Protein 3C8G (pdb70)

B-factor: mean 63.75, std 8.73, range [44.63, 109.99]

Sequence (620 aa):
AATLTEDDVLEQLDAQDNLFSFTAHSILLQGIRQFLPSLFVDNDEEIVEYAVPLLAQSGPLDDIDVALRLIYALGDWLYADITHFSQYWHYLNEQDETPGFADDITWDFISNVNSITRNATLYDALAFAVWSEARFSGVKTALTLAVTTTLKELTTLTEDDVLEQLDAQDNLFSFTAHSILLQGIRQFLPSLFVDNDEEIVEYAVPLLAQSGPLDDIDVALRLIYALGKDKWLYADITHFSQYWHYLNEQDETPGFADDITWDFISNVNSITRNATLYDALAFADFAVWSEARFSGVTALTLAVTTTLELTAATLTEDDVLEQLDAQDNLFSFTAHSILLQGIRQFLPSLFVDNDEEIVEYAVPLLAQSGPLDDIDVALRLIYALGDWLYADITHFSQYWHYLNEQDETPGFADDITWDFISNVNSITRNATLYDALAFADVWSEARFSGVKTALTLAVTTTLKELTATLTEDDVLEQLDAQDNLFSFTAHSILLQGIRQFLPSLFVDNDEEIVEYAVPLLAQSGPLDDIDVALRLIYALGDKWLYADITHFSQYWHYLNEQDETPGFADDITWDFISNVNSITRNATLYDALKAFAEARFSGVKTALTLAVTTTLKELT

Foldseek 3Di:
DDDDDLVVLVVCQVVDDWPLSSNLLVVVLVLLLVLVVVVDDDPDVVCVPPPVCCSDDVRPCSDPVSSLVVVVVVDPLLSQQSVLVVVVNCCCVPPHVPDTLQDPVVVVSQVSNCVLVVPPVNVVVLCVDVDDPVVNRVVSVSVSVSSSVSSVVSD/DDDLVVQCVCQVPDPWPLSSNLLVLVLVLLLVLVCVVDDDPDPCCCVPPVCCSDVVRPSSPVVVSLVVCVVVVVDDLLSQQSVLVVVVNCCCVPPNVPDTLQDPVVVVSQCSNCLLVVPVVNVVVLDVVDDVPDDSVVNRCVVSVSSRSSVSSCSD/DPPDDLVVLVVCQVPDDWPLSSNLLVLLLVLLLVLPCVVDDDPDPCCVVPPVCCRDVVHPRSDNVVSLVVVVVVHDLLSQQVVLVVVVNCCCVPPNVPDTLQDPVVVVSLCRRCLQVVPPVNVVVLCPDDVDDSSRNSVVSVSVSSSSSVSSVVRD/DLDDLVVCLVCLVVQPWDLSSNLLVNQLSLLLVLVVVLDDDPPVCCCVPPVCCSDDVRPCSDNVSSLVVVVVSPDPLLSQQVVLVVVVNCCCVPPNVPDTLPDVVVVVSLCRRVQLVVPVPNVVVLVPVPHPVNSVVSVSVSSSSSVSSVVSD

Radius of gyration: 49.0 Å; Cα contacts (8 Å, |Δi|>4): 651; chains: 4; bounding box: 59×36×174 Å

Organism: Shigella flexneri (NCBI:txid623)

Nearest PDB structures (foldseek):
  3c8g-assembly2_C  TM=9.958E-01  e=2.685E-19  Shigella flexneri 2a str. 2457T
  3c8g-assembly2_B  TM=9.834E-01  e=4.837E-18  Shigella flexneri 2a str. 2457T
  3c8g-assembly1_A-2  TM=9.837E-01  e=3.435E-17  Shigella flexneri 2a str. 2457T
  3c8g-assembly3_D-3  TM=9.648E-01  e=1.114E-16  Shigella flexneri 2a str. 2457T
  3brj-assembly2_C  TM=8.408E-01  e=3.301E-04  Vibrio parahaemolyticus RIMD 2210633

Structure (mmCIF, N/CA/C/O backbone):
data_3C8G
#
_entry.id   3C8G
#
_cell.length_a   71.365
_cell.length_b   70.946
_cell.length_c   159.037
_cell.angle_alpha   90.00
_cell.angle_beta   90.43
_cell.angle_gamma   90.00
#
_symmetry.space_group_name_H-M   'C 1 2 1'
#
loop_
_entity.id
_entity.type
_entity.pdbx_description
1 polymer 'Putative transcriptional regulator'
2 polymer 'Putative transcriptional regulator'
3 polymer 'Putative transcriptional regulator'
4 non-polymer 'ACETATE ION'
5 water water
#
loop_
_atom_site.group_PDB
_atom_site.id
_atom_site.type_symbol
_atom_site.label_atom_id
_atom_site.label_alt_id
_atom_site.label_comp_id
_atom_site.label_asym_id
_atom_site.label_entity_id
_atom_site.label_seq_id
_atom_site.pdbx_PDB_ins_code
_atom_site.Cartn_x
_atom_site.Cartn_y
_atom_site.Cartn_z
_atom_site.occupancy
_atom_site.B_iso_or_equiv
_atom_site.auth_seq_id
_atom_site.auth_comp_id
_atom_site.auth_asym_id
_atom_site.auth_atom_id
_atom_site.pdbx_PDB_model_num
ATOM 1 N N . ALA A 1 3 ? -7.413 6.926 64.584 1.00 95.84 0 ALA A N 1
ATOM 2 C CA . ALA A 1 3 ? -7.743 5.474 64.455 1.00 96.32 0 ALA A CA 1
ATOM 3 C C . ALA A 1 3 ? -8.334 5.096 63.088 1.00 96.54 0 ALA A C 1
ATOM 4 O O . ALA A 1 3 ? -9.408 5.576 62.722 1.00 96.91 0 ALA A O 1
ATOM 14 N N . ALA A 1 5 ? -9.424 2.249 59.697 1.00 96.13 2 ALA A N 1
ATOM 15 C CA . ALA A 1 5 ? -10.432 1.206 59.419 1.00 95.46 2 ALA A CA 1
ATOM 16 C C . ALA A 1 5 ? -9.899 -0.198 59.760 1.00 94.99 2 ALA A C 1
ATOM 17 O O . ALA A 1 5 ? -9.670 -0.504 60.935 1.00 94.90 2 ALA A O 1
ATOM 19 N N . THR A 1 6 ? -9.704 -1.039 58.740 1.00 94.27 3 THR A N 1
ATOM 20 C CA . THR A 1 6 ? -9.128 -2.383 58.914 1.00 93.44 3 THR A CA 1
ATOM 21 C C . THR A 1 6 ? -8.161 -2.665 57.754 1.00 93.13 3 THR A C 1
ATOM 22 O O . THR A 1 6 ? -8.348 -2.173 56.636 1.00 93.26 3 THR A O 1
ATOM 26 N N . LEU A 1 7 ? -7.124 -3.447 58.011 1.00 92.33 4 LEU A N 1
ATOM 27 C CA . LEU A 1 7 ? -5.996 -3.476 57.092 1.00 91.52 4 LEU A CA 1
ATOM 28 C C . LEU A 1 7 ? -6.039 -4.650 56.110 1.00 91.28 4 LEU A C 1
ATOM 29 O O . LEU A 1 7 ? -6.057 -5.802 56.521 1.00 91.53 4 LEU A O 1
ATOM 34 N N . THR A 1 8 ? -6.089 -4.357 54.813 1.00 90.72 5 THR A N 1
ATOM 35 C CA . THR A 1 8 ? -5.834 -5.384 53.791 1.00 90.37 5 THR A CA 1
ATOM 36 C C . THR A 1 8 ? -4.405 -5.205 53.363 1.00 89.76 5 THR A C 1
ATOM 37 O O . THR A 1 8 ? -3.806 -4.170 53.638 1.00 89.84 5 THR A O 1
ATOM 41 N N . GLU A 1 9 ? -3.853 -6.194 52.669 1.00 89.01 6 GLU A N 1
ATOM 42 C CA . GLU A 1 9 ? -2.497 -6.056 52.170 1.00 88.18 6 GLU A CA 1
ATOM 43 C C . GLU A 1 9 ? -2.496 -4.996 51.061 1.00 87.15 6 GLU A C 1
ATOM 44 O O . GLU A 1 9 ? -1.583 -4.160 50.984 1.00 87.00 6 GLU A O 1
ATOM 50 N N . ASP A 1 10 ? -3.551 -5.000 50.246 1.00 85.66 7 ASP A N 1
ATOM 51 C CA . ASP A 1 10 ? -3.539 -4.237 49.008 1.00 84.60 7 ASP A CA 1
ATOM 52 C C . ASP A 1 10 ? -3.984 -2.778 49.114 1.00 83.52 7 ASP A C 1
ATOM 53 O O . ASP A 1 10 ? -3.558 -1.951 48.314 1.00 83.28 7 ASP A O 1
ATOM 58 N N . ASP A 1 11 ? -4.813 -2.427 50.086 1.00 82.33 8 ASP A N 1
ATOM 59 C CA . ASP A 1 11 ? -5.004 -0.996 50.309 1.00 81.71 8 ASP A CA 1
ATOM 60 C C . ASP A 1 11 ? -3.892 -0.384 51.178 1.00 80.64 8 ASP A C 1
ATOM 61 O O . ASP A 1 11 ? -3.765 0.842 51.258 1.00 80.86 8 ASP A O 1
ATOM 66 N N . VAL A 1 12 ? -3.086 -1.241 51.809 1.00 78.94 9 VAL A N 1
ATOM 67 C CA . VAL A 1 12 ? -1.875 -0.801 52.498 1.00 77.02 9 VAL A CA 1
ATOM 68 C C . VAL A 1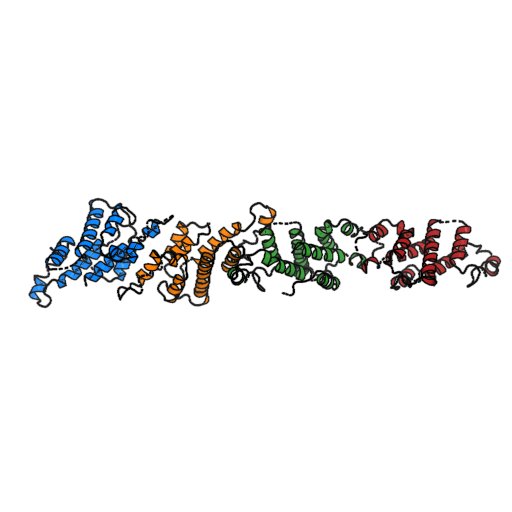 12 ? -0.845 -0.531 51.423 1.00 76.03 9 VAL A C 1
ATOM 69 O O . VAL A 1 12 ? -0.009 0.375 51.522 1.00 75.25 9 VAL A O 1
ATOM 73 N N . LEU A 1 13 ? -0.939 -1.344 50.386 1.00 75.22 10 LEU A N 1
ATOM 74 C CA . LEU A 1 13 ? 0.001 -1.335 49.295 1.00 74.86 10 LEU A CA 1
ATOM 75 C C . LEU A 1 13 ? -0.258 -0.144 48.375 1.00 73.93 10 LEU A C 1
ATOM 76 O O . LEU A 1 13 ? 0.644 0.338 47.692 1.00 74.07 10 LEU A O 1
ATOM 81 N N . GLU A 1 14 ? -1.508 0.306 48.370 1.00 72.83 11 GLU A N 1
ATOM 82 C CA . GLU A 1 14 ? -1.963 1.450 47.600 1.00 72.08 11 GLU A CA 1
ATOM 83 C C . GLU A 1 14 ? -1.516 2.719 48.277 1.00 70.71 11 GLU A C 1
ATOM 84 O O . GLU A 1 14 ? -0.940 3.619 47.652 1.00 70.65 11 GLU A O 1
ATOM 90 N N . GLN A 1 15 ? -1.836 2.783 49.561 1.00 69.27 12 GLN A N 1
ATOM 91 C CA . GLN A 1 15 ? -1.402 3.853 50.431 1.00 67.66 12 GLN A CA 1
ATOM 92 C C . GLN A 1 15 ? 0.104 4.084 50.349 1.00 66.05 12 GLN A C 1
ATOM 93 O O . GLN A 1 15 ? 0.534 5.216 50.252 1.00 65.96 12 GLN A O 1
ATOM 99 N N . LEU A 1 16 ? 0.906 3.030 50.365 1.00 64.21 13 LEU A N 1
ATOM 100 C CA . LEU A 1 16 ? 2.345 3.243 50.411 1.00 63.23 13 LEU A CA 1
ATOM 101 C C . LEU A 1 16 ? 2.930 3.596 49.058 1.00 63.33 13 LEU A C 1
ATOM 102 O O . LEU A 1 16 ? 3.931 4.301 48.983 1.00 63.04 13 LEU A O 1
ATOM 107 N N . ASP A 1 17 ? 2.309 3.106 47.992 1.00 63.59 14 ASP A N 1
ATOM 108 C CA . ASP A 1 17 ? 2.811 3.391 46.666 1.00 64.24 14 ASP A CA 1
ATOM 109 C C . ASP A 1 17 ? 2.492 4.837 46.323 1.00 63.45 14 ASP A C 1
ATOM 110 O O . ASP A 1 17 ? 3.298 5.510 45.705 1.00 63.54 14 ASP A O 1
ATOM 115 N N . ALA A 1 18 ? 1.331 5.313 46.758 1.00 62.48 15 ALA A N 1
ATOM 116 C CA . ALA A 1 18 ? 0.989 6.722 46.618 1.00 62.09 15 ALA A CA 1
ATOM 117 C C . ALA A 1 18 ? 2.078 7.689 47.146 1.00 61.76 15 ALA A C 1
ATOM 118 O O . ALA A 1 18 ? 2.204 8.808 46.650 1.00 62.80 15 ALA A O 1
ATOM 120 N N . GLN A 1 19 ? 2.867 7.253 48.118 1.00 60.64 16 GLN A N 1
ATOM 121 C CA . GLN A 1 19 ? 3.836 8.107 48.772 1.00 59.71 16 GLN A CA 1
ATOM 122 C C . GLN A 1 19 ? 5.131 8.305 47.947 1.00 59.53 16 GLN A C 1
ATOM 123 O O . GLN A 1 19 ? 5.872 7.364 47.685 1.00 59.31 16 GLN A O 1
ATOM 129 N N . ASP A 1 20 ? 5.403 9.542 47.548 1.00 59.31 17 ASP A N 1
ATOM 130 C CA . ASP A 1 20 ? 6.457 9.801 46.556 1.00 59.53 17 ASP A CA 1
ATOM 131 C C . ASP A 1 20 ? 7.781 10.325 47.117 1.00 58.75 17 ASP A C 1
ATOM 132 O O . ASP A 1 20 ? 8.688 10.634 46.352 1.00 59.02 17 ASP A O 1
ATOM 137 N N . ASN A 1 21 ? 7.861 10.463 48.442 1.00 58.34 18 ASN A N 1
ATOM 138 C CA . ASN A 1 21 ? 9.104 10.804 49.155 1.00 57.13 18 ASN A CA 1
ATOM 139 C C . ASN A 1 21 ? 9.203 9.981 50.427 1.00 56.60 18 ASN A C 1
ATOM 140 O O . ASN A 1 21 ? 8.199 9.503 50.941 1.00 56.70 18 ASN A O 1
ATOM 145 N N . LEU A 1 22 ? 10.414 9.804 50.928 1.00 56.23 19 LEU A N 1
ATOM 146 C CA . LEU A 1 22 ? 10.634 9.047 52.156 1.00 55.93 19 LEU A CA 1
ATOM 147 C C . LEU A 1 22 ? 9.813 9.560 53.318 1.00 55.29 19 LEU A C 1
ATOM 148 O O . LEU A 1 22 ? 9.311 8.773 54.090 1.00 55.30 19 LEU A O 1
ATOM 153 N N . PHE A 1 23 ? 9.672 10.879 53.431 1.00 55.21 20 PHE A N 1
ATOM 154 C CA . PHE A 1 23 ? 9.017 11.464 54.599 1.00 54.71 20 PHE A CA 1
ATOM 155 C C . PHE A 1 23 ? 7.571 11.043 54.616 1.00 54.90 20 PHE A C 1
ATOM 156 O O . PHE A 1 23 ? 7.084 10.590 55.649 1.00 54.57 20 PHE A O 1
ATOM 164 N N . SER A 1 24 ? 6.887 11.218 53.480 1.00 54.79 21 SER A N 1
ATOM 165 C CA . SER A 1 24 ? 5.475 10.918 53.405 1.00 55.23 21 SER A CA 1
ATOM 166 C C . SER A 1 24 ? 5.299 9.425 53.603 1.00 56.63 21 SER A C 1
ATOM 167 O O . SER A 1 24 ? 4.392 8.986 54.313 1.00 57.14 21 SER A O 1
ATOM 170 N N . PHE A 1 25 ? 6.195 8.643 53.002 1.00 57.42 22 PHE A N 1
ATOM 171 C CA . PHE A 1 25 ? 6.170 7.207 53.133 1.00 57.74 22 PHE A CA 1
ATOM 172 C C . PHE A 1 25 ? 6.281 6.842 54.590 1.00 58.25 22 PHE A C 1
ATOM 173 O O . PHE A 1 25 ? 5.500 6.020 55.096 1.00 58.81 22 PHE A O 1
ATOM 200 N N . THR A 1 28 ? 3.222 7.732 56.517 1.00 56.20 25 THR A N 1
ATOM 201 C CA . THR A 1 28 ? 2.188 6.771 56.230 1.00 56.83 25 THR A CA 1
ATOM 202 C C . THR A 1 28 ? 2.518 5.398 56.825 1.00 57.40 25 THR A C 1
ATOM 203 O O . THR A 1 28 ? 1.638 4.711 57.330 1.00 58.00 25 THR A O 1
ATOM 207 N N . ALA A 1 29 ? 3.775 4.977 56.761 1.00 57.39 26 ALA A N 1
ATOM 208 C CA . ALA A 1 29 ? 4.117 3.700 57.343 1.00 57.55 26 ALA A CA 1
ATOM 209 C C . ALA A 1 29 ? 3.814 3.730 58.826 1.00 58.12 26 ALA A C 1
ATOM 210 O O . ALA A 1 29 ? 3.225 2.789 59.340 1.00 59.03 26 ALA A O 1
ATOM 212 N N . HIS A 1 30 ? 4.196 4.801 59.524 1.00 59.37 27 HIS A N 1
ATOM 213 C CA . HIS A 1 30 ? 4.071 4.827 61.008 1.00 60.35 27 HIS A CA 1
ATOM 214 C C . HIS A 1 30 ? 2.616 4.638 61.406 1.00 59.59 27 HIS A C 1
ATOM 215 O O . HIS A 1 30 ? 2.275 3.769 62.202 1.00 59.33 27 HIS A O 1
ATOM 222 N N . SER A 1 31 ? 1.762 5.424 60.783 1.00 59.11 28 SER A N 1
ATOM 223 C CA . SER A 1 31 ? 0.328 5.231 60.886 1.00 59.48 28 SER A CA 1
ATOM 224 C C . SER A 1 31 ? -0.187 3.819 60.497 1.00 59.07 28 SER A C 1
ATOM 225 O O . SER A 1 31 ? -1.099 3.301 61.111 1.00 59.34 28 SER A O 1
ATOM 228 N N . ILE A 1 32 ? 0.365 3.193 59.476 1.00 59.15 29 ILE A N 1
ATOM 229 C CA . ILE A 1 32 ? -0.141 1.884 59.153 1.00 58.74 29 ILE A CA 1
ATOM 230 C C . ILE A 1 32 ? 0.277 0.911 60.246 1.00 58.90 29 ILE A C 1
ATOM 231 O O . ILE A 1 32 ? -0.554 0.120 60.699 1.00 58.93 29 ILE A O 1
ATOM 236 N N . LEU A 1 33 ? 1.524 1.001 60.700 1.00 58.37 30 LEU A N 1
ATOM 237 C CA . LEU A 1 33 ? 2.004 0.096 61.727 1.00 59.30 30 LEU A CA 1
ATOM 238 C C . LEU A 1 33 ? 1.229 0.285 63.030 1.00 60.06 30 LEU A C 1
ATOM 239 O O . LEU A 1 33 ? 0.818 -0.692 63.682 1.00 59.07 30 LEU A O 1
ATOM 244 N N . LEU A 1 34 ? 1.019 1.554 63.390 1.00 60.86 31 LEU A N 1
ATOM 245 C CA . LEU A 1 34 ? 0.291 1.883 64.585 1.00 61.84 31 LEU A CA 1
ATOM 246 C C . LEU A 1 34 ? -0.995 1.088 64.545 1.00 62.45 31 LEU A C 1
ATOM 247 O O . LEU A 1 34 ? -1.321 0.340 65.477 1.00 62.80 31 LEU A O 1
ATOM 252 N N . GLN A 1 35 ? -1.723 1.241 63.450 1.00 62.57 32 GLN A N 1
ATOM 253 C CA . GLN A 1 35 ? -3.033 0.673 63.401 1.00 63.23 32 GLN A CA 1
ATOM 254 C C . GLN A 1 35 ? -2.925 -0.817 63.391 1.00 62.92 32 GLN A C 1
ATOM 255 O O . GLN A 1 35 ? -3.786 -1.506 63.962 1.00 63.69 32 GLN A O 1
ATOM 261 N N . GLY A 1 36 ? -1.846 -1.323 62.802 1.00 61.96 33 GLY A N 1
ATOM 262 C CA . GLY A 1 36 ? -1.623 -2.772 62.780 1.00 60.90 33 GLY A CA 1
ATOM 263 C C . GLY A 1 36 ? -1.504 -3.297 64.193 1.00 59.93 33 GLY A C 1
ATOM 264 O O . GLY A 1 36 ? -2.100 -4.291 64.533 1.00 60.17 33 GLY A O 1
ATOM 265 N N . ILE A 1 37 ? -0.753 -2.580 65.011 1.00 59.76 34 ILE A N 1
ATOM 266 C CA . ILE A 1 37 ? -0.452 -2.955 66.364 1.00 59.87 34 ILE A CA 1
ATOM 267 C C . ILE A 1 37 ? -1.709 -2.829 67.235 1.00 60.82 34 ILE A C 1
ATOM 268 O O . ILE A 1 37 ? -1.978 -3.697 68.089 1.00 61.60 34 ILE A O 1
ATOM 273 N N . ARG A 1 38 ? -2.480 -1.764 67.026 1.00 59.99 35 ARG A N 1
ATOM 274 C CA . ARG A 1 38 ? -3.690 -1.580 67.799 1.00 59.93 35 ARG A CA 1
ATOM 275 C C . ARG A 1 38 ? -4.736 -2.650 67.508 1.00 59.14 35 ARG A C 1
ATOM 276 O O . ARG A 1 38 ? -5.506 -2.991 68.387 1.00 59.48 35 ARG A O 1
ATOM 284 N N . GLN A 1 39 ? -4.764 -3.173 66.287 1.00 57.84 36 GLN A N 1
ATOM 285 C CA . GLN A 1 39 ? -5.670 -4.261 65.945 1.00 57.96 36 GLN A CA 1
ATOM 286 C C . GLN A 1 39 ? -5.271 -5.612 66.546 1.00 57.05 36 GLN A C 1
ATOM 287 O O . GLN A 1 39 ? -6.086 -6.527 66.616 1.00 56.67 36 GLN A O 1
ATOM 293 N N . PHE A 1 40 ? -4.005 -5.735 66.933 1.00 56.47 37 PHE A N 1
ATOM 294 C CA . PHE A 1 40 ? -3.469 -6.946 67.546 1.00 55.59 37 PHE A CA 1
ATOM 295 C C . PHE A 1 40 ? -3.734 -6.938 69.052 1.00 55.02 37 PHE A C 1
ATOM 296 O O . PHE A 1 40 ? -3.815 -7.991 69.674 1.00 54.67 37 PHE A O 1
ATOM 304 N N . LEU A 1 41 ? -3.882 -5.749 69.622 1.00 54.34 38 LEU A N 1
ATOM 305 C CA . LEU A 1 41 ? -3.969 -5.591 71.067 1.00 54.30 38 LEU A CA 1
ATOM 306 C C . LEU A 1 41 ? -5.054 -6.421 71.730 1.00 54.01 38 LEU A C 1
ATOM 307 O O . LEU A 1 41 ? -4.775 -7.093 72.708 1.00 53.96 38 LEU A O 1
ATOM 312 N N . PRO A 1 42 ? -6.271 -6.457 71.162 1.00 54.16 39 PRO A N 1
ATOM 313 C CA . PRO A 1 42 ? -7.270 -7.357 71.807 1.00 54.20 39 PRO A CA 1
ATOM 314 C C . PRO A 1 42 ? -6.851 -8.848 71.974 1.00 55.12 39 PRO A C 1
ATOM 315 O O . PRO A 1 42 ? -7.383 -9.512 72.848 1.00 56.50 39 PRO A O 1
ATOM 319 N N . SER A 1 43 ? -5.916 -9.387 71.193 1.00 55.04 40 SER A N 1
ATOM 320 C CA . SER A 1 43 ? -5.531 -10.781 71.396 1.00 55.06 40 SER A CA 1
ATOM 321 C C . SER A 1 43 ? -4.676 -10.977 72.646 1.00 55.34 40 SER A C 1
ATOM 322 O O . SER A 1 43 ? -4.514 -12.095 73.139 1.00 56.66 40 SER A O 1
ATOM 325 N N . LEU A 1 44 ? -4.154 -9.897 73.193 1.00 54.83 41 LEU A N 1
ATOM 326 C CA . LEU A 1 44 ? -3.506 -9.954 74.501 1.00 54.39 41 LEU A CA 1
ATOM 327 C C . LEU A 1 44 ? -4.426 -10.277 75.679 1.00 53.22 41 LEU A C 1
ATOM 328 O O . LEU A 1 44 ? -3.970 -10.663 76.741 1.00 52.33 41 LEU A O 1
ATOM 333 N N . PHE A 1 45 ? -5.715 -10.067 75.511 1.00 52.74 42 PHE A N 1
ATOM 334 C CA . PHE A 1 45 ? -6.598 -9.980 76.667 1.00 52.79 42 PHE A CA 1
ATOM 335 C C . PHE A 1 45 ? -7.699 -11.030 76.664 1.00 53.02 42 PHE A C 1
ATOM 336 O O . PHE A 1 45 ? -7.877 -11.741 75.694 1.00 52.38 42 PHE A O 1
ATOM 344 N N . VAL A 1 46 ? -8.416 -11.119 77.791 1.00 53.73 43 VAL A N 1
ATOM 345 C CA . VAL A 1 46 ? -9.657 -11.844 77.864 1.00 53.96 43 VAL A CA 1
ATOM 346 C C . VAL A 1 46 ? -10.640 -11.456 76.758 1.00 54.67 43 VAL A C 1
ATOM 347 O O . VAL A 1 46 ? -10.748 -10.303 76.337 1.00 54.49 43 VAL A O 1
ATOM 351 N N . ASP A 1 47 ? -11.381 -12.473 76.351 1.00 55.75 44 ASP A N 1
ATOM 352 C CA . ASP A 1 47 ? -12.051 -12.558 75.107 1.00 56.53 44 ASP A CA 1
ATOM 353 C C . ASP A 1 47 ? -13.516 -12.820 75.365 1.00 56.51 44 ASP A C 1
ATOM 354 O O . ASP A 1 47 ? -14.389 -12.219 74.751 1.00 56.57 44 ASP A O 1
ATOM 359 N N . ASN A 1 48 ? -13.768 -13.714 76.307 1.00 56.02 45 ASN A N 1
ATOM 360 C CA . ASN A 1 48 ? -15.037 -14.394 76.404 1.00 56.16 45 ASN A CA 1
ATOM 361 C C . ASN A 1 48 ? -15.914 -13.984 77.607 1.00 55.98 45 ASN A C 1
ATOM 362 O O . ASN A 1 48 ? -16.945 -14.597 77.847 1.00 55.68 45 ASN A O 1
ATOM 367 N N . ASP A 1 49 ? -15.494 -12.954 78.344 1.00 56.28 46 ASP A N 1
ATOM 368 C CA . ASP A 1 49 ? -16.208 -12.424 79.537 1.00 56.48 46 ASP A CA 1
ATOM 369 C C . ASP A 1 49 ? -16.539 -10.939 79.322 1.00 56.95 46 ASP A C 1
ATOM 370 O O . ASP A 1 49 ? -15.624 -10.144 79.100 1.00 56.23 46 ASP A O 1
ATOM 375 N N . GLU A 1 50 ? -17.826 -10.560 79.405 1.00 57.86 47 GLU A N 1
ATOM 376 C CA . GLU A 1 50 ? -18.223 -9.192 78.970 1.00 58.82 47 GLU A CA 1
ATOM 377 C C . GLU A 1 50 ? -18.055 -8.092 80.011 1.00 57.82 47 GLU A C 1
ATOM 378 O O . GLU A 1 50 ? -18.199 -6.909 79.707 1.00 57.58 47 GLU A O 1
ATOM 384 N N . GLU A 1 51 ? -17.734 -8.473 81.232 1.00 57.33 48 GLU A N 1
ATOM 385 C CA . GLU A 1 51 ? -17.427 -7.470 82.220 1.00 57.11 48 GLU A CA 1
ATOM 386 C C . GLU A 1 51 ? -16.047 -6.977 81.843 1.00 56.23 48 GLU A C 1
ATOM 387 O O . GLU A 1 51 ? -15.829 -5.780 81.650 1.00 56.62 48 GLU A O 1
ATOM 393 N N . ILE A 1 52 ? -15.132 -7.916 81.661 1.00 54.93 49 ILE A N 1
ATOM 394 C CA . ILE A 1 52 ? -13.762 -7.576 81.406 1.00 53.82 49 ILE A CA 1
ATOM 395 C C . ILE A 1 52 ? -13.638 -6.722 80.133 1.00 54.66 49 ILE A C 1
ATOM 396 O O . ILE A 1 52 ? -12.939 -5.697 80.126 1.00 54.53 49 ILE A O 1
ATOM 401 N N . VAL A 1 53 ? -14.331 -7.131 79.067 1.00 55.35 50 VAL A N 1
ATOM 402 C CA . VAL A 1 53 ? -14.250 -6.441 77.777 1.00 55.80 50 VAL A CA 1
ATOM 403 C C . VAL A 1 53 ? -14.734 -5.003 77.903 1.00 56.54 50 VAL A C 1
ATOM 404 O O . VAL A 1 53 ? -14.042 -4.074 77.501 1.00 56.80 50 VAL A O 1
ATOM 408 N N . GLU A 1 54 ? -15.910 -4.826 78.489 1.00 57.19 51 GLU A N 1
ATOM 409 C CA . GLU A 1 54 ? -16.600 -3.547 78.445 1.00 58.42 51 GLU A CA 1
ATOM 410 C C . GLU A 1 54 ? -16.000 -2.497 79.392 1.00 58.41 51 GLU A C 1
ATOM 411 O O . GLU A 1 54 ? -15.960 -1.308 79.061 1.00 58.85 51 GLU A O 1
ATOM 417 N N . TYR A 1 55 ? -15.537 -2.945 80.564 1.00 57.99 52 TYR A N 1
ATOM 418 C CA . TYR A 1 55 ? -15.012 -2.053 81.583 1.00 57.18 52 TYR A CA 1
ATOM 419 C C . TYR A 1 55 ? -13.485 -2.049 81.747 1.00 56.27 52 TYR A C 1
ATOM 420 O O . TYR A 1 55 ? -12.950 -1.098 82.291 1.00 56.09 52 TYR A O 1
ATOM 429 N N . ALA A 1 56 ? -12.781 -3.077 81.267 1.00 55.12 53 ALA A N 1
ATOM 430 C CA . ALA A 1 56 ? -11.315 -3.071 81.323 1.00 54.12 53 ALA A CA 1
ATOM 431 C C . ALA A 1 56 ? -10.701 -2.915 79.944 1.00 54.06 53 ALA A C 1
ATOM 432 O O . ALA A 1 56 ? -9.958 -1.959 79.725 1.00 54.02 53 ALA A O 1
ATOM 434 N N . VAL A 1 57 ? -11.013 -3.830 79.019 1.00 53.27 54 VAL A N 1
ATOM 435 C CA . VAL A 1 57 ? -10.369 -3.828 77.702 1.00 52.50 54 VAL A CA 1
ATOM 436 C C . VAL A 1 57 ? -10.646 -2.548 76.911 1.00 53.24 54 VAL A C 1
ATOM 437 O O . VAL A 1 57 ? -9.716 -1.897 76.457 1.00 53.20 54 VAL A O 1
ATOM 452 N N . PRO A 1 59 ? -11.608 0.639 77.771 1.00 56.72 56 PRO A N 1
ATOM 453 C CA . PRO A 1 59 ? -10.874 1.860 78.135 1.00 56.76 56 PRO A CA 1
ATOM 454 C C . PRO A 1 59 ? -9.383 1.731 77.924 1.00 56.69 56 PRO A C 1
ATOM 455 O O . PRO A 1 59 ? -8.688 2.724 77.711 1.00 56.85 56 PRO A O 1
ATOM 459 N N . LEU A 1 60 ? -8.888 0.508 77.985 1.00 56.64 57 LEU A N 1
ATOM 460 C CA . LEU A 1 60 ? -7.477 0.272 77.802 1.00 56.48 57 LEU A CA 1
ATOM 461 C C . LEU A 1 60 ? -7.099 0.542 76.319 1.00 57.33 57 LEU A C 1
ATOM 462 O O . LEU A 1 60 ? -5.981 0.960 76.025 1.00 57.80 57 LEU A O 1
ATOM 467 N N . LEU A 1 61 ? -8.042 0.331 75.404 1.00 57.26 58 LEU A N 1
ATOM 468 C CA . LEU A 1 61 ? -7.786 0.481 73.971 1.00 58.17 58 LEU A CA 1
ATOM 469 C C . LEU A 1 61 ? -8.498 1.652 73.300 1.00 58.77 58 LEU A C 1
ATOM 470 O O . LEU A 1 61 ? -8.494 1.733 72.079 1.00 59.14 58 LEU A O 1
ATOM 475 N N . ALA A 1 62 ? -9.115 2.537 74.079 1.00 59.27 59 ALA A N 1
ATOM 476 C CA . ALA A 1 62 ? -9.838 3.695 73.542 1.00 60.04 59 ALA A CA 1
ATOM 477 C C . ALA A 1 62 ? -8.839 4.581 72.858 1.00 60.55 59 ALA A C 1
ATOM 478 O O . ALA A 1 62 ? -7.641 4.486 73.127 1.00 59.63 59 ALA A O 1
ATOM 480 N N . GLN A 1 63 ? -9.313 5.461 71.988 1.00 62.24 60 GLN A N 1
ATOM 481 C CA . GLN A 1 63 ? -8.359 6.321 71.290 1.00 63.92 60 GLN A CA 1
ATOM 482 C C . GLN A 1 63 ? -7.909 7.431 72.234 1.00 63.78 60 GLN A C 1
ATOM 483 O O . GLN A 1 63 ? -8.708 7.930 73.022 1.00 62.71 60 GLN A O 1
ATOM 489 N N . SER A 1 64 ? -6.619 7.773 72.143 1.00 64.47 61 SER A N 1
ATOM 490 C CA . SER A 1 64 ? -5.945 8.698 73.068 1.00 65.06 61 SER A CA 1
ATOM 491 C C . SER A 1 64 ? -5.833 8.114 74.482 1.00 65.03 61 SER A C 1
ATOM 492 O O . SER A 1 64 ? -5.461 8.820 75.431 1.00 65.92 61 SER A O 1
ATOM 495 N N . GLY A 1 65 ? -6.168 6.833 74.627 1.00 64.47 62 GLY A N 1
ATOM 496 C CA . GLY A 1 65 ? -5.959 6.117 75.883 1.00 64.27 62 GLY A CA 1
ATOM 497 C C . GLY A 1 65 ? -4.523 5.663 76.084 1.00 64.39 62 GLY A C 1
ATOM 498 O O . GLY A 1 65 ? -3.657 5.919 75.250 1.00 64.87 62 GLY A O 1
ATOM 499 N N . PRO A 1 66 ? -4.264 4.922 77.165 1.00 64.51 63 PRO A N 1
ATOM 500 C CA . PRO A 1 66 ? -2.891 4.514 77.515 1.00 64.42 63 PRO A CA 1
ATOM 501 C C . PRO A 1 66 ? -2.242 3.546 76.548 1.00 64.39 63 PRO A C 1
ATOM 502 O O . PRO A 1 66 ? -1.072 3.279 76.674 1.00 65.15 63 PRO A O 1
ATOM 506 N N . LEU A 1 67 ? -2.957 2.982 75.603 1.00 63.91 64 LEU A N 1
ATOM 507 C CA . LEU A 1 67 ? -2.239 2.140 74.673 1.00 64.14 64 LEU A CA 1
ATOM 508 C C . LEU A 1 67 ? -2.164 2.717 73.270 1.00 64.48 64 LEU A C 1
ATOM 509 O O . LEU A 1 67 ? -1.689 2.061 72.362 1.00 64.16 64 LEU A O 1
ATOM 514 N N . ASP A 1 68 ? -2.616 3.953 73.105 1.00 65.43 65 ASP A N 1
ATOM 515 C CA . ASP A 1 68 ? -2.693 4.544 71.782 1.00 66.22 65 ASP A CA 1
ATOM 516 C C . ASP A 1 68 ? -1.370 5.169 71.432 1.00 66.57 65 ASP A C 1
ATOM 517 O O . ASP A 1 68 ? -1.333 6.292 70.967 1.00 67.20 65 ASP A O 1
ATOM 522 N N . ASP A 1 69 ? -0.284 4.463 71.695 1.00 66.72 66 ASP A N 1
ATOM 523 C CA . ASP A 1 69 ? 1.025 4.940 71.345 1.00 67.20 66 ASP A CA 1
ATOM 524 C C . ASP A 1 69 ? 1.856 3.764 70.937 1.00 66.81 66 ASP A C 1
ATOM 525 O O . ASP A 1 69 ? 1.979 2.825 71.689 1.00 67.62 66 ASP A O 1
ATOM 530 N N . ILE A 1 70 ? 2.449 3.818 69.760 1.00 66.13 67 ILE A N 1
ATOM 531 C CA . ILE A 1 70 ? 3.136 2.663 69.227 1.00 66.28 67 ILE A CA 1
ATOM 532 C C . ILE A 1 70 ? 4.214 2.139 70.188 1.00 66.40 67 ILE A C 1
ATOM 533 O O . ILE A 1 70 ? 4.495 0.943 70.250 1.00 65.89 67 ILE A O 1
ATOM 538 N N . ASP A 1 71 ? 4.801 3.043 70.952 1.00 66.80 68 ASP A N 1
ATOM 539 C CA . ASP A 1 71 ? 5.917 2.661 71.792 1.00 67.69 68 ASP A CA 1
ATOM 540 C C . ASP A 1 71 ? 5.478 2.028 73.123 1.00 67.67 68 ASP A C 1
ATOM 541 O O . ASP A 1 71 ? 6.035 0.997 73.496 1.00 68.47 68 ASP A O 1
ATOM 546 N N . VAL A 1 72 ? 4.486 2.581 73.824 1.00 66.48 69 VAL A N 1
ATOM 547 C CA . VAL A 1 72 ? 3.910 1.800 74.920 1.00 65.63 69 VAL A CA 1
ATOM 548 C C . VAL A 1 72 ? 3.222 0.488 74.440 1.00 65.05 69 VAL A C 1
ATOM 549 O O . VAL A 1 72 ? 3.407 -0.555 75.075 1.00 65.93 69 VAL A O 1
ATOM 553 N N . ALA A 1 73 ? 2.535 0.470 73.299 1.00 63.21 70 ALA A N 1
ATOM 554 C CA . ALA A 1 73 ? 1.861 -0.774 72.894 1.00 61.66 70 ALA A CA 1
ATOM 555 C C . ALA A 1 73 ? 2.847 -1.912 72.554 1.00 61.83 70 ALA A C 1
ATOM 556 O O . ALA A 1 73 ? 2.634 -3.083 72.903 1.00 62.19 70 ALA A O 1
ATOM 558 N N . LEU A 1 74 ? 3.934 -1.557 71.881 1.00 61.26 71 LEU A N 1
ATOM 559 C CA . LEU A 1 74 ? 4.970 -2.514 71.528 1.00 60.15 71 LEU A CA 1
ATOM 560 C C . LEU A 1 74 ? 5.597 -3.105 72.730 1.00 58.50 71 LEU A C 1
ATOM 561 O O . LEU A 1 74 ? 5.740 -4.315 72.832 1.00 57.49 71 LEU A O 1
ATOM 566 N N . ARG A 1 75 ? 6.014 -2.226 73.618 1.00 58.36 72 ARG A N 1
ATOM 567 C CA . ARG A 1 75 ? 6.600 -2.642 74.888 1.00 59.35 72 ARG A CA 1
ATOM 568 C C . ARG A 1 75 ? 5.713 -3.636 75.663 1.00 58.80 72 ARG A C 1
ATOM 569 O O . ARG A 1 75 ? 6.239 -4.600 76.196 1.00 58.62 72 ARG A O 1
ATOM 577 N N . LEU A 1 76 ? 4.395 -3.408 75.680 1.00 58.71 73 LEU A N 1
ATOM 578 C CA . LEU A 1 76 ? 3.447 -4.311 76.315 1.00 58.58 73 LEU A CA 1
ATOM 579 C C . LEU A 1 76 ? 3.489 -5.691 75.609 1.00 58.67 73 LEU A C 1
ATOM 580 O O . LEU A 1 76 ? 3.672 -6.729 76.266 1.00 59.04 73 LEU A O 1
ATOM 585 N N . ILE A 1 77 ? 3.369 -5.721 74.281 1.00 58.04 74 ILE A N 1
ATOM 586 C CA . ILE A 1 77 ? 3.307 -7.008 73.574 1.00 56.68 74 ILE A CA 1
ATOM 587 C C . ILE A 1 77 ? 4.601 -7.775 73.832 1.00 57.40 74 ILE A C 1
ATOM 588 O O . ILE A 1 77 ? 4.606 -8.993 74.083 1.00 58.21 74 ILE A O 1
ATOM 593 N N . TYR A 1 78 ? 5.707 -7.054 73.763 1.00 57.23 75 TYR A N 1
ATOM 594 C CA . TYR A 1 78 ? 7.002 -7.639 73.996 1.00 56.35 75 TYR A CA 1
ATOM 595 C C . TYR A 1 78 ? 7.100 -8.148 75.435 1.00 55.68 75 TYR A C 1
ATOM 596 O O . TYR A 1 78 ? 7.518 -9.271 75.666 1.00 54.18 75 TYR A O 1
ATOM 605 N N . ALA A 1 79 ? 6.680 -7.324 76.387 1.00 55.31 76 ALA A N 1
ATOM 606 C CA . ALA A 1 79 ? 6.754 -7.680 77.818 1.00 55.64 76 ALA A CA 1
ATOM 607 C C . ALA A 1 79 ? 5.840 -8.855 78.214 1.00 56.05 76 ALA A C 1
ATOM 608 O O . ALA A 1 79 ? 6.050 -9.500 79.253 1.00 55.76 76 ALA A O 1
ATOM 610 N N . LEU A 1 80 ? 4.831 -9.139 77.395 1.00 56.37 77 LEU A N 1
ATOM 611 C CA . LEU A 1 80 ? 3.947 -10.255 77.689 1.00 57.36 77 LEU A CA 1
ATOM 612 C C . LEU A 1 80 ? 4.459 -11.549 77.043 1.00 58.36 77 LEU A C 1
ATOM 613 O O . LEU A 1 80 ? 3.857 -12.610 77.178 1.00 58.59 77 LEU A O 1
ATOM 618 N N . GLY A 1 81 ? 5.590 -11.453 76.359 1.00 60.21 78 GLY A N 1
ATOM 619 C CA . GLY A 1 81 ? 6.177 -12.592 75.630 1.00 61.49 78 GLY A CA 1
ATOM 620 C C . GLY A 1 81 ? 5.420 -12.926 74.356 1.00 63.01 78 GLY A C 1
ATOM 621 O O . GLY A 1 81 ? 5.432 -14.076 73.915 1.00 63.75 78 GLY A O 1
ATOM 641 N N . ASP A 1 84 ? 8.487 -11.887 69.010 1.00 68.33 81 ASP A N 1
ATOM 642 C CA . ASP A 1 84 ? 9.885 -12.251 68.805 1.00 68.18 81 ASP A CA 1
ATOM 643 C C . ASP A 1 84 ? 10.787 -10.989 68.733 1.00 67.44 81 ASP A C 1
ATOM 644 O O . ASP A 1 84 ? 10.402 -9.963 68.125 1.00 67.19 81 ASP A O 1
ATOM 660 N N . TRP A 1 86 ? 13.169 -10.130 66.884 1.00 64.63 83 TRP A N 1
ATOM 661 C CA . TRP A 1 86 ? 13.452 -9.591 65.543 1.00 64.11 83 TRP A CA 1
ATOM 662 C C . TRP A 1 86 ? 12.368 -8.635 65.092 1.00 63.49 83 TRP A C 1
ATOM 663 O O . TRP A 1 86 ? 12.664 -7.581 64.541 1.00 63.71 83 TRP A O 1
ATOM 674 N N . LEU A 1 87 ? 11.119 -9.006 65.374 1.00 62.65 84 LEU A N 1
ATOM 675 C CA . LEU A 1 87 ? 9.979 -8.207 65.011 1.00 60.90 84 LEU A CA 1
ATOM 676 C C . LEU A 1 87 ? 9.946 -6.950 65.858 1.00 60.81 84 LEU A C 1
ATOM 677 O O . LEU A 1 87 ? 9.667 -5.845 65.343 1.00 61.24 84 LEU A O 1
ATOM 682 N N . TYR A 1 88 ? 10.231 -7.095 67.158 1.00 59.71 85 TYR A N 1
ATOM 683 C CA . TYR A 1 88 ? 10.246 -5.929 68.014 1.00 57.77 85 TYR A CA 1
ATOM 684 C C . TYR A 1 88 ? 11.309 -4.923 67.514 1.00 57.43 85 TYR A C 1
ATOM 685 O O . TYR A 1 88 ? 11.041 -3.705 67.434 1.00 56.49 85 TYR A O 1
ATOM 694 N N . ALA A 1 89 ? 12.501 -5.425 67.171 1.00 56.84 86 ALA A N 1
ATOM 695 C CA . ALA A 1 89 ? 13.560 -4.552 66.660 1.00 57.52 86 ALA A CA 1
ATOM 696 C C . ALA A 1 89 ? 13.145 -3.839 65.359 1.00 58.12 86 ALA A C 1
ATOM 697 O O . ALA A 1 89 ? 13.330 -2.609 65.227 1.00 58.74 86 ALA A O 1
ATOM 699 N N . ASP A 1 90 ? 12.509 -4.557 64.437 1.00 58.38 87 ASP A N 1
ATOM 700 C CA . ASP A 1 90 ? 12.073 -3.871 63.219 1.00 59.73 87 ASP A CA 1
ATOM 701 C C . ASP A 1 90 ? 11.112 -2.702 63.471 1.00 59.79 87 ASP A C 1
ATOM 702 O O . ASP A 1 90 ? 11.339 -1.596 62.940 1.00 59.47 87 ASP A O 1
ATOM 707 N N . ILE A 1 91 ? 10.064 -2.922 64.277 1.00 59.78 88 ILE A N 1
ATOM 708 C CA . ILE A 1 91 ? 9.054 -1.894 64.420 1.00 60.23 88 ILE A CA 1
ATOM 709 C C . ILE A 1 91 ? 9.648 -0.673 65.142 1.00 61.14 88 ILE A C 1
ATOM 710 O O . ILE A 1 91 ? 9.308 0.485 64.795 1.00 60.29 88 ILE A O 1
ATOM 715 N N . THR A 1 92 ? 10.560 -0.905 66.103 1.00 61.65 89 THR A N 1
ATOM 716 C CA . THR A 1 92 ? 11.064 0.272 66.827 1.00 62.75 89 THR A CA 1
ATOM 717 C C . THR A 1 92 ? 12.082 1.066 66.029 1.00 62.31 89 THR A C 1
ATOM 718 O O . THR A 1 92 ? 12.150 2.274 66.156 1.00 62.23 89 THR A O 1
ATOM 722 N N . HIS A 1 93 ? 12.835 0.413 65.157 1.00 62.42 90 HIS A N 1
ATOM 723 C CA . HIS A 1 93 ? 13.535 1.186 64.106 1.00 62.47 90 HIS A CA 1
ATOM 724 C C . HIS A 1 93 ? 12.610 2.066 63.258 1.00 61.74 90 HIS A C 1
ATOM 725 O O . HIS A 1 93 ? 12.877 3.248 63.103 1.00 62.39 90 HIS A O 1
ATOM 732 N N . PHE A 1 94 ? 11.518 1.515 62.748 1.00 61.48 91 PHE A N 1
ATOM 733 C CA . PHE A 1 94 ? 10.593 2.320 61.956 1.00 61.30 91 PHE A CA 1
ATOM 734 C C . PHE A 1 94 ? 10.146 3.485 62.817 1.00 61.60 91 PHE A C 1
ATOM 735 O O . PHE A 1 94 ? 10.239 4.650 62.431 1.00 60.98 91 PHE A O 1
ATOM 743 N N . SER A 1 95 ? 9.717 3.166 64.032 1.00 62.72 92 SER A N 1
ATOM 744 C CA . SER A 1 95 ? 9.285 4.207 64.937 1.00 63.27 92 SER A CA 1
ATOM 745 C C . SER A 1 95 ? 10.415 5.214 65.206 1.00 63.61 92 SER A C 1
ATOM 746 O O . SER A 1 95 ? 10.175 6.426 65.130 1.00 63.15 92 SER A O 1
ATOM 749 N N . GLN A 1 96 ? 11.650 4.719 65.433 1.00 64.15 93 GLN A N 1
ATOM 750 C CA . GLN A 1 96 ? 12.823 5.604 65.658 1.00 64.73 93 GLN A CA 1
ATOM 751 C C . GLN A 1 96 ? 13.127 6.501 64.470 1.00 63.39 93 GLN A C 1
ATOM 752 O O . GLN A 1 96 ? 13.525 7.647 64.671 1.00 64.79 93 GLN A O 1
ATOM 758 N N . TYR A 1 97 ? 12.943 5.994 63.247 1.00 61.07 94 TYR A N 1
ATOM 759 C CA . TYR A 1 97 ? 13.281 6.756 62.051 1.00 59.13 94 TYR A CA 1
ATOM 760 C C . TYR A 1 97 ? 12.198 7.797 61.781 1.00 59.59 94 TYR A C 1
ATOM 761 O O . TYR A 1 97 ? 12.497 8.975 61.528 1.00 59.33 94 TYR A O 1
ATOM 770 N N . TRP A 1 98 ? 10.938 7.377 61.903 1.00 59.15 95 TRP A N 1
ATOM 771 C CA . TRP A 1 98 ? 9.847 8.327 61.928 1.00 59.51 95 TRP A CA 1
ATOM 772 C C . TRP A 1 98 ? 10.062 9.462 62.927 1.00 59.99 95 TRP A C 1
ATOM 773 O O . TRP A 1 98 ? 9.960 10.629 62.528 1.00 60.47 95 TRP A O 1
ATOM 784 N N . HIS A 1 99 ? 10.355 9.148 64.198 1.00 60.86 96 HIS A N 1
ATOM 785 C CA . HIS A 1 99 ? 10.635 10.208 65.203 1.00 61.73 96 HIS A CA 1
ATOM 786 C C . HIS A 1 99 ? 11.782 11.066 64.690 1.00 62.06 96 HIS A C 1
ATOM 787 O O . HIS A 1 99 ? 11.722 12.308 64.747 1.00 61.72 96 HIS A O 1
ATOM 794 N N . TYR A 1 100 ? 12.814 10.402 64.150 1.00 61.88 97 TYR A N 1
ATOM 795 C CA . TYR A 1 100 ? 13.951 11.130 63.629 1.00 61.61 97 TYR A CA 1
ATOM 796 C C . TYR A 1 100 ? 13.506 12.081 62.521 1.00 61.38 97 TYR A C 1
ATOM 797 O O . TYR A 1 100 ? 13.871 13.246 62.550 1.00 61.35 97 TYR A O 1
ATOM 806 N N . LEU A 1 101 ? 12.719 11.593 61.557 1.00 61.05 98 LEU A N 1
ATOM 807 C CA . LEU A 1 101 ? 12.323 12.421 60.410 1.00 60.38 98 LEU A CA 1
ATOM 808 C C . LEU A 1 101 ? 11.360 13.543 60.802 1.00 60.63 98 LEU A C 1
ATOM 809 O O . LEU A 1 101 ? 11.391 14.636 60.199 1.00 59.55 98 LEU A O 1
ATOM 814 N N . ASN A 1 102 ? 10.515 13.274 61.803 1.00 61.10 99 ASN A N 1
ATOM 815 C CA . ASN A 1 102 ? 9.464 14.232 62.157 1.00 61.89 99 ASN A CA 1
ATOM 816 C C . ASN A 1 102 ? 9.863 15.253 63.224 1.00 62.26 99 ASN A C 1
ATOM 817 O O . ASN A 1 102 ? 9.238 16.298 63.329 1.00 61.46 99 ASN A O 1
ATOM 822 N N . GLU A 1 103 ? 10.902 14.928 63.999 1.00 62.82 100 GLU A N 1
ATOM 823 C CA . GLU A 1 103 ? 11.393 15.788 65.077 1.00 63.14 100 GLU A CA 1
ATOM 824 C C . GLU A 1 103 ? 12.751 16.434 64.772 1.00 62.66 100 GLU A C 1
ATOM 825 O O . GLU A 1 103 ? 12.965 17.569 65.120 1.00 62.90 100 GLU A O 1
ATOM 831 N N . GLN A 1 104 ? 13.666 15.733 64.117 1.00 62.98 101 GLN A N 1
ATOM 832 C CA . GLN A 1 104 ? 14.966 16.331 63.785 1.00 63.26 101 GLN A CA 1
ATOM 833 C C . GLN A 1 104 ? 15.157 16.712 62.340 1.00 62.97 101 GLN A C 1
ATOM 834 O O . GLN A 1 104 ? 15.654 17.783 62.045 1.00 62.88 101 GLN A O 1
ATOM 840 N N . ASP A 1 105 ? 14.815 15.823 61.422 1.00 63.70 102 ASP A N 1
ATOM 841 C CA . ASP A 1 105 ? 15.071 16.121 60.014 1.00 64.53 102 ASP A CA 1
ATOM 842 C C . ASP A 1 105 ? 14.251 15.283 59.030 1.00 64.50 102 ASP A C 1
ATOM 843 O O . ASP A 1 105 ? 14.238 14.051 59.124 1.00 65.05 102 ASP A O 1
ATOM 848 N N . GLU A 1 106 ? 13.600 15.972 58.091 1.00 63.93 103 GLU A N 1
ATOM 849 C CA . GLU A 1 106 ? 12.705 15.361 57.108 1.00 64.06 103 GLU A CA 1
ATOM 850 C C . GLU A 1 106 ? 13.221 15.429 55.671 1.00 63.76 103 GLU A C 1
ATOM 851 O O . GLU A 1 106 ? 12.473 15.188 54.729 1.00 63.48 103 GLU A O 1
ATOM 857 N N . THR A 1 107 ? 14.495 15.773 55.506 1.00 63.95 104 THR A N 1
ATOM 858 C CA . THR A 1 107 ? 15.117 15.890 54.183 1.00 63.67 104 THR A CA 1
ATOM 859 C C . THR A 1 107 ? 15.581 14.596 53.520 1.00 63.77 104 THR A C 1
ATOM 860 O O . THR A 1 107 ? 15.567 14.519 52.278 1.00 64.39 104 THR A O 1
ATOM 864 N N . PRO A 1 108 ? 16.050 13.598 54.311 1.00 63.59 105 PRO A N 1
ATOM 865 C CA . PRO A 1 108 ? 16.589 12.354 53.734 1.00 63.18 105 PRO A CA 1
ATOM 866 C C . PRO A 1 108 ? 15.624 11.664 52.778 1.00 62.59 105 PRO A C 1
ATOM 867 O O . PRO A 1 108 ? 14.485 11.419 53.151 1.00 62.81 105 PRO A O 1
ATOM 871 N N . GLY A 1 109 ? 16.062 11.340 51.567 1.00 61.68 106 GLY A N 1
ATOM 872 C CA . GLY A 1 109 ? 15.207 10.591 50.626 1.00 61.19 106 GLY A CA 1
ATOM 873 C C . GLY A 1 109 ? 15.447 9.088 50.620 1.00 60.77 106 GLY A C 1
ATOM 874 O O . GLY A 1 109 ? 16.224 8.580 51.422 1.00 60.16 106 GLY A O 1
ATOM 875 N N . PHE A 1 110 ? 14.804 8.369 49.701 1.00 60.83 107 PHE A N 1
ATOM 876 C CA . PHE A 1 110 ? 14.956 6.906 49.636 1.00 60.31 107 PHE A CA 1
ATOM 877 C C . PHE A 1 110 ? 16.379 6.449 49.435 1.00 60.50 107 PHE A C 1
ATOM 878 O O . PHE A 1 110 ? 16.779 5.416 49.961 1.00 60.99 107 PHE A O 1
ATOM 886 N N . ALA A 1 111 ? 17.142 7.251 48.711 1.00 61.31 108 ALA A N 1
ATOM 887 C CA . ALA A 1 111 ? 18.453 6.883 48.196 1.00 61.86 108 ALA A CA 1
ATOM 888 C C . ALA A 1 111 ? 19.620 7.405 49.051 1.00 62.41 108 ALA A C 1
ATOM 889 O O . ALA A 1 111 ? 20.760 7.314 48.652 1.00 62.20 108 ALA A O 1
ATOM 891 N N . ASP A 1 112 ? 19.349 7.941 50.233 1.00 63.60 109 ASP A N 1
ATOM 892 C CA . ASP A 1 112 ? 20.424 8.507 51.061 1.00 64.64 109 ASP A CA 1
ATOM 893 C C . ASP A 1 112 ? 21.218 7.521 51.928 1.00 65.49 109 ASP A C 1
ATOM 894 O O . ASP A 1 112 ? 20.746 6.416 52.258 1.00 66.17 109 ASP A O 1
ATOM 899 N N . ASP A 1 113 ? 22.430 7.948 52.295 1.00 66.05 110 ASP A N 1
ATOM 900 C CA . ASP A 1 113 ? 23.275 7.236 53.245 1.00 65.86 110 ASP A CA 1
ATOM 901 C C . ASP A 1 113 ? 22.497 6.854 54.477 1.00 65.27 110 ASP A C 1
ATOM 902 O O . ASP A 1 113 ? 22.549 5.695 54.915 1.00 65.52 110 ASP A O 1
ATOM 907 N N . ILE A 1 114 ? 21.802 7.830 55.055 1.00 64.11 111 ILE A N 1
ATOM 908 C CA . ILE A 1 114 ? 21.172 7.610 56.363 1.00 63.55 111 ILE A CA 1
ATOM 909 C C . ILE A 1 114 ? 20.074 6.556 56.211 1.00 62.48 111 ILE A C 1
ATOM 910 O O . ILE A 1 114 ? 19.803 5.815 57.133 1.00 62.07 111 ILE A O 1
ATOM 915 N N . THR A 1 115 ? 19.455 6.467 55.034 1.00 62.11 112 THR A N 1
ATOM 916 C CA . THR A 1 115 ? 18.343 5.546 54.950 1.00 61.77 112 THR A CA 1
ATOM 917 C C . THR A 1 115 ? 18.799 4.155 54.501 1.00 62.08 112 THR A C 1
ATOM 918 O O . THR A 1 115 ? 18.191 3.144 54.863 1.00 62.84 112 THR A O 1
ATOM 922 N N . TRP A 1 116 ? 19.911 4.112 53.786 1.00 60.97 113 TRP A N 1
ATOM 923 C CA . TRP A 1 116 ? 20.551 2.861 53.502 1.00 60.57 113 TRP A CA 1
ATOM 924 C C . TRP A 1 116 ? 21.010 2.148 54.797 1.00 61.59 113 TRP A C 1
ATOM 925 O O . TRP A 1 116 ? 20.995 0.893 54.912 1.00 61.91 113 TRP A O 1
ATOM 936 N N . ASP A 1 117 ? 21.426 2.948 55.769 1.00 61.71 114 ASP A N 1
ATOM 937 C CA . ASP A 1 117 ? 21.845 2.415 57.063 1.00 61.90 114 ASP A CA 1
ATOM 938 C C . ASP A 1 117 ? 20.609 1.917 57.809 1.00 60.79 114 ASP A C 1
ATOM 939 O O . ASP A 1 117 ? 20.598 0.809 58.359 1.00 60.55 114 ASP A O 1
ATOM 944 N N . PHE A 1 118 ? 19.546 2.709 57.773 1.00 59.87 115 PHE A N 1
ATOM 945 C CA . PHE A 1 118 ? 18.276 2.238 58.293 1.00 58.95 115 PHE A CA 1
ATOM 946 C C . PHE A 1 118 ? 17.892 0.865 57.705 1.00 59.64 115 PHE A C 1
ATOM 947 O O . PHE A 1 118 ? 17.610 -0.071 58.462 1.00 59.18 115 PHE A O 1
ATOM 955 N N . ILE A 1 119 ? 17.876 0.717 56.375 1.00 59.87 116 ILE A N 1
ATOM 956 C CA . ILE A 1 119 ? 17.371 -0.551 55.876 1.00 61.21 116 ILE A CA 1
ATOM 957 C C . ILE A 1 119 ? 18.354 -1.706 56.091 1.00 62.20 116 ILE A C 1
ATOM 958 O O . ILE A 1 119 ? 17.946 -2.867 56.148 1.00 62.70 116 ILE A O 1
ATOM 963 N N . SER A 1 120 ? 19.633 -1.380 56.242 1.00 62.78 117 SER A N 1
ATOM 964 C CA . SER A 1 120 ? 20.624 -2.381 56.617 1.00 63.83 117 SER A CA 1
ATOM 965 C C . SER A 1 120 ? 20.347 -2.990 57.983 1.00 64.31 117 SER A C 1
ATOM 966 O O . SER A 1 120 ? 20.914 -4.015 58.316 1.00 64.39 117 SER A O 1
ATOM 969 N N . ASN A 1 121 ? 19.474 -2.366 58.777 1.00 64.67 118 ASN A N 1
ATOM 970 C CA . ASN A 1 121 ? 19.179 -2.897 60.091 1.00 64.71 118 ASN A CA 1
ATOM 971 C C . ASN A 1 121 ? 17.736 -3.340 60.261 1.00 64.23 118 ASN A C 1
ATOM 972 O O . ASN A 1 121 ? 17.321 -3.644 61.372 1.00 64.49 118 ASN A O 1
ATOM 977 N N . VAL A 1 122 ? 16.972 -3.358 59.172 1.00 63.40 119 VAL A N 1
ATOM 978 C CA . VAL A 1 122 ? 15.616 -3.884 59.214 1.00 63.05 119 VAL A CA 1
ATOM 979 C C . VAL A 1 122 ? 15.680 -5.357 58.910 1.00 62.50 119 VAL A C 1
ATOM 980 O O . VAL A 1 122 ? 15.988 -5.743 57.778 1.00 63.29 119 VAL A O 1
ATOM 984 N N . ASN A 1 123 ? 15.400 -6.187 59.906 1.00 61.99 120 ASN A N 1
ATOM 985 C CA . ASN A 1 123 ? 15.538 -7.648 59.747 1.00 61.71 120 ASN A CA 1
ATOM 986 C C . ASN A 1 123 ? 14.703 -8.264 58.648 1.00 61.49 120 ASN A C 1
ATOM 987 O O . ASN A 1 123 ? 15.093 -9.290 58.059 1.00 62.18 120 ASN A O 1
ATOM 992 N N . SER A 1 124 ? 13.550 -7.682 58.367 1.00 60.73 121 SER A N 1
ATOM 993 C CA . SER A 1 124 ? 12.709 -8.297 57.368 1.00 61.44 121 SER A CA 1
ATOM 994 C C . SER A 1 124 ? 13.226 -7.981 55.954 1.00 61.12 121 SER A C 1
ATOM 995 O O . SER A 1 124 ? 12.876 -8.665 54.979 1.00 61.54 121 SER A O 1
ATOM 998 N N . ILE A 1 125 ? 14.054 -6.947 55.843 1.00 60.26 122 ILE A N 1
ATOM 999 C CA . ILE A 1 125 ? 14.655 -6.653 54.580 1.00 59.54 122 ILE A CA 1
ATOM 1000 C C . ILE A 1 125 ? 15.911 -7.507 54.485 1.00 59.71 122 ILE A C 1
ATOM 1001 O O . ILE A 1 125 ? 16.048 -8.317 53.574 1.00 59.17 122 ILE A O 1
ATOM 1006 N N . THR A 1 126 ? 16.805 -7.372 55.446 1.00 59.98 123 THR A N 1
ATOM 1007 C CA . THR A 1 126 ? 18.101 -7.979 55.248 1.00 60.86 123 THR A CA 1
ATOM 1008 C C . THR A 1 126 ? 17.982 -9.486 55.287 1.00 61.10 123 THR A C 1
ATOM 1009 O O . THR A 1 126 ? 18.803 -10.150 54.721 1.00 61.69 123 THR A O 1
ATOM 1013 N N . ARG A 1 127 ? 16.963 -10.051 55.925 1.00 61.71 124 ARG A N 1
ATOM 1014 C CA . ARG A 1 127 ? 16.882 -11.527 55.935 1.00 61.93 124 ARG A CA 1
ATOM 1015 C C . ARG A 1 127 ? 16.305 -12.185 54.677 1.00 61.34 124 ARG A C 1
ATOM 1016 O O . ARG A 1 127 ? 16.497 -13.382 54.481 1.00 62.19 124 ARG A O 1
ATOM 1024 N N . ASN A 1 128 ? 15.629 -11.413 53.823 1.00 60.91 125 ASN A N 1
ATOM 1025 C CA . ASN A 1 128 ? 15.245 -11.857 52.472 1.00 60.60 125 ASN A CA 1
ATOM 1026 C C . ASN A 1 128 ? 16.465 -11.731 51.559 1.00 60.48 125 ASN A C 1
ATOM 1027 O O . ASN A 1 128 ? 16.773 -10.626 51.088 1.00 61.45 125 ASN A O 1
ATOM 1032 N N . ALA A 1 129 ? 17.144 -12.846 51.289 1.00 59.63 126 ALA A N 1
ATOM 1033 C CA . ALA A 1 129 ? 18.493 -12.784 50.729 1.00 59.48 126 ALA A CA 1
ATOM 1034 C C . ALA A 1 129 ? 18.564 -12.239 49.286 1.00 60.25 126 ALA A C 1
ATOM 1035 O O . ALA A 1 129 ? 19.428 -11.393 48.983 1.00 61.59 126 ALA A O 1
ATOM 1037 N N . THR A 1 130 ? 17.681 -12.698 48.395 1.00 59.50 127 THR A N 1
ATOM 1038 C CA . THR A 1 130 ? 17.659 -12.142 47.028 1.00 58.30 127 THR A CA 1
ATOM 1039 C C . THR A 1 130 ? 17.297 -10.642 46.992 1.00 57.89 127 THR A C 1
ATOM 1040 O O . THR A 1 130 ? 17.909 -9.899 46.242 1.00 58.36 127 THR A O 1
ATOM 1044 N N . LEU A 1 131 ? 16.335 -10.185 47.800 1.00 57.36 128 LEU A N 1
ATOM 1045 C CA . LEU A 1 131 ? 15.957 -8.750 47.796 1.00 56.80 128 LEU A CA 1
ATOM 1046 C C . LEU A 1 131 ? 17.126 -7.846 48.186 1.00 55.95 128 LEU A C 1
ATOM 1047 O O . LEU A 1 131 ? 17.467 -6.895 47.483 1.00 56.35 128 LEU A O 1
ATOM 1052 N N . TYR A 1 132 ? 17.745 -8.163 49.301 1.00 55.09 129 TYR A N 1
ATOM 1053 C CA . TYR A 1 132 ? 18.877 -7.411 49.761 1.00 54.90 129 TYR A CA 1
ATOM 1054 C C . TYR A 1 132 ? 20.078 -7.478 48.797 1.00 54.86 129 TYR A C 1
ATOM 1055 O O . TYR A 1 132 ? 20.663 -6.435 48.556 1.00 54.68 129 TYR A O 1
ATOM 1064 N N . ASP A 1 133 ? 20.437 -8.665 48.254 1.00 54.72 130 ASP A N 1
ATOM 1065 C CA . ASP A 1 133 ? 21.528 -8.773 47.224 1.00 55.39 130 ASP A CA 1
ATOM 1066 C C . ASP A 1 133 ? 21.221 -7.897 46.040 1.00 54.40 130 ASP A C 1
ATOM 1067 O O . ASP A 1 133 ? 22.068 -7.113 45.615 1.00 54.25 130 ASP A O 1
ATOM 1072 N N . ALA A 1 134 ? 20.006 -8.025 45.506 1.00 53.56 131 ALA A N 1
ATOM 1073 C CA . ALA A 1 134 ? 19.578 -7.133 44.434 1.00 53.84 131 ALA A CA 1
ATOM 1074 C C . ALA A 1 134 ? 19.690 -5.652 44.810 1.00 53.68 131 ALA A C 1
ATOM 1075 O O . ALA A 1 134 ? 20.089 -4.841 44.003 1.00 54.11 131 ALA A O 1
ATOM 1077 N N . LEU A 1 135 ? 19.419 -5.320 46.055 1.00 54.27 132 LEU A N 1
ATOM 1078 C CA . LEU A 1 135 ? 19.506 -3.942 46.503 1.00 55.51 132 LEU A CA 1
ATOM 1079 C C . LEU A 1 135 ? 20.976 -3.479 46.608 1.00 56.03 132 LEU A C 1
ATOM 1080 O O . LEU A 1 135 ? 21.299 -2.343 46.198 1.00 56.18 132 LEU A O 1
ATOM 1096 N N . ALA A 1 137 ? 23.555 -5.037 44.824 1.00 57.71 134 ALA A N 1
ATOM 1097 C CA . ALA A 1 137 ? 24.084 -5.007 43.456 1.00 58.12 134 ALA A CA 1
ATOM 1098 C C . ALA A 1 137 ? 23.712 -3.689 42.854 1.00 58.71 134 ALA A C 1
ATOM 1099 O O . ALA A 1 137 ? 24.555 -2.972 42.355 1.00 58.64 134 ALA A O 1
ATOM 1120 N N . PHE A 1 140 ? 25.686 -0.733 44.321 1.00 62.51 137 PHE A N 1
ATOM 1121 C CA . PHE A 1 140 ? 27.139 -0.690 44.074 1.00 62.71 137 PHE A CA 1
ATOM 1122 C C . PHE A 1 140 ? 27.577 -1.007 42.667 1.00 63.70 137 PHE A C 1
ATOM 1123 O O . PHE A 1 140 ? 28.719 -1.424 42.463 1.00 64.08 137 PHE A O 1
ATOM 1131 N N . ALA A 1 141 ? 26.683 -0.782 41.699 1.00 65.41 138 ALA A N 1
ATOM 1132 C CA . ALA A 1 141 ? 26.966 -0.996 40.256 1.00 65.95 138 ALA A CA 1
ATOM 1133 C C . ALA A 1 141 ? 27.624 0.218 39.605 1.00 66.62 138 ALA A C 1
ATOM 1134 O O . ALA A 1 141 ? 28.094 0.152 38.432 1.00 68.59 138 ALA A O 1
ATOM 1136 N N . VAL A 1 145 ? 27.191 4.058 36.361 1.00 84.17 142 VAL A N 1
ATOM 1137 C CA . VAL A 1 145 ? 26.336 3.913 35.170 1.00 83.80 142 VAL A CA 1
ATOM 1138 C C . VAL A 1 145 ? 24.978 3.222 35.523 1.00 83.84 142 VAL A C 1
ATOM 1139 O O . VAL A 1 145 ? 24.537 2.265 34.860 1.00 84.08 142 VAL A O 1
ATOM 1143 N N . TRP A 1 146 ? 24.332 3.752 36.567 1.00 82.96 143 TRP A N 1
ATOM 1144 C CA . TRP A 1 146 ? 23.161 3.185 37.219 1.00 81.85 143 TRP A CA 1
ATOM 1145 C C . TRP A 1 146 ? 21.997 4.161 37.031 1.00 80.86 143 TRP A C 1
ATOM 1146 O O . TRP A 1 146 ? 22.024 4.978 36.103 1.00 81.43 143 TRP A O 1
ATOM 1157 N N . SER A 1 147 ? 21.004 4.115 37.927 1.00 79.01 144 SER A N 1
ATOM 1158 C CA . SER A 1 147 ? 19.951 5.136 37.978 1.00 77.15 144 SER A CA 1
ATOM 1159 C C . SER A 1 147 ? 19.480 5.471 39.411 1.00 76.25 144 SER A C 1
ATOM 1160 O O . SER A 1 147 ? 19.217 4.577 40.219 1.00 75.78 144 SER A O 1
ATOM 1163 N N . GLU A 1 148 ? 19.341 6.758 39.711 1.00 74.71 145 GLU A N 1
ATOM 1164 C CA . GLU A 1 148 ? 18.904 7.174 41.031 1.00 73.36 145 GLU A CA 1
ATOM 1165 C C . GLU A 1 148 ? 17.433 6.854 41.253 1.00 72.22 145 GLU A C 1
ATOM 1166 O O . GLU A 1 148 ? 17.055 6.408 42.335 1.00 72.32 145 GLU A O 1
ATOM 1172 N N . ALA A 1 149 ? 16.607 7.073 40.238 1.00 70.62 146 ALA A N 1
ATOM 1173 C CA . ALA A 1 149 ? 15.193 6.725 40.315 1.00 69.20 146 ALA A CA 1
ATOM 1174 C C . ALA A 1 149 ? 14.963 5.206 40.519 1.00 68.36 146 ALA A C 1
ATOM 1175 O O . ALA A 1 149 ? 14.168 4.784 41.364 1.00 67.84 146 ALA A O 1
ATOM 1177 N N . ARG A 1 150 ? 15.658 4.385 39.747 1.00 67.33 147 ARG A N 1
ATOM 1178 C CA . ARG A 1 150 ? 15.449 2.952 39.847 1.00 66.95 147 ARG A CA 1
ATOM 1179 C C . ARG A 1 150 ? 15.789 2.459 41.249 1.00 65.37 147 ARG A C 1
ATOM 1180 O O . ARG A 1 150 ? 15.007 1.719 41.849 1.00 65.91 147 ARG A O 1
ATOM 1188 N N . PHE A 1 151 ? 16.946 2.882 41.765 1.00 63.29 148 PHE A N 1
ATOM 1189 C CA . PHE A 1 151 ? 17.418 2.453 43.074 1.00 61.25 148 PHE A CA 1
ATOM 1190 C C . PHE A 1 151 ? 16.443 2.945 44.140 1.00 60.39 148 PHE A C 1
ATOM 1191 O O . PHE A 1 151 ? 16.154 2.253 45.102 1.00 59.96 148 PHE A O 1
ATOM 1199 N N . SER A 1 152 ? 15.935 4.145 43.923 1.00 59.50 149 SER A N 1
ATOM 1200 C CA . SER A 1 152 ? 14.996 4.769 44.806 1.00 59.09 149 SER A CA 1
ATOM 1201 C C . SER A 1 152 ? 13.715 3.955 44.865 1.00 58.47 149 SER A C 1
ATOM 1202 O O . SER A 1 152 ? 13.218 3.662 45.956 1.00 58.04 149 SER A O 1
ATOM 1205 N N . GLY A 1 153 ? 13.202 3.593 43.689 1.00 57.43 150 GLY A N 1
ATOM 1206 C CA . GLY A 1 153 ? 12.002 2.786 43.581 1.00 56.97 150 GLY A CA 1
ATOM 1207 C C . GLY A 1 153 ? 12.176 1.444 44.256 1.00 57.25 150 GLY A C 1
ATOM 1208 O O . GLY A 1 153 ? 11.231 0.905 44.834 1.00 56.81 150 GLY A O 1
ATOM 1217 N N . VAL A 1 155 ? 14.303 0.771 46.752 1.00 55.99 152 VAL A N 1
ATOM 1218 C CA . VAL A 1 155 ? 14.336 1.044 48.161 1.00 55.58 152 VAL A CA 1
ATOM 1219 C C . VAL A 1 155 ? 12.883 1.123 48.675 1.00 55.64 152 VAL A C 1
ATOM 1220 O O . VAL A 1 155 ? 12.532 0.447 49.633 1.00 56.25 152 VAL A O 1
ATOM 1224 N N . LYS A 1 156 ? 12.031 1.906 48.019 1.00 55.00 153 LYS A N 1
ATOM 1225 C CA . LYS A 1 156 ? 10.620 1.955 48.392 1.00 54.38 153 LYS A CA 1
ATOM 1226 C C . LYS A 1 156 ? 9.932 0.555 48.403 1.00 54.17 153 LYS A C 1
ATOM 1227 O O . LYS A 1 156 ? 9.168 0.249 49.358 1.00 54.96 153 LYS A O 1
ATOM 1233 N N . THR A 1 157 ? 10.239 -0.288 47.407 1.00 52.23 154 THR A N 1
ATOM 1234 C CA . THR A 1 157 ? 9.754 -1.673 47.351 1.00 51.73 154 THR A CA 1
ATOM 1235 C C . THR A 1 157 ? 10.128 -2.439 48.613 1.00 52.17 154 THR A C 1
ATOM 1236 O O . THR A 1 157 ? 9.286 -3.057 49.248 1.00 52.87 154 THR A O 1
ATOM 1240 N N . ALA A 1 158 ? 11.404 -2.396 48.957 1.00 52.22 155 ALA A N 1
ATOM 1241 C CA . ALA A 1 158 ? 11.941 -3.087 50.089 1.00 52.89 155 ALA A CA 1
ATOM 1242 C C . ALA A 1 158 ? 11.237 -2.656 51.390 1.00 53.92 155 ALA A C 1
ATOM 1243 O O . ALA A 1 158 ? 10.768 -3.496 52.178 1.00 53.87 155 ALA A O 1
ATOM 1245 N N . LEU A 1 159 ? 11.166 -1.348 51.603 1.00 54.24 156 LEU A N 1
ATOM 1246 C CA . LEU A 1 159 ? 10.496 -0.785 52.761 1.00 55.20 156 LEU A CA 1
ATOM 1247 C C . LEU A 1 159 ? 8.999 -1.183 52.816 1.00 55.60 156 LEU A C 1
ATOM 1248 O O . LEU A 1 159 ? 8.444 -1.415 53.894 1.00 54.62 156 LEU A O 1
ATOM 1253 N N . THR A 1 160 ? 8.354 -1.235 51.648 1.00 55.51 157 THR A N 1
ATOM 1254 C CA . THR A 1 160 ? 6.949 -1.603 51.595 1.00 55.78 157 THR A CA 1
ATOM 1255 C C . THR A 1 160 ? 6.889 -3.058 51.984 1.00 56.50 157 THR A C 1
ATOM 1256 O O . THR A 1 160 ? 5.972 -3.496 52.691 1.00 57.04 157 THR A O 1
ATOM 1260 N N . LEU A 1 161 ? 7.905 -3.807 51.594 1.00 57.01 158 LEU A N 1
ATOM 1261 C CA . LEU A 1 161 ? 7.886 -5.196 51.925 1.00 58.08 158 LEU A CA 1
ATOM 1262 C C . LEU A 1 161 ? 8.044 -5.343 53.449 1.00 58.99 158 LEU A C 1
ATOM 1263 O O . LEU A 1 161 ? 7.301 -6.102 54.062 1.00 60.52 158 LEU A O 1
ATOM 1268 N N . ALA A 1 162 ? 8.947 -4.591 54.069 1.00 58.86 159 ALA A N 1
ATOM 1269 C CA . ALA A 1 162 ? 9.099 -4.652 55.506 1.00 59.50 159 ALA A CA 1
ATOM 1270 C C . ALA A 1 162 ? 7.795 -4.377 56.248 1.00 59.84 159 ALA A C 1
ATOM 1271 O O . ALA A 1 162 ? 7.532 -5.018 57.259 1.00 59.23 159 ALA A O 1
ATOM 1273 N N . VAL A 1 163 ? 6.981 -3.425 55.781 1.00 60.25 160 VAL A N 1
ATOM 1274 C CA . VAL A 1 163 ? 5.777 -3.102 56.568 1.00 60.54 160 VAL A CA 1
ATOM 1275 C C . VAL A 1 163 ? 4.716 -4.149 56.308 1.00 60.48 160 VAL A C 1
ATOM 1276 O O . VAL A 1 163 ? 4.069 -4.642 57.221 1.00 61.48 160 VAL A O 1
ATOM 1280 N N . THR A 1 164 ? 4.589 -4.531 55.058 1.00 60.46 161 THR A N 1
ATOM 1281 C CA . THR A 1 164 ? 3.749 -5.658 54.695 1.00 60.20 161 THR A CA 1
ATOM 1282 C C . THR A 1 164 ? 4.060 -6.916 55.504 1.00 60.27 161 THR A C 1
ATOM 1283 O O . THR A 1 164 ? 3.139 -7.485 56.115 1.00 59.69 161 THR A O 1
ATOM 1287 N N . THR A 1 165 ? 5.329 -7.331 55.554 1.00 60.34 162 THR A N 1
ATOM 1288 C CA . THR A 1 165 ? 5.632 -8.549 56.278 1.00 61.55 162 THR A CA 1
ATOM 1289 C C . THR A 1 165 ? 5.472 -8.348 57.780 1.00 62.37 162 THR A C 1
ATOM 1290 O O . THR A 1 165 ? 5.016 -9.248 58.484 1.00 62.40 162 THR A O 1
ATOM 1294 N N . THR A 1 166 ? 5.784 -7.142 58.245 1.00 63.26 163 THR A N 1
ATOM 1295 C CA . THR A 1 166 ? 5.497 -6.737 59.610 1.00 64.05 163 THR A CA 1
ATOM 1296 C C . THR A 1 166 ? 4.016 -6.865 59.921 1.00 64.83 163 THR A C 1
ATOM 1297 O O . THR A 1 166 ? 3.665 -7.467 60.924 1.00 65.82 163 THR A O 1
ATOM 1301 N N . LEU A 1 167 ? 3.155 -6.326 59.065 1.00 65.11 164 LEU A N 1
ATOM 1302 C CA . LEU A 1 167 ? 1.716 -6.474 59.232 1.00 65.48 164 LEU A CA 1
ATOM 1303 C C . LEU A 1 167 ? 1.239 -7.941 59.277 1.00 66.34 164 LEU A C 1
ATOM 1304 O O . LEU A 1 167 ? 0.293 -8.277 59.972 1.00 66.84 164 LEU A O 1
ATOM 1309 N N . LYS A 1 168 ? 1.910 -8.824 58.550 1.00 68.01 165 LYS A N 1
ATOM 1310 C CA . LYS A 1 168 ? 1.431 -10.204 58.409 1.00 68.95 165 LYS A CA 1
ATOM 1311 C C . LYS A 1 168 ? 1.685 -10.957 59.698 1.00 69.07 165 LYS A C 1
ATOM 1312 O O . LYS A 1 168 ? 0.896 -11.804 60.104 1.00 68.61 165 LYS A O 1
ATOM 1318 N N . GLU A 1 169 ? 2.790 -10.601 60.341 1.00 69.63 166 GLU A N 1
ATOM 1319 C CA . GLU A 1 169 ? 3.188 -11.198 61.587 1.00 70.46 166 GLU A CA 1
ATOM 1320 C C . GLU A 1 169 ? 2.240 -10.828 62.747 1.00 70.89 166 GLU A C 1
ATOM 1321 O O . GLU A 1 169 ? 2.205 -11.544 63.731 1.00 71.08 166 GLU A O 1
ATOM 1327 N N . LEU A 1 170 ? 1.465 -9.748 62.623 1.00 71.39 167 LEU A N 1
ATOM 1328 C CA . LEU A 1 170 ? 0.553 -9.344 63.688 1.00 72.06 167 LEU A CA 1
ATOM 1329 C C . LEU A 1 170 ? -0.924 -9.765 63.527 1.00 72.84 167 LEU A C 1
ATOM 1330 O O . LEU A 1 170 ? -1.827 -9.073 64.038 1.00 73.09 167 LEU A O 1
ATOM 1335 N N . THR A 1 171 ? -1.162 -10.869 62.814 1.00 73.64 168 THR A N 1
ATOM 1336 C CA . THR A 1 171 ? -2.490 -11.510 62.686 1.00 74.78 168 THR A CA 1
ATOM 1337 C C . THR A 1 171 ? -2.330 -12.789 61.890 1.00 74.43 168 THR A C 1
ATOM 1338 O O . THR A 1 171 ? -2.021 -12.727 60.701 1.00 74.68 168 THR A O 1
ATOM 1342 N N . THR B 2 6 ? 14.370 12.735 19.477 1.00 88.74 3 THR B N 1
ATOM 1343 C CA . THR B 2 6 ? 15.694 12.083 19.742 1.00 88.94 3 THR B CA 1
ATOM 1344 C C . THR B 2 6 ? 15.838 11.698 21.234 1.00 88.77 3 THR B C 1
ATOM 1345 O O . THR B 2 6 ? 15.900 12.569 22.101 1.00 88.65 3 THR B O 1
ATOM 1349 N N . LEU B 2 7 ? 15.910 10.381 21.489 1.00 88.79 4 LEU B N 1
ATOM 1350 C CA . LEU B 2 7 ? 15.579 9.709 22.792 1.00 88.38 4 LEU B CA 1
ATOM 1351 C C . LEU B 2 7 ? 16.433 9.976 24.043 1.00 87.88 4 LEU B C 1
ATOM 1352 O O . LEU B 2 7 ? 17.633 9.694 24.051 1.00 87.86 4 LEU B O 1
ATOM 1357 N N . THR B 2 8 ? 15.787 10.486 25.098 1.00 87.43 5 THR B N 1
ATOM 1358 C CA . THR B 2 8 ? 16.416 10.671 26.414 1.00 86.71 5 THR B CA 1
ATOM 1359 C C . THR B 2 8 ? 15.950 9.591 27.384 1.00 86.65 5 THR B C 1
ATOM 1360 O O . THR B 2 8 ? 14.770 9.216 27.394 1.00 86.38 5 THR B O 1
ATOM 1364 N N . GLU B 2 9 ? 16.893 9.099 28.193 1.00 86.41 6 GLU B N 1
ATOM 1365 C CA . GLU B 2 9 ? 16.663 8.010 29.155 1.00 86.00 6 GLU B CA 1
ATOM 1366 C C . GLU B 2 9 ? 15.735 8.424 30.280 1.00 85.20 6 GLU B C 1
ATOM 1367 O O . GLU B 2 9 ? 15.106 7.570 30.905 1.00 84.98 6 GLU B O 1
ATOM 1373 N N . ASP B 2 10 ? 15.665 9.731 30.532 1.00 84.53 7 ASP B N 1
ATOM 1374 C CA . ASP B 2 10 ? 14.786 10.282 31.563 1.00 84.30 7 ASP B CA 1
ATOM 1375 C C . ASP B 2 10 ? 13.366 10.415 31.023 1.00 83.74 7 ASP B C 1
ATOM 1376 O O . ASP B 2 10 ? 12.383 10.207 31.745 1.00 83.56 7 ASP B O 1
ATOM 1381 N N . ASP B 2 11 ? 13.273 10.754 29.742 1.00 83.03 8 ASP B N 1
ATOM 1382 C CA . ASP B 2 11 ? 12.003 10.744 29.030 1.00 82.58 8 ASP B CA 1
ATOM 1383 C C . ASP B 2 11 ? 11.518 9.299 28.710 1.00 81.67 8 ASP B C 1
ATOM 1384 O O . ASP B 2 11 ? 10.326 9.063 28.510 1.00 81.83 8 ASP B O 1
ATOM 1389 N N . VAL B 2 12 ? 12.432 8.335 28.681 1.00 80.30 9 VAL B N 1
ATOM 1390 C CA . VAL B 2 12 ? 12.057 6.955 28.395 1.00 78.89 9 VAL B CA 1
ATOM 1391 C C . VAL B 2 12 ? 11.478 6.278 29.636 1.00 77.98 9 VAL B C 1
ATOM 1392 O O . VAL B 2 12 ? 10.522 5.497 29.545 1.00 77.25 9 VAL B O 1
ATOM 1396 N N . LEU B 2 13 ? 12.052 6.614 30.791 1.00 77.28 10 LEU B N 1
ATOM 1397 C CA . LEU B 2 13 ? 11.571 6.140 32.086 1.00 76.55 10 LEU B CA 1
ATOM 1398 C C . LEU B 2 13 ? 10.205 6.708 32.453 1.00 75.91 10 LEU B C 1
ATOM 1399 O O . LEU B 2 13 ? 9.391 6.001 33.046 1.00 76.00 10 LEU B O 1
ATOM 1404 N N . GLU B 2 14 ? 9.953 7.978 32.120 1.00 75.32 11 GLU B N 1
ATOM 1405 C CA . GLU B 2 14 ? 8.652 8.599 32.435 1.00 74.75 11 GLU B CA 1
ATOM 1406 C C . GLU B 2 14 ? 7.559 7.893 31.643 1.00 73.53 11 GLU B C 1
ATOM 1407 O O . GLU B 2 14 ? 6.545 7.458 32.214 1.00 73.44 11 GLU B O 1
ATOM 1413 N N . GLN B 2 15 ? 7.791 7.761 30.339 1.00 71.70 12 GLN B N 1
ATOM 1414 C CA . GLN B 2 15 ? 6.850 7.106 29.458 1.00 70.39 12 GLN B CA 1
ATOM 1415 C C . GLN B 2 15 ? 6.546 5.681 29.917 1.00 69.89 12 GLN B C 1
ATOM 1416 O O . GLN B 2 15 ? 5.386 5.310 30.016 1.00 69.92 12 GLN B O 1
ATOM 1422 N N . LEU B 2 16 ? 7.579 4.885 30.208 1.00 69.14 13 LEU B N 1
ATOM 1423 C CA . LEU B 2 16 ? 7.370 3.484 30.579 1.00 67.75 13 LEU B CA 1
ATOM 1424 C C . LEU B 2 16 ? 6.767 3.339 31.947 1.00 67.24 13 LEU B C 1
ATOM 1425 O O . LEU B 2 16 ? 5.932 2.471 32.156 1.00 66.57 13 LEU B O 1
ATOM 1430 N N . ASP B 2 17 ? 7.171 4.189 32.885 1.00 67.14 14 ASP B N 1
ATOM 1431 C CA . ASP B 2 17 ? 6.573 4.101 34.202 1.00 67.55 14 ASP B CA 1
ATOM 1432 C C . ASP B 2 17 ? 5.094 4.524 34.132 1.00 66.82 14 ASP B C 1
ATOM 1433 O O . ASP B 2 17 ? 4.270 4.020 34.894 1.00 67.03 14 ASP B O 1
ATOM 1438 N N . ALA B 2 18 ? 4.751 5.391 33.180 1.00 65.89 15 ALA B N 1
ATOM 1439 C CA . ALA B 2 18 ? 3.347 5.773 32.948 1.00 65.33 15 ALA B CA 1
ATOM 1440 C C . ALA B 2 18 ? 2.391 4.657 32.441 1.00 65.14 15 ALA B C 1
ATOM 1441 O O . ALA B 2 18 ? 1.186 4.879 32.350 1.00 65.21 15 ALA B O 1
ATOM 1443 N N . GLN B 2 19 ? 2.902 3.471 32.119 1.00 64.53 16 GLN B N 1
ATOM 1444 C CA . GLN B 2 19 ? 2.041 2.423 31.570 1.00 64.40 16 GLN B CA 1
ATOM 1445 C C . GLN B 2 19 ? 1.534 1.442 32.631 1.00 63.96 16 GLN B C 1
ATOM 1446 O O . GLN B 2 19 ? 2.305 0.673 33.163 1.00 64.01 16 GLN B O 1
ATOM 1452 N N . ASP B 2 20 ? 0.232 1.455 32.917 1.00 63.62 17 ASP B N 1
ATOM 1453 C CA . ASP B 2 20 ? -0.318 0.618 34.002 1.00 63.29 17 ASP B CA 1
ATOM 1454 C C . ASP B 2 20 ? -0.659 -0.836 33.606 1.00 62.20 17 ASP B C 1
ATOM 1455 O O . ASP B 2 20 ? -1.132 -1.632 34.442 1.00 61.89 17 ASP B O 1
ATOM 1460 N N . ASN B 2 21 ? -0.429 -1.186 32.343 1.00 61.00 18 ASN B N 1
ATOM 1461 C CA . ASN B 2 21 ? -0.693 -2.566 31.902 1.00 59.66 18 ASN B CA 1
ATOM 1462 C C . ASN B 2 21 ? 0.305 -3.075 30.849 1.00 59.21 18 ASN B C 1
ATOM 1463 O O . ASN B 2 21 ? 0.849 -2.287 30.077 1.00 58.81 18 ASN B O 1
ATOM 1468 N N . LEU B 2 22 ? 0.549 -4.389 30.852 1.00 59.34 19 LEU B N 1
ATOM 1469 C CA . LEU B 2 22 ? 1.471 -5.052 29.899 1.00 59.33 19 LEU B CA 1
ATOM 1470 C C . LEU B 2 22 ? 1.285 -4.585 28.426 1.00 59.35 19 LEU B C 1
ATOM 1471 O O . LEU B 2 22 ? 2.258 -4.219 27.728 1.00 59.57 19 LEU B O 1
ATOM 1476 N N . PHE B 2 23 ? 0.037 -4.536 27.976 1.00 58.76 20 PHE B N 1
ATOM 1477 C CA . PHE B 2 23 ? -0.234 -4.214 26.592 1.00 57.80 20 PHE B CA 1
ATOM 1478 C C . PHE B 2 23 ? 0.227 -2.804 26.221 1.00 57.93 20 PHE B C 1
ATOM 1479 O O . PHE B 2 23 ? 0.844 -2.624 25.171 1.00 58.27 20 PHE B O 1
ATOM 1487 N N . SER B 2 24 ? -0.111 -1.810 27.053 1.00 57.10 21 SER B N 1
ATOM 1488 C CA . SER B 2 24 ? 0.369 -0.424 26.899 1.00 56.10 21 SER B CA 1
ATOM 1489 C C . SER B 2 24 ? 1.889 -0.377 27.056 1.00 56.12 21 SER B C 1
ATOM 1490 O O . SER B 2 24 ? 2.601 0.329 26.324 1.00 55.83 21 SER B O 1
ATOM 1493 N N . PHE B 2 25 ? 2.394 -1.137 28.014 1.00 55.80 22 PHE B N 1
ATOM 1494 C CA . PHE B 2 25 ? 3.814 -1.118 28.236 1.00 56.23 22 PHE B CA 1
ATOM 1495 C C . PHE B 2 25 ? 4.572 -1.458 26.945 1.00 56.75 22 PHE B C 1
ATOM 1496 O O . PHE B 2 25 ? 5.403 -0.674 26.463 1.00 56.86 22 PHE B O 1
ATOM 1523 N N . THR B 2 28 ? 4.385 0.915 24.164 1.00 59.75 25 THR B N 1
ATOM 1524 C CA . THR B 2 28 ? 5.289 2.019 24.405 1.00 60.26 25 THR B CA 1
ATOM 1525 C C . THR B 2 28 ? 6.728 1.596 24.098 1.00 60.64 25 THR B C 1
ATOM 1526 O O . THR B 2 28 ? 7.396 2.238 23.278 1.00 60.80 25 THR B O 1
ATOM 1530 N N . ALA B 2 29 ? 7.161 0.504 24.729 1.00 61.09 26 ALA B N 1
ATOM 1531 C CA . ALA B 2 29 ? 8.463 -0.128 24.505 1.00 61.74 26 ALA B CA 1
ATOM 1532 C C . ALA B 2 29 ? 8.781 -0.334 23.017 1.00 62.66 26 ALA B C 1
ATOM 1533 O O . ALA B 2 29 ? 9.871 0.006 22.566 1.00 63.24 26 ALA B O 1
ATOM 1535 N N . HIS B 2 30 ? 7.850 -0.893 22.254 1.00 63.37 27 HIS B N 1
ATOM 1536 C CA . HIS B 2 30 ? 8.117 -1.163 20.845 1.00 64.36 27 HIS B CA 1
ATOM 1537 C C . HIS B 2 30 ? 8.421 0.169 20.156 1.00 64.38 27 HIS B C 1
ATOM 1538 O O . HIS B 2 30 ? 9.408 0.308 19.442 1.00 64.82 27 HIS B O 1
ATOM 1545 N N . SER B 2 31 ? 7.602 1.167 20.437 1.00 64.67 28 SER B N 1
ATOM 1546 C CA . SER B 2 31 ? 7.755 2.507 19.854 1.00 64.87 28 SER B CA 1
ATOM 1547 C C . SER B 2 31 ? 9.106 3.150 20.171 1.00 64.61 28 SER B C 1
ATOM 1548 O O . SER B 2 31 ? 9.768 3.698 19.280 1.00 65.39 28 SER B O 1
ATOM 1551 N N . ILE B 2 32 ? 9.506 3.078 21.436 1.00 63.90 29 ILE B N 1
ATOM 1552 C CA . ILE B 2 32 ? 10.808 3.546 21.886 1.00 63.56 29 ILE B CA 1
ATOM 1553 C C . ILE B 2 32 ? 11.972 2.740 21.276 1.00 64.01 29 ILE B C 1
ATOM 1554 O O . ILE B 2 32 ? 13.029 3.295 20.961 1.00 63.79 29 ILE B O 1
ATOM 1559 N N . LEU B 2 33 ? 11.780 1.438 21.104 1.00 64.15 30 LEU B N 1
ATOM 1560 C CA . LEU B 2 33 ? 12.818 0.623 20.520 1.00 64.77 30 LEU B CA 1
ATOM 1561 C C . LEU B 2 33 ? 12.985 0.918 19.013 1.00 65.10 30 LEU B C 1
ATOM 1562 O O . LEU B 2 33 ? 14.110 0.996 18.505 1.00 65.10 30 LEU B O 1
ATOM 1567 N N . LEU B 2 34 ? 11.874 1.088 18.306 1.00 65.04 31 LEU B N 1
ATOM 1568 C CA . LEU B 2 34 ? 11.929 1.372 16.880 1.00 65.11 31 LEU B CA 1
ATOM 1569 C C . LEU B 2 34 ? 12.694 2.677 16.700 1.00 65.83 31 LEU B C 1
ATOM 1570 O O . LEU B 2 34 ? 13.627 2.745 15.891 1.00 65.70 31 LEU B O 1
ATOM 1575 N N . GLN B 2 35 ? 12.322 3.706 17.471 1.00 66.15 32 GLN B N 1
ATOM 1576 C CA . GLN B 2 35 ? 13.029 4.977 17.355 1.00 66.93 32 GLN B CA 1
ATOM 1577 C C . GLN B 2 35 ? 14.489 4.913 17.799 1.00 66.72 32 GLN B C 1
ATOM 1578 O O . GLN B 2 35 ? 15.346 5.520 17.154 1.00 66.25 32 GLN B O 1
ATOM 1584 N N . GLY B 2 36 ? 14.769 4.149 18.861 1.00 66.09 33 GLY B N 1
ATOM 1585 C CA . GLY B 2 36 ? 16.143 3.848 19.238 1.00 65.67 33 GLY B CA 1
ATOM 1586 C C . GLY B 2 36 ? 16.936 3.244 18.086 1.00 65.71 33 GLY B C 1
ATOM 1587 O O . GLY B 2 36 ? 18.056 3.669 17.797 1.00 65.14 33 GLY B O 1
ATOM 1588 N N . ILE B 2 37 ? 16.339 2.254 17.427 1.00 65.95 34 ILE B N 1
ATOM 1589 C CA . ILE B 2 37 ? 16.945 1.573 16.291 1.00 66.30 34 ILE B CA 1
ATOM 1590 C C . ILE B 2 37 ? 17.134 2.568 15.131 1.00 67.23 34 ILE B C 1
ATOM 1591 O O . ILE B 2 37 ? 18.192 2.602 14.487 1.00 67.45 34 ILE B O 1
ATOM 1596 N N . ARG B 2 38 ? 16.112 3.394 14.897 1.00 67.67 35 ARG B N 1
ATOM 1597 C CA . ARG B 2 38 ? 16.097 4.316 13.766 1.00 68.42 35 ARG B CA 1
ATOM 1598 C C . ARG B 2 38 ? 17.112 5.451 13.884 1.00 68.05 35 ARG B C 1
ATOM 1599 O O . ARG B 2 38 ? 17.580 5.934 12.873 1.00 68.15 35 ARG B O 1
ATOM 1607 N N . GLN B 2 39 ? 17.438 5.884 15.106 1.00 67.70 36 GLN B N 1
ATOM 1608 C CA . GLN B 2 39 ? 18.488 6.892 15.311 1.00 67.24 36 GLN B CA 1
ATOM 1609 C C . GLN B 2 39 ? 19.855 6.268 15.007 1.00 66.34 36 GLN B C 1
ATOM 1610 O O . GLN B 2 39 ? 20.750 6.956 14.527 1.00 67.17 36 GLN B O 1
ATOM 1616 N N . PHE B 2 40 ? 19.993 4.969 15.258 1.00 64.94 37 PHE B N 1
ATOM 1617 C CA . PHE B 2 40 ? 21.230 4.235 15.017 1.00 64.20 37 PHE B CA 1
ATOM 1618 C C . PHE B 2 40 ? 21.525 4.042 13.539 1.00 63.57 37 PHE B C 1
ATOM 1619 O O . PHE B 2 40 ? 22.660 4.146 13.125 1.00 63.68 37 PHE B O 1
ATOM 1627 N N . LEU B 2 41 ? 20.499 3.759 12.753 1.00 63.03 38 LEU B N 1
ATOM 1628 C CA . LEU B 2 41 ? 20.662 3.436 11.327 1.00 62.90 38 LEU B CA 1
ATOM 1629 C C . LEU B 2 41 ? 21.656 4.294 10.494 1.00 62.46 38 LEU B C 1
ATOM 1630 O O . LEU B 2 41 ? 22.421 3.736 9.712 1.00 62.59 38 LEU B O 1
ATOM 1635 N N . PRO B 2 42 ? 21.645 5.644 10.650 1.00 61.95 39 PRO B N 1
ATOM 1636 C CA . PRO B 2 42 ? 22.664 6.488 9.980 1.00 61.52 39 PRO B CA 1
ATOM 1637 C C . PRO B 2 42 ? 24.097 6.004 10.151 1.00 60.88 39 PRO B C 1
ATOM 1638 O O . PRO B 2 42 ? 24.910 6.161 9.237 1.00 60.62 39 PRO B O 1
ATOM 1642 N N . SER B 2 43 ? 24.381 5.433 11.322 1.00 60.54 40 SER B N 1
ATOM 1643 C CA . SER B 2 43 ? 25.690 4.863 11.678 1.00 60.02 40 SER B CA 1
ATOM 1644 C C . SER B 2 43 ? 26.195 3.871 10.667 1.00 59.78 40 SER B C 1
ATOM 1645 O O . SER B 2 43 ? 27.400 3.653 10.571 1.00 60.04 40 SER B O 1
ATOM 1648 N N . LEU B 2 44 ? 25.273 3.234 9.954 1.00 58.84 41 LEU B N 1
ATOM 1649 C CA . LEU B 2 44 ? 25.643 2.175 9.041 1.00 58.85 41 LEU B CA 1
ATOM 1650 C C . LEU B 2 44 ? 26.063 2.740 7.714 1.00 58.59 41 LEU B C 1
ATOM 1651 O O . LEU B 2 44 ? 26.552 2.023 6.856 1.00 58.44 41 LEU B O 1
ATOM 1656 N N . PHE B 2 45 ? 25.834 4.029 7.537 1.00 58.50 42 PHE B N 1
ATOM 1657 C CA . PHE B 2 45 ? 25.937 4.624 6.230 1.00 58.52 42 PHE B CA 1
ATOM 1658 C C . PHE B 2 45 ? 26.949 5.766 6.192 1.00 58.83 42 PHE B C 1
ATOM 1659 O O . PHE B 2 45 ? 27.231 6.412 7.204 1.00 59.35 42 PHE B O 1
ATOM 1667 N N . VAL B 2 46 ? 27.492 5.989 5.010 1.00 59.07 43 VAL B N 1
ATOM 1668 C CA . VAL B 2 46 ? 28.424 7.059 4.726 1.00 59.98 43 VAL B CA 1
ATOM 1669 C C . VAL B 2 46 ? 27.880 8.411 5.208 1.00 60.61 43 VAL B C 1
ATOM 1670 O O . VAL B 2 46 ? 26.720 8.726 4.958 1.00 60.82 43 VAL B O 1
ATOM 1674 N N . ASP B 2 47 ? 28.712 9.186 5.918 1.00 61.53 44 ASP B N 1
ATOM 1675 C CA . ASP B 2 47 ? 28.348 10.539 6.418 1.00 62.05 44 ASP B CA 1
ATOM 1676 C C . ASP B 2 47 ? 28.782 11.632 5.450 1.00 61.74 44 ASP B C 1
ATOM 1677 O O . ASP B 2 47 ? 28.095 12.635 5.293 1.00 61.75 44 ASP B O 1
ATOM 1682 N N . ASN B 2 48 ? 29.934 11.416 4.820 1.00 61.39 45 ASN B N 1
ATOM 1683 C CA . ASN B 2 48 ? 30.714 12.451 4.143 1.00 61.24 45 ASN B CA 1
ATOM 1684 C C . ASN B 2 48 ? 30.301 12.874 2.715 1.00 60.96 45 ASN B C 1
ATOM 1685 O O . ASN B 2 48 ? 30.955 13.745 2.120 1.00 61.06 45 ASN B O 1
ATOM 1690 N N . ASP B 2 49 ? 29.249 12.275 2.154 1.00 60.47 46 ASP B N 1
ATOM 1691 C CA . ASP B 2 49 ? 28.955 12.463 0.725 1.00 59.93 46 ASP B CA 1
ATOM 1692 C C . ASP B 2 49 ? 27.595 13.104 0.424 1.00 59.55 46 ASP B C 1
ATOM 1693 O O . ASP B 2 49 ? 26.559 12.450 0.538 1.00 59.47 46 ASP B O 1
ATOM 1698 N N . GLU B 2 50 ? 27.615 14.378 0.024 1.00 59.24 47 GLU B N 1
ATOM 1699 C CA . GLU B 2 50 ? 26.425 15.099 -0.459 1.00 59.25 47 GLU B CA 1
ATOM 1700 C C . GLU B 2 50 ? 25.441 14.177 -1.205 1.00 58.98 47 GLU B C 1
ATOM 1701 O O . GLU B 2 50 ? 24.310 13.971 -0.747 1.00 58.77 47 GLU B O 1
ATOM 1707 N N . GLU B 2 51 ? 25.895 13.606 -2.327 1.00 58.57 48 GLU B N 1
ATOM 1708 C CA . GLU B 2 51 ? 25.062 12.757 -3.195 1.00 58.25 48 GLU B CA 1
ATOM 1709 C C . GLU B 2 51 ? 24.561 11.474 -2.502 1.00 57.91 48 GLU B C 1
ATOM 1710 O O . GLU B 2 51 ? 23.365 11.209 -2.506 1.00 58.16 48 GLU B O 1
ATOM 1716 N N . ILE B 2 52 ? 25.450 10.698 -1.888 1.00 57.42 49 ILE B N 1
ATOM 1717 C CA . ILE B 2 52 ? 25.030 9.442 -1.255 1.00 57.22 49 ILE B CA 1
ATOM 1718 C C . ILE B 2 52 ? 24.000 9.660 -0.149 1.00 57.06 49 ILE B C 1
ATOM 1719 O O . ILE B 2 52 ? 23.117 8.839 0.054 1.00 57.00 49 ILE B O 1
ATOM 1724 N N . VAL B 2 53 ? 24.132 10.761 0.580 1.00 57.08 50 VAL B N 1
ATOM 1725 C CA . VAL B 2 53 ? 23.239 11.034 1.699 1.00 56.56 50 VAL B CA 1
ATOM 1726 C C . VAL B 2 53 ? 21.900 11.511 1.162 1.00 56.74 50 VAL B C 1
ATOM 1727 O O . VAL B 2 53 ? 20.849 11.094 1.645 1.00 56.59 50 VAL B O 1
ATOM 1731 N N . GLU B 2 54 ? 21.959 12.369 0.147 1.00 56.82 51 GLU B N 1
ATOM 1732 C CA . GLU B 2 54 ? 20.781 13.010 -0.412 1.00 57.14 51 GLU B CA 1
ATOM 1733 C C . GLU B 2 54 ? 19.917 12.048 -1.241 1.00 56.95 51 GLU B C 1
ATOM 1734 O O . GLU B 2 54 ? 18.688 12.146 -1.211 1.00 56.80 51 GLU B O 1
ATOM 1740 N N . TYR B 2 55 ? 20.555 11.112 -1.950 1.00 56.65 52 TYR B N 1
ATOM 1741 C CA . TYR B 2 55 ? 19.857 10.228 -2.893 1.00 56.28 52 TYR B CA 1
ATOM 1742 C C . TYR B 2 55 ? 19.668 8.784 -2.438 1.00 56.31 52 TYR B C 1
ATOM 1743 O O . TYR B 2 55 ? 18.885 8.049 -3.047 1.00 56.28 52 TYR B O 1
ATOM 1752 N N . ALA B 2 56 ? 20.346 8.383 -1.367 1.00 56.39 53 ALA B N 1
ATOM 1753 C CA . ALA B 2 56 ? 20.257 7.002 -0.881 1.00 56.69 53 ALA B CA 1
ATOM 1754 C C . ALA B 2 56 ? 19.972 6.880 0.615 1.00 57.38 53 ALA B C 1
ATOM 1755 O O . ALA B 2 56 ? 19.060 6.158 1.025 1.00 58.23 53 ALA B O 1
ATOM 1757 N N . VAL B 2 57 ? 20.745 7.574 1.443 1.00 57.65 54 VAL B N 1
ATOM 1758 C CA . VAL B 2 57 ? 20.497 7.540 2.886 1.00 57.31 54 VAL B CA 1
ATOM 1759 C C . VAL B 2 57 ? 19.099 8.078 3.210 1.00 57.51 54 VAL B C 1
ATOM 1760 O O . VAL B 2 57 ? 18.268 7.327 3.705 1.00 57.25 54 VAL B O 1
ATOM 1775 N N . PRO B 2 59 ? 16.222 8.761 1.462 1.00 59.04 56 PRO B N 1
ATOM 1776 C CA . PRO B 2 59 ? 15.079 7.915 1.128 1.00 59.15 56 PRO B CA 1
ATOM 1777 C C . PRO B 2 59 ? 15.053 6.577 1.852 1.00 59.78 56 PRO B C 1
ATOM 1778 O O . PRO B 2 59 ? 13.972 6.040 2.090 1.00 60.04 56 PRO B O 1
ATOM 1782 N N . LEU B 2 60 ? 16.216 6.036 2.201 1.00 60.36 57 LEU B N 1
ATOM 1783 C CA . LEU B 2 60 ? 16.277 4.715 2.825 1.00 61.27 57 LEU B CA 1
ATOM 1784 C C . LEU B 2 60 ? 15.781 4.781 4.265 1.00 62.12 57 LEU B C 1
ATOM 1785 O O . LEU B 2 60 ? 15.407 3.778 4.860 1.00 62.70 57 LEU B O 1
ATOM 1790 N N . LEU B 2 61 ? 15.764 5.988 4.810 1.00 62.94 58 LEU B N 1
ATOM 1791 C CA . LEU B 2 61 ? 15.457 6.202 6.209 1.00 63.63 58 LEU B CA 1
ATOM 1792 C C . LEU B 2 61 ? 14.156 6.985 6.403 1.00 64.26 58 LEU B C 1
ATOM 1793 O O . LEU B 2 61 ? 13.785 7.313 7.535 1.00 64.46 58 LEU B O 1
ATOM 1798 N N . ALA B 2 62 ? 13.470 7.284 5.304 1.00 64.80 59 ALA B N 1
ATOM 1799 C CA . ALA B 2 62 ? 12.327 8.192 5.344 1.00 65.43 59 ALA B CA 1
ATOM 1800 C C . ALA B 2 62 ? 11.203 7.562 6.137 1.00 66.09 59 ALA B C 1
ATOM 1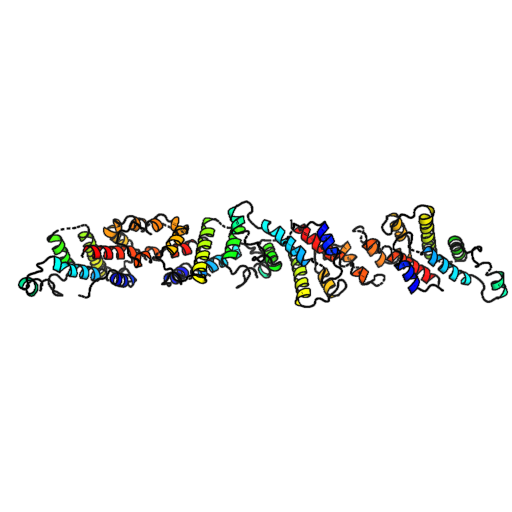801 O O . ALA B 2 62 ? 11.114 6.330 6.204 1.00 65.92 59 ALA B O 1
ATOM 1803 N N . GLN B 2 63 ? 10.354 8.387 6.753 1.00 67.11 60 GLN B N 1
ATOM 1804 C CA . GLN B 2 63 ? 9.184 7.829 7.418 1.00 68.21 60 GLN B CA 1
ATOM 1805 C C . GLN B 2 63 ? 8.437 6.945 6.417 1.00 68.19 60 GLN B C 1
ATOM 1806 O O . GLN B 2 63 ? 8.273 7.317 5.251 1.00 68.17 60 GLN B O 1
ATOM 1812 N N . SER B 2 64 ? 8.041 5.761 6.884 1.00 68.27 61 SER B N 1
ATOM 1813 C CA . SER B 2 64 ? 7.252 4.793 6.117 1.00 68.29 61 SER B CA 1
ATOM 1814 C C . SER B 2 64 ? 8.029 4.097 5.012 1.00 68.07 61 SER B C 1
ATOM 1815 O O . SER B 2 64 ? 7.452 3.301 4.272 1.00 68.51 61 SER B O 1
ATOM 1818 N N . GLY B 2 65 ? 9.329 4.385 4.921 1.00 67.41 62 GLY B N 1
ATOM 1819 C CA . GLY B 2 65 ? 10.215 3.727 3.966 1.00 67.22 62 GLY B CA 1
ATOM 1820 C C . GLY B 2 65 ? 10.497 2.254 4.230 1.00 67.18 62 GLY B C 1
ATOM 1821 O O . GLY B 2 65 ? 9.914 1.659 5.138 1.00 67.43 62 GLY B O 1
ATOM 1822 N N . PRO B 2 66 ? 11.406 1.653 3.439 1.00 67.20 63 PRO B N 1
ATOM 1823 C CA . PRO B 2 66 ? 11.746 0.223 3.498 1.00 67.56 63 PRO B CA 1
ATOM 1824 C C . PRO B 2 66 ? 12.453 -0.218 4.792 1.00 67.98 63 PRO B C 1
ATOM 1825 O O . PRO B 2 66 ? 12.720 -1.399 4.976 1.00 67.89 63 PRO B O 1
ATOM 1829 N N . LEU B 2 67 ? 12.764 0.733 5.667 1.00 68.67 64 LEU B N 1
ATOM 1830 C CA . LEU B 2 67 ? 13.397 0.451 6.951 1.00 68.66 64 LEU B CA 1
ATOM 1831 C C . LEU B 2 67 ? 12.651 1.081 8.157 1.00 68.98 64 LEU B C 1
ATOM 1832 O O . LEU B 2 67 ? 13.193 1.146 9.256 1.00 68.87 64 LEU B O 1
ATOM 1837 N N . ASP B 2 68 ? 11.415 1.541 7.942 1.00 69.33 65 ASP B N 1
ATOM 1838 C CA . ASP B 2 68 ? 10.545 2.004 9.035 1.00 69.65 65 ASP B CA 1
ATOM 1839 C C . ASP B 2 68 ? 9.742 0.779 9.529 1.00 69.63 65 ASP B C 1
ATOM 1840 O O . ASP B 2 68 ? 8.505 0.777 9.552 1.00 69.31 65 ASP B O 1
ATOM 1845 N N . ASP B 2 69 ? 10.474 -0.270 9.886 1.00 69.55 66 ASP B N 1
ATOM 1846 C CA . ASP B 2 69 ? 9.905 -1.522 10.363 1.00 69.75 66 ASP B CA 1
ATOM 1847 C C . ASP B 2 69 ? 10.972 -2.170 11.249 1.00 69.29 66 ASP B C 1
ATOM 1848 O O . ASP B 2 69 ? 12.032 -2.557 10.759 1.00 69.59 66 ASP B O 1
ATOM 1853 N N . ILE B 2 70 ? 10.707 -2.282 12.548 1.00 68.40 67 ILE B N 1
ATOM 1854 C CA . ILE B 2 70 ? 11.732 -2.776 13.470 1.00 68.00 67 ILE B CA 1
ATOM 1855 C C . ILE B 2 70 ? 12.389 -4.085 13.040 1.00 67.36 67 ILE B C 1
ATOM 1856 O O . ILE B 2 70 ? 13.568 -4.273 13.237 1.00 67.16 67 ILE B O 1
ATOM 1861 N N . ASP B 2 71 ? 11.638 -4.979 12.422 1.00 67.44 68 ASP B N 1
ATOM 1862 C CA . ASP B 2 71 ? 12.198 -6.279 12.051 1.00 67.11 68 ASP B CA 1
ATOM 1863 C C . ASP B 2 71 ? 13.284 -6.118 10.975 1.00 66.60 68 ASP B C 1
ATOM 1864 O O . ASP B 2 71 ? 14.438 -6.531 11.201 1.00 66.90 68 ASP B O 1
ATOM 1869 N N . VAL B 2 72 ? 12.937 -5.499 9.834 1.00 65.50 69 VAL B N 1
ATOM 1870 C CA . VAL B 2 72 ? 13.884 -5.361 8.718 1.00 64.31 69 VAL B CA 1
ATOM 1871 C C . VAL B 2 72 ? 15.064 -4.490 9.134 1.00 63.91 69 VAL B C 1
ATOM 1872 O O . VAL B 2 72 ? 16.224 -4.811 8.825 1.00 64.23 69 VAL B O 1
ATOM 1876 N N . ALA B 2 73 ? 14.783 -3.424 9.878 1.00 63.01 70 ALA B N 1
ATOM 1877 C CA . ALA B 2 73 ? 15.853 -2.639 10.516 1.00 62.64 70 ALA B CA 1
ATOM 1878 C C . ALA B 2 73 ? 16.832 -3.472 11.385 1.00 62.78 70 ALA B C 1
ATOM 1879 O O . ALA B 2 73 ? 18.052 -3.279 11.313 1.00 62.45 70 ALA B O 1
ATOM 1881 N N . LEU B 2 74 ? 16.298 -4.372 12.215 1.00 62.93 71 LEU B N 1
ATOM 1882 C CA . LEU B 2 74 ? 17.132 -5.199 13.091 1.00 63.20 71 LEU B CA 1
ATOM 1883 C C . LEU B 2 74 ? 17.957 -6.133 12.240 1.00 62.55 71 LEU B C 1
ATOM 1884 O O . LEU B 2 74 ? 19.185 -6.181 12.345 1.00 62.16 71 LEU B O 1
ATOM 1889 N N . ARG B 2 75 ? 17.267 -6.866 11.387 1.00 62.05 72 ARG B N 1
ATOM 1890 C CA . ARG B 2 75 ? 17.943 -7.749 10.470 1.00 62.46 72 ARG B CA 1
ATOM 1891 C C . ARG B 2 75 ? 19.059 -7.029 9.701 1.00 62.00 72 ARG B C 1
ATOM 1892 O O . ARG B 2 75 ? 20.150 -7.587 9.561 1.00 62.10 72 ARG B O 1
ATOM 1900 N N . LEU B 2 76 ? 18.825 -5.781 9.274 1.00 61.44 73 LEU B N 1
ATOM 1901 C CA . LEU B 2 76 ? 19.864 -5.031 8.544 1.00 61.06 73 LEU B CA 1
ATOM 1902 C C . LEU B 2 76 ? 21.112 -4.852 9.415 1.00 60.62 73 LEU B C 1
ATOM 1903 O O . LEU B 2 76 ? 22.217 -5.174 8.993 1.00 60.54 73 LEU B O 1
ATOM 1908 N N . ILE B 2 77 ? 20.923 -4.362 10.635 1.00 60.33 74 ILE B N 1
ATOM 1909 C CA . ILE B 2 77 ? 22.028 -4.119 11.544 1.00 59.88 74 ILE B CA 1
ATOM 1910 C C . ILE B 2 77 ? 22.783 -5.413 11.845 1.00 60.57 74 ILE B C 1
ATOM 1911 O O . ILE B 2 77 ? 24.032 -5.421 11.874 1.00 60.71 74 ILE B O 1
ATOM 1916 N N . TYR B 2 78 ? 22.032 -6.496 12.070 1.00 60.44 75 TYR B N 1
ATOM 1917 C CA . TYR B 2 78 ? 22.618 -7.819 12.299 1.00 60.16 75 TYR B CA 1
ATOM 1918 C C . TYR B 2 78 ? 23.439 -8.249 11.054 1.00 59.94 75 TYR B C 1
ATOM 1919 O O . TYR B 2 78 ? 24.645 -8.391 11.127 1.00 59.45 75 TYR B O 1
ATOM 1928 N N . ALA B 2 79 ? 22.769 -8.376 9.913 1.00 60.23 76 ALA B N 1
ATOM 1929 C CA . ALA B 2 79 ? 23.371 -8.631 8.594 1.00 60.33 76 ALA B CA 1
ATOM 1930 C C . ALA B 2 79 ? 24.722 -7.952 8.293 1.00 60.41 76 ALA B C 1
ATOM 1931 O O . ALA B 2 79 ? 25.624 -8.558 7.700 1.00 59.63 76 ALA B O 1
ATOM 1933 N N . LEU B 2 80 ? 24.850 -6.692 8.692 1.00 60.84 77 LEU B N 1
ATOM 1934 C CA . LEU B 2 80 ? 26.091 -5.965 8.500 1.00 61.68 77 LEU B CA 1
ATOM 1935 C C . LEU B 2 80 ? 27.093 -6.213 9.632 1.00 62.80 77 LEU B C 1
ATOM 1936 O O . LEU B 2 80 ? 28.125 -5.534 9.716 1.00 63.12 77 LEU B O 1
ATOM 1941 N N . GLY B 2 81 ? 26.782 -7.189 10.491 1.00 63.62 78 GLY B N 1
ATOM 1942 C CA . GLY B 2 81 ? 27.647 -7.593 11.601 1.00 64.22 78 GLY B CA 1
ATOM 1943 C C . GLY B 2 81 ? 27.853 -6.480 12.593 1.00 64.90 78 GLY B C 1
ATOM 1944 O O . GLY B 2 81 ? 28.952 -6.247 13.048 1.00 64.75 78 GLY B O 1
ATOM 1945 N N . LYS B 2 82 ? 26.786 -5.790 12.949 1.00 66.42 79 LYS B N 1
ATOM 1946 C CA . LYS B 2 82 ? 26.957 -4.553 13.700 1.00 67.71 79 LYS B CA 1
ATOM 1947 C C . LYS B 2 82 ? 26.240 -4.527 15.036 1.00 68.16 79 LYS B C 1
ATOM 1948 O O . LYS B 2 82 ? 26.127 -3.499 15.682 1.00 67.85 79 LYS B O 1
ATOM 1962 N N . ASP B 2 84 ? 25.649 -7.667 18.343 1.00 69.81 81 ASP B N 1
ATOM 1963 C CA . ASP B 2 84 ? 25.967 -9.080 18.646 1.00 69.70 81 ASP B CA 1
ATOM 1964 C C . ASP B 2 84 ? 24.698 -9.885 18.926 1.00 68.29 81 ASP B C 1
ATOM 1965 O O . ASP B 2 84 ? 23.621 -9.292 19.011 1.00 67.75 81 ASP B O 1
ATOM 1970 N N . LYS B 2 85 ? 24.820 -11.215 18.997 1.00 67.40 82 LYS B N 1
ATOM 1971 C CA . LYS B 2 85 ? 23.647 -12.113 19.093 1.00 67.09 82 LYS B CA 1
ATOM 1972 C C . LYS B 2 85 ? 22.650 -11.808 20.244 1.00 66.26 82 LYS B C 1
ATOM 1973 O O . LYS B 2 85 ? 21.431 -11.854 20.033 1.00 65.77 82 LYS B O 1
ATOM 1979 N N . TRP B 2 86 ? 23.169 -11.520 21.441 1.00 65.01 83 TRP B N 1
ATOM 1980 C CA . TRP B 2 86 ? 22.326 -11.340 22.615 1.00 64.26 83 TRP B CA 1
ATOM 1981 C C . TRP B 2 86 ? 21.311 -10.204 22.442 1.00 63.37 83 TRP B C 1
ATOM 1982 O O . TRP B 2 86 ? 20.135 -10.389 22.742 1.00 61.99 83 TRP B O 1
ATOM 1993 N N . LEU B 2 87 ? 21.775 -9.065 21.912 1.00 62.66 84 LEU B N 1
ATOM 1994 C CA . LEU B 2 87 ? 20.957 -7.858 21.745 1.00 61.66 84 LEU B CA 1
ATOM 1995 C C . LEU B 2 87 ? 19.957 -8.025 20.619 1.00 60.92 84 LEU B C 1
ATOM 1996 O O . LEU B 2 87 ? 18.821 -7.579 20.714 1.00 60.25 84 LEU B O 1
ATOM 2001 N N . TYR B 2 88 ? 20.392 -8.675 19.549 1.00 60.16 85 TYR B N 1
ATOM 2002 C CA . TYR B 2 88 ? 19.487 -8.989 18.465 1.00 59.82 85 TYR B CA 1
ATOM 2003 C C . TYR B 2 88 ? 18.384 -9.955 18.930 1.00 59.43 85 TYR B C 1
ATOM 2004 O O . TYR B 2 88 ? 17.201 -9.773 18.585 1.00 59.44 85 TYR B O 1
ATOM 2013 N N . ALA B 2 89 ? 18.765 -10.976 19.699 1.00 58.49 86 ALA B N 1
ATOM 2014 C CA . ALA B 2 89 ? 17.783 -11.860 20.346 1.00 58.12 86 ALA B CA 1
ATOM 2015 C C . ALA B 2 89 ? 16.786 -11.043 21.186 1.00 58.30 86 ALA B C 1
ATOM 2016 O O . ALA B 2 89 ? 15.567 -11.172 21.044 1.00 58.23 86 ALA B O 1
ATOM 2018 N N . ASP B 2 90 ? 17.308 -10.166 22.024 1.00 58.64 87 ASP B N 1
ATOM 2019 C CA . ASP B 2 90 ? 16.449 -9.464 22.948 1.00 60.20 87 ASP B CA 1
ATOM 2020 C C . ASP B 2 90 ? 15.412 -8.629 22.198 1.00 60.49 87 ASP B C 1
ATOM 2021 O O . ASP B 2 90 ? 14.201 -8.746 22.456 1.00 60.74 87 ASP B O 1
ATOM 2026 N N . ILE B 2 91 ? 15.886 -7.804 21.263 1.00 61.02 88 ILE B N 1
ATOM 2027 C CA . ILE B 2 91 ? 15.005 -6.835 20.618 1.00 61.31 88 ILE B CA 1
ATOM 2028 C C . ILE B 2 91 ? 14.029 -7.572 19.734 1.00 61.92 88 ILE B C 1
ATOM 2029 O O . ILE B 2 91 ? 12.856 -7.251 19.695 1.00 61.76 88 ILE B O 1
ATOM 2034 N N . THR B 2 92 ? 14.517 -8.593 19.050 1.00 62.94 89 THR B N 1
ATOM 2035 C CA . THR B 2 92 ? 13.638 -9.514 18.342 1.00 63.77 89 THR B CA 1
ATOM 2036 C C . THR B 2 92 ? 12.550 -10.043 19.285 1.00 63.55 89 THR B C 1
ATOM 2037 O O . THR B 2 92 ? 11.371 -9.971 18.965 1.00 63.74 89 THR B O 1
ATOM 2041 N N . HIS B 2 93 ? 12.932 -10.514 20.467 1.00 63.57 90 HIS B N 1
ATOM 2042 C CA . HIS B 2 93 ? 11.924 -11.009 21.397 1.00 63.51 90 HIS B CA 1
ATOM 2043 C C . HIS B 2 93 ? 10.902 -9.946 21.757 1.00 62.80 90 HIS B C 1
ATOM 2044 O O . HIS B 2 93 ? 9.714 -10.232 21.782 1.00 62.20 90 HIS B O 1
ATOM 2051 N N . PHE B 2 94 ? 11.342 -8.721 22.015 1.00 62.56 91 PHE B N 1
ATOM 2052 C CA . PHE B 2 94 ? 10.375 -7.644 22.313 1.00 62.73 91 PHE B CA 1
ATOM 2053 C C . PHE B 2 94 ? 9.458 -7.424 21.126 1.00 62.96 91 PHE B C 1
ATOM 2054 O O . PHE B 2 94 ? 8.313 -7.039 21.302 1.00 62.84 91 PHE B O 1
ATOM 2062 N N . SER B 2 95 ? 9.953 -7.679 19.914 1.00 63.59 92 SER B N 1
ATOM 2063 C CA . SER B 2 95 ? 9.145 -7.401 18.722 1.00 64.22 92 SER B CA 1
ATOM 2064 C C . SER B 2 95 ? 8.153 -8.530 18.485 1.00 63.75 92 SER B C 1
ATOM 2065 O O . SER B 2 95 ? 6.959 -8.300 18.230 1.00 64.33 92 SER B O 1
ATOM 2068 N N . GLN B 2 96 ? 8.639 -9.751 18.588 1.00 63.19 93 GLN B N 1
ATOM 2069 C CA . GLN B 2 96 ? 7.764 -10.899 18.490 1.00 63.31 93 GLN B CA 1
ATOM 2070 C C . GLN B 2 96 ? 6.608 -10.876 19.500 1.00 62.96 93 GLN B C 1
ATOM 2071 O O . GLN B 2 96 ? 5.464 -11.159 19.133 1.00 63.38 93 GLN B O 1
ATOM 2077 N N . TYR B 2 97 ? 6.895 -10.499 20.745 1.00 62.22 94 TYR B N 1
ATOM 2078 C CA . TYR B 2 97 ? 5.864 -10.370 21.784 1.00 61.77 94 TYR B CA 1
ATOM 2079 C C . TYR B 2 97 ? 4.863 -9.204 21.580 1.00 61.45 94 TYR B C 1
ATOM 2080 O O . TYR B 2 97 ? 3.666 -9.361 21.853 1.00 61.37 94 TYR B O 1
ATOM 2089 N N . TRP B 2 98 ? 5.331 -8.049 21.106 1.00 61.22 95 TRP B N 1
ATOM 2090 C CA . TRP B 2 98 ? 4.403 -6.953 20.779 1.00 60.91 95 TRP B CA 1
ATOM 2091 C C . TRP B 2 98 ? 3.452 -7.411 19.672 1.00 61.04 95 TRP B C 1
ATOM 2092 O O . TRP B 2 98 ? 2.238 -7.173 19.743 1.00 61.09 95 TRP B O 1
ATOM 2103 N N . HIS B 2 99 ? 4.007 -8.096 18.674 1.00 60.87 96 HIS B N 1
ATOM 2104 C CA . HIS B 2 99 ? 3.223 -8.630 17.558 1.00 60.96 96 HIS B CA 1
ATOM 2105 C C . HIS B 2 99 ? 2.152 -9.585 18.054 1.00 60.59 96 HIS B C 1
ATOM 2106 O O . HIS B 2 99 ? 0.991 -9.477 17.660 1.00 60.44 96 HIS B O 1
ATOM 2113 N N . TYR B 2 100 ? 2.554 -10.545 18.886 1.00 59.73 97 TYR B N 1
ATOM 2114 C CA . TYR B 2 100 ? 1.602 -11.411 19.539 1.00 59.44 97 TYR B CA 1
ATOM 2115 C C . TYR B 2 100 ? 0.527 -10.613 20.311 1.00 59.42 97 TYR B C 1
ATOM 2116 O O . TYR B 2 100 ? -0.654 -10.921 20.213 1.00 60.09 97 TYR B O 1
ATOM 2125 N N . LEU B 2 101 ? 0.913 -9.597 21.080 1.00 58.60 98 LEU B N 1
ATOM 2126 C CA . LEU B 2 101 ? -0.084 -8.838 21.857 1.00 58.34 98 LEU B CA 1
ATOM 2127 C C . LEU B 2 101 ? -1.026 -8.057 20.940 1.00 58.86 98 LEU B C 1
ATOM 2128 O O . LEU B 2 101 ? -2.240 -8.000 21.144 1.00 58.21 98 LEU B O 1
ATOM 2133 N N . ASN B 2 102 ? -0.444 -7.461 19.911 1.00 60.19 99 ASN B N 1
ATOM 2134 C CA . ASN B 2 102 ? -1.204 -6.635 18.976 1.00 61.23 99 ASN B CA 1
ATOM 2135 C C . ASN B 2 102 ? -1.999 -7.385 17.899 1.00 61.65 99 ASN B C 1
ATOM 2136 O O . ASN B 2 102 ? -2.896 -6.809 17.285 1.00 61.51 99 ASN B O 1
ATOM 2141 N N . GLU B 2 103 ? -1.667 -8.647 17.655 1.00 62.19 100 GLU B N 1
ATOM 2142 C CA . GLU B 2 103 ? -2.322 -9.378 16.579 1.00 63.35 100 GLU B CA 1
ATOM 2143 C C . GLU B 2 103 ? -3.106 -10.576 17.037 1.00 63.39 100 GLU B C 1
ATOM 2144 O O . GLU B 2 103 ? -3.892 -11.093 16.271 1.00 64.43 100 GLU B O 1
ATOM 2150 N N . GLN B 2 104 ? -2.918 -11.013 18.272 1.00 63.83 101 GLN B N 1
ATOM 2151 C CA . GLN B 2 104 ? -3.465 -12.300 18.703 1.00 64.29 101 GLN B CA 1
ATOM 2152 C C . GLN B 2 104 ? -4.217 -12.258 20.033 1.00 64.09 101 GLN B C 1
ATOM 2153 O O . GLN B 2 104 ? -5.279 -12.861 20.170 1.00 63.58 101 GLN B O 1
ATOM 2159 N N . ASP B 2 105 ? -3.658 -11.546 21.014 1.00 64.06 102 ASP B N 1
ATOM 2160 C CA . ASP B 2 105 ? -4.238 -11.505 22.350 1.00 64.03 102 ASP B CA 1
ATOM 2161 C C . ASP B 2 105 ? -3.607 -10.384 23.161 1.00 63.72 102 ASP B C 1
ATOM 2162 O O . ASP B 2 105 ? -2.429 -10.450 23.492 1.00 63.93 102 ASP B O 1
ATOM 2167 N N . GLU B 2 106 ? -4.395 -9.351 23.446 1.00 63.48 103 GLU B N 1
ATOM 2168 C CA . GLU B 2 106 ? -3.934 -8.214 24.254 1.00 63.83 103 GLU B CA 1
ATOM 2169 C C . GLU B 2 106 ? -3.974 -8.518 25.722 1.00 63.57 103 GLU B C 1
ATOM 2170 O O . GLU B 2 106 ? -3.558 -7.684 26.498 1.00 64.40 103 GLU B O 1
ATOM 2176 N N . THR B 2 107 ? -4.550 -9.638 26.133 1.00 63.39 104 THR B N 1
ATOM 2177 C CA . THR B 2 107 ? -4.975 -9.713 27.533 1.00 63.27 104 THR B CA 1
ATOM 2178 C C . THR B 2 107 ? -3.876 -10.076 28.542 1.00 62.72 104 THR B C 1
ATOM 2179 O O . THR B 2 107 ? -4.052 -9.802 29.719 1.00 63.25 104 THR B O 1
ATOM 2183 N N . PRO B 2 108 ? -2.766 -10.716 28.111 1.00 61.80 105 PRO B N 1
ATOM 2184 C CA . PRO B 2 108 ? -1.770 -11.023 29.144 1.00 61.05 105 PRO B CA 1
ATOM 2185 C C . PRO B 2 108 ? -1.247 -9.795 29.903 1.00 60.53 105 PRO B C 1
ATOM 2186 O O . PRO B 2 108 ? -0.943 -8.769 29.299 1.00 60.20 105 PRO B O 1
ATOM 2190 N N . GLY B 2 109 ? -1.194 -9.911 31.230 1.00 59.45 106 GLY B N 1
ATOM 2191 C CA . GLY B 2 109 ? -0.551 -8.934 32.091 1.00 58.90 106 GLY B CA 1
ATOM 2192 C C . GLY B 2 109 ? 0.871 -9.305 32.502 1.00 59.14 106 GLY B C 1
ATOM 2193 O O . GLY B 2 109 ? 1.390 -10.382 32.142 1.00 60.47 106 GLY B O 1
ATOM 2194 N N . PHE B 2 110 ? 1.487 -8.415 33.272 1.00 58.40 107 PHE B N 1
ATOM 2195 C CA . PHE B 2 110 ? 2.833 -8.571 33.827 1.00 57.71 107 PHE B CA 1
ATOM 2196 C C . PHE B 2 110 ? 3.089 -9.887 34.571 1.00 57.99 107 PHE B C 1
ATOM 2197 O O . PHE B 2 110 ? 4.184 -10.455 34.494 1.00 58.34 107 PHE B O 1
ATOM 2205 N N . ALA B 2 111 ? 2.086 -10.363 35.294 1.00 58.59 108 ALA B N 1
ATOM 2206 C CA . ALA B 2 111 ? 2.245 -11.540 36.141 1.00 59.12 108 ALA B CA 1
ATOM 2207 C C . ALA B 2 111 ? 1.873 -12.855 35.456 1.00 59.60 108 ALA B C 1
ATOM 2208 O O . ALA B 2 111 ? 1.951 -13.909 36.095 1.00 60.48 108 ALA B O 1
ATOM 2210 N N . ASP B 2 112 ? 1.467 -12.842 34.193 1.00 59.62 109 ASP B N 1
ATOM 2211 C CA . ASP B 2 112 ? 1.067 -14.140 33.620 1.00 60.95 109 ASP B CA 1
ATOM 2212 C C . ASP B 2 112 ? 2.224 -15.084 33.244 1.00 60.56 109 ASP B C 1
ATOM 2213 O O . ASP B 2 112 ? 3.368 -14.663 33.037 1.00 60.10 109 ASP B O 1
ATOM 2218 N N . ASP B 2 113 ? 1.912 -16.373 33.165 1.00 60.94 110 ASP B N 1
ATOM 2219 C CA . ASP B 2 113 ? 2.886 -17.394 32.724 1.00 60.39 110 ASP B CA 1
ATOM 2220 C C . ASP B 2 113 ? 3.569 -16.968 31.420 1.00 59.93 110 ASP B C 1
ATOM 2221 O O . ASP B 2 113 ? 4.805 -17.075 31.245 1.00 59.76 110 ASP B O 1
ATOM 2226 N N . ILE B 2 114 ? 2.766 -16.479 30.489 1.00 59.29 111 ILE B N 1
ATOM 2227 C CA . ILE B 2 114 ? 3.307 -16.192 29.168 1.00 58.69 111 ILE B CA 1
ATOM 2228 C C . ILE B 2 114 ? 4.342 -15.066 29.236 1.00 58.00 111 ILE B C 1
ATOM 2229 O O . ILE B 2 114 ? 5.365 -15.146 28.576 1.00 57.79 111 ILE B O 1
ATOM 2234 N N . THR B 2 115 ? 4.117 -14.036 30.052 1.00 57.56 112 THR B N 1
ATOM 2235 C CA . THR B 2 115 ? 5.075 -12.935 30.065 1.00 58.08 112 THR B CA 1
ATOM 2236 C C . THR B 2 115 ? 6.332 -13.290 30.902 1.00 58.78 112 THR B C 1
ATOM 2237 O O . THR B 2 115 ? 7.454 -12.783 30.662 1.00 59.09 112 THR B O 1
ATOM 2241 N N . TRP B 2 116 ? 6.150 -14.199 31.854 1.00 59.22 113 TRP B N 1
ATOM 2242 C CA . TRP B 2 116 ? 7.279 -14.733 32.592 1.00 59.52 113 TRP B CA 1
ATOM 2243 C C . TRP B 2 116 ? 8.136 -15.537 31.595 1.00 60.10 113 TRP B C 1
ATOM 2244 O O . TRP B 2 116 ? 9.361 -15.386 31.548 1.00 60.36 113 TRP B O 1
ATOM 2255 N N . ASP B 2 117 ? 7.495 -16.362 30.776 1.00 60.81 114 ASP B N 1
ATOM 2256 C CA . ASP B 2 117 ? 8.242 -17.089 29.732 1.00 61.80 114 ASP B CA 1
ATOM 2257 C C . ASP B 2 117 ? 9.043 -16.147 28.864 1.00 61.64 114 ASP B C 1
ATOM 2258 O O . ASP B 2 117 ? 10.206 -16.431 28.524 1.00 62.47 114 ASP B O 1
ATOM 2263 N N . PHE B 2 118 ? 8.438 -15.011 28.537 1.00 60.79 115 PHE B N 1
ATOM 2264 C CA . PHE B 2 118 ? 9.111 -14.048 27.712 1.00 60.08 115 PHE B CA 1
ATOM 2265 C C . PHE B 2 118 ? 10.296 -13.472 28.482 1.00 60.35 115 PHE B C 1
ATOM 2266 O O . PHE B 2 118 ? 11.414 -13.427 27.930 1.00 59.91 115 PHE B O 1
ATOM 2274 N N . ILE B 2 119 ? 10.098 -13.082 29.754 1.00 60.03 116 ILE B N 1
ATOM 2275 C CA . ILE B 2 119 ? 11.214 -12.455 30.457 1.00 60.35 116 ILE B CA 1
ATOM 2276 C C . ILE B 2 119 ? 12.379 -13.393 30.792 1.00 61.29 116 ILE B C 1
ATOM 2277 O O . ILE B 2 119 ? 13.482 -12.930 31.000 1.00 61.27 116 ILE B O 1
ATOM 2282 N N . SER B 2 120 ? 12.133 -14.701 30.791 1.00 61.90 117 SER B N 1
ATOM 2283 C CA . SER B 2 120 ? 13.182 -15.710 30.977 1.00 63.09 117 SER B CA 1
ATOM 2284 C C . SER B 2 120 ? 14.135 -15.826 29.784 1.00 62.72 117 SER B C 1
ATOM 2285 O O . SER B 2 120 ? 15.249 -16.301 29.926 1.00 62.94 117 SER B O 1
ATOM 2288 N N . ASN B 2 121 ? 13.702 -15.379 28.618 1.00 62.28 118 ASN B N 1
ATOM 2289 C CA . ASN B 2 121 ? 14.571 -15.362 27.449 1.00 61.96 118 ASN B CA 1
ATOM 2290 C C . ASN B 2 121 ? 15.032 -13.971 27.032 1.00 60.83 118 ASN B C 1
ATOM 2291 O O . ASN B 2 121 ? 15.454 -13.795 25.889 1.00 59.43 118 ASN B O 1
ATOM 2296 N N . VAL B 2 122 ? 14.918 -12.989 27.940 1.00 59.43 119 VAL B N 1
ATOM 2297 C CA . VAL B 2 122 ? 15.499 -11.669 27.715 1.00 57.95 119 VAL B CA 1
ATOM 2298 C C . VAL B 2 122 ? 16.815 -11.657 28.469 1.00 57.34 119 VAL B C 1
ATOM 2299 O O . VAL B 2 122 ? 16.822 -11.766 29.716 1.00 57.33 119 VAL B O 1
ATOM 2303 N N . ASN B 2 123 ? 17.918 -11.551 27.726 1.00 56.35 120 ASN B N 1
ATOM 2304 C CA . ASN B 2 123 ? 19.274 -11.714 28.272 1.00 56.51 120 ASN B CA 1
ATOM 2305 C C . ASN B 2 123 ? 19.672 -10.574 29.197 1.00 56.71 120 ASN B C 1
ATOM 2306 O O . ASN B 2 123 ? 20.425 -10.765 30.153 1.00 56.66 120 ASN B O 1
ATOM 2311 N N . SER B 2 124 ? 19.191 -9.375 28.896 1.00 56.53 121 SER B N 1
ATOM 2312 C CA . SER B 2 124 ? 19.517 -8.228 29.735 1.00 56.53 121 SER B CA 1
ATOM 2313 C C . SER B 2 124 ? 18.822 -8.326 31.087 1.00 56.14 121 SER B C 1
ATOM 2314 O O . SER B 2 124 ? 19.245 -7.707 32.054 1.00 56.82 121 SER B O 1
ATOM 2317 N N . ILE B 2 125 ? 17.786 -9.147 31.166 1.00 55.88 122 ILE B N 1
ATOM 2318 C CA . ILE B 2 125 ? 17.173 -9.457 32.456 1.00 55.58 122 ILE B CA 1
ATOM 2319 C C . ILE B 2 125 ? 17.897 -10.629 33.134 1.00 55.67 122 ILE B C 1
ATOM 2320 O O . ILE B 2 125 ? 18.313 -10.535 34.275 1.00 55.49 122 ILE B O 1
ATOM 2325 N N . THR B 2 126 ? 18.044 -11.716 32.391 1.00 56.53 123 THR B N 1
ATOM 2326 C CA . THR B 2 126 ? 18.668 -12.976 32.835 1.00 57.36 123 THR B CA 1
ATOM 2327 C C . THR B 2 126 ? 20.143 -12.893 33.280 1.00 56.58 123 THR B C 1
ATOM 2328 O O . THR B 2 126 ? 20.585 -13.648 34.160 1.00 55.58 123 THR B O 1
ATOM 2332 N N . ARG B 2 127 ? 20.873 -11.955 32.675 1.00 56.88 124 ARG B N 1
ATOM 2333 C CA . ARG B 2 127 ? 22.321 -11.769 32.886 1.00 57.29 124 ARG B CA 1
ATOM 2334 C C . ARG B 2 127 ? 22.628 -11.010 34.137 1.00 56.56 124 ARG B C 1
ATOM 2335 O O . ARG B 2 127 ? 23.739 -11.099 34.652 1.00 55.86 124 ARG B O 1
ATOM 2343 N N . ASN B 2 128 ? 21.644 -10.205 34.555 1.00 56.87 125 ASN B N 1
ATOM 2344 C CA . ASN B 2 128 ? 21.577 -9.589 35.869 1.00 56.70 125 ASN B CA 1
ATOM 2345 C C . ASN B 2 128 ? 21.159 -10.644 36.901 1.00 57.06 125 ASN B C 1
ATOM 2346 O O . ASN B 2 128 ? 20.029 -10.635 37.405 1.00 57.34 125 ASN B O 1
ATOM 2351 N N . ALA B 2 129 ? 22.078 -11.557 37.203 1.00 57.04 126 ALA B N 1
ATOM 2352 C CA . ALA B 2 129 ? 21.808 -12.652 38.124 1.00 57.51 126 ALA B CA 1
ATOM 2353 C C . ALA B 2 129 ? 20.929 -12.172 39.306 1.00 57.88 126 ALA B C 1
ATOM 2354 O O . ALA B 2 129 ? 19.849 -12.703 39.589 1.00 58.45 126 ALA B O 1
ATOM 2356 N N . THR B 2 130 ? 21.403 -11.125 39.955 1.00 57.60 127 THR B N 1
ATOM 2357 C CA . THR B 2 130 ? 20.847 -10.601 41.192 1.00 57.10 127 THR B CA 1
ATOM 2358 C C . THR B 2 130 ? 19.355 -10.151 41.043 1.00 56.61 127 THR B C 1
ATOM 2359 O O . THR B 2 130 ? 18.488 -10.587 41.805 1.00 55.86 127 THR B O 1
ATOM 2363 N N . LEU B 2 131 ? 19.054 -9.345 40.020 1.00 56.48 128 LEU B N 1
ATOM 2364 C CA . LEU B 2 131 ? 17.681 -8.951 39.692 1.00 56.03 128 LEU B CA 1
ATOM 2365 C C . LEU B 2 131 ? 16.772 -10.116 39.249 1.00 56.02 128 LEU B C 1
ATOM 2366 O O . LEU B 2 131 ? 15.594 -10.195 39.632 1.00 55.65 128 LEU B O 1
ATOM 2371 N N . TYR B 2 132 ? 17.321 -11.007 38.428 1.00 55.81 129 TYR B N 1
ATOM 2372 C CA . TYR B 2 132 ? 16.604 -12.194 37.999 1.00 55.94 129 TYR B CA 1
ATOM 2373 C C . TYR B 2 132 ? 16.311 -13.135 39.175 1.00 55.27 129 TYR B C 1
ATOM 2374 O O . TYR B 2 132 ? 15.167 -13.573 39.363 1.00 55.01 129 TYR B O 1
ATOM 2383 N N . ASP B 2 133 ? 17.334 -13.421 39.973 1.00 54.41 130 ASP B N 1
ATOM 2384 C CA . ASP B 2 133 ? 17.156 -14.239 41.163 1.00 55.05 130 ASP B CA 1
ATOM 2385 C C . ASP B 2 133 ? 16.017 -13.724 42.050 1.00 54.57 130 ASP B C 1
ATOM 2386 O O . ASP B 2 133 ? 15.264 -14.516 42.608 1.00 54.24 130 ASP B O 1
ATOM 2391 N N . ALA B 2 134 ? 15.906 -12.403 42.183 1.00 54.46 131 ALA B N 1
ATOM 2392 C CA . ALA B 2 134 ? 14.878 -11.814 43.048 1.00 54.57 131 ALA B CA 1
ATOM 2393 C C . ALA B 2 134 ? 13.515 -12.058 42.453 1.00 54.82 131 ALA B C 1
ATOM 2394 O O . ALA B 2 134 ? 12.600 -12.380 43.183 1.00 54.62 131 ALA B O 1
ATOM 2396 N N . LEU B 2 135 ? 13.397 -11.932 41.128 1.00 56.20 132 LEU B N 1
ATOM 2397 C CA . LEU B 2 135 ? 12.156 -12.245 40.421 1.00 57.10 132 LEU B CA 1
ATOM 2398 C C . LEU B 2 135 ? 11.744 -13.689 40.629 1.00 57.92 132 LEU B C 1
ATOM 2399 O O . LEU B 2 135 ? 10.588 -13.946 40.933 1.00 57.38 132 LEU B O 1
ATOM 2415 N N . ALA B 2 137 ? 12.446 -15.860 43.074 1.00 63.81 134 ALA B N 1
ATOM 2416 C CA . ALA B 2 137 ? 12.100 -16.186 44.451 1.00 66.16 134 ALA B CA 1
ATOM 2417 C C . ALA B 2 137 ? 10.751 -15.582 44.842 1.00 68.05 134 ALA B C 1
ATOM 2418 O O . ALA B 2 137 ? 9.981 -16.169 45.599 1.00 67.86 134 ALA B O 1
ATOM 2439 N N . PHE B 2 140 ? 8.413 -18.068 42.697 1.00 78.04 137 PHE B N 1
ATOM 2440 C CA . PHE B 2 140 ? 8.435 -19.530 42.909 1.00 79.92 137 PHE B CA 1
ATOM 2441 C C . PHE B 2 140 ? 8.675 -19.913 44.364 1.00 81.46 137 PHE B C 1
ATOM 2442 O O . PHE B 2 140 ? 7.717 -20.227 45.087 1.00 82.06 137 PHE B O 1
ATOM 2450 N N . ALA B 2 141 ? 9.939 -19.866 44.797 1.00 83.15 138 ALA B N 1
ATOM 2451 C CA . ALA B 2 141 ? 10.315 -20.143 46.188 1.00 84.71 138 ALA B CA 1
ATOM 2452 C C . ALA B 2 141 ? 9.528 -19.292 47.190 1.00 85.80 138 ALA B C 1
ATOM 2453 O O . ALA B 2 141 ? 9.892 -19.231 48.373 1.00 86.38 138 ALA B O 1
ATOM 2455 N N . ASP B 2 142 ? 8.456 -18.647 46.715 1.00 86.76 139 ASP B N 1
ATOM 2456 C CA . ASP B 2 142 ? 7.561 -17.861 47.567 1.00 87.99 139 ASP B CA 1
ATOM 2457 C C . ASP B 2 142 ? 6.299 -18.651 47.933 1.00 88.31 139 ASP B C 1
ATOM 2458 O O . ASP B 2 142 ? 5.409 -18.861 47.094 1.00 88.59 139 ASP B O 1
ATOM 2463 N N . PHE B 2 143 ? 6.240 -19.080 49.192 1.00 88.44 140 PHE B N 1
ATOM 2464 C CA . PHE B 2 143 ? 5.193 -19.978 49.681 1.00 88.76 140 PHE B CA 1
ATOM 2465 C C . PHE B 2 143 ? 4.034 -19.185 50.290 1.00 88.46 140 PHE B C 1
ATOM 2466 O O . PHE B 2 143 ? 4.160 -18.692 51.421 1.00 88.68 140 PHE B O 1
ATOM 2474 N N . ALA B 2 144 ? 2.918 -19.064 49.555 1.00 87.85 141 ALA B N 1
ATOM 2475 C CA . ALA B 2 144 ? 1.685 -18.384 50.047 1.00 87.10 141 ALA B CA 1
ATOM 2476 C C . ALA B 2 144 ? 1.970 -17.061 50.791 1.00 86.58 141 ALA B C 1
ATOM 2477 O O . ALA B 2 144 ? 1.311 -16.703 51.792 1.00 86.21 141 ALA B O 1
ATOM 2479 N N . VAL B 2 145 ? 2.997 -16.374 50.279 1.00 85.81 142 VAL B N 1
ATOM 2480 C CA . VAL B 2 145 ? 3.396 -15.019 50.669 1.00 84.43 142 VAL B CA 1
ATOM 2481 C C . VAL B 2 145 ? 3.471 -14.233 49.354 1.00 83.43 142 VAL B C 1
ATOM 2482 O O . VAL B 2 145 ? 3.994 -13.122 49.301 1.00 83.47 142 VAL B O 1
ATOM 2486 N N . TRP B 2 146 ? 2.912 -14.842 48.306 1.00 82.04 143 TRP B N 1
ATOM 2487 C CA . TRP B 2 146 ? 2.812 -14.270 46.964 1.00 80.91 143 TRP B CA 1
ATOM 2488 C C . TRP B 2 146 ? 1.925 -13.017 46.926 1.00 79.67 143 TRP B C 1
ATOM 2489 O O . TRP B 2 146 ? 0.759 -13.048 47.326 1.00 80.06 143 TRP B O 1
ATOM 2500 N N . SER B 2 147 ? 2.489 -11.908 46.462 1.00 77.60 144 SER B N 1
ATOM 2501 C CA . SER B 2 147 ? 1.698 -10.732 46.108 1.00 75.19 144 SER B CA 1
ATOM 2502 C C . SER B 2 147 ? 1.749 -10.530 44.572 1.00 74.20 144 SER B C 1
ATOM 2503 O O . SER B 2 147 ? 2.812 -10.274 43.995 1.00 73.71 144 SER B O 1
ATOM 2506 N N . GLU B 2 148 ? 0.605 -10.685 43.912 1.00 72.71 145 GLU B N 1
ATOM 2507 C CA . GLU B 2 148 ? 0.527 -10.475 42.475 1.00 71.51 145 GLU B CA 1
ATOM 2508 C C . GLU B 2 148 ? 0.928 -9.035 42.126 1.00 69.93 145 GLU B C 1
ATOM 2509 O O . GLU B 2 148 ? 1.718 -8.812 41.195 1.00 70.06 145 GLU B O 1
ATOM 2515 N N . ALA B 2 149 ? 0.403 -8.074 42.887 1.00 67.89 146 ALA B N 1
ATOM 2516 C CA . ALA B 2 149 ? 0.693 -6.661 42.666 1.00 66.16 146 ALA B CA 1
ATOM 2517 C C . ALA B 2 149 ? 2.195 -6.353 42.770 1.00 64.82 146 ALA B C 1
ATOM 2518 O O . ALA B 2 149 ? 2.732 -5.615 41.952 1.00 64.05 146 ALA B O 1
ATOM 2520 N N . ARG B 2 150 ? 2.864 -6.926 43.765 1.00 63.36 147 ARG B N 1
ATOM 2521 C CA . ARG B 2 150 ? 4.287 -6.688 43.964 1.00 62.79 147 ARG B CA 1
ATOM 2522 C C . ARG B 2 150 ? 5.119 -7.401 42.888 1.00 61.94 147 ARG B C 1
ATOM 2523 O O . ARG B 2 150 ? 6.055 -6.810 42.341 1.00 61.86 147 ARG B O 1
ATOM 2531 N N . PHE B 2 151 ? 4.776 -8.657 42.584 1.00 60.50 148 PHE B N 1
ATOM 2532 C CA . PHE B 2 151 ? 5.355 -9.336 41.443 1.00 59.07 148 PHE B CA 1
ATOM 2533 C C . PHE B 2 151 ? 5.232 -8.527 40.135 1.00 58.80 148 PHE B C 1
ATOM 2534 O O . PHE B 2 151 ? 6.203 -8.379 39.391 1.00 57.62 148 PHE B O 1
ATOM 2542 N N . SER B 2 152 ? 4.039 -8.018 39.864 1.00 58.79 149 SER B N 1
ATOM 2543 C CA . SER B 2 152 ? 3.827 -7.191 38.699 1.00 60.10 149 SER B CA 1
ATOM 2544 C C . SER B 2 152 ? 4.770 -5.999 38.616 1.00 60.76 149 SER B C 1
ATOM 2545 O O . SER B 2 152 ? 5.346 -5.767 37.544 1.00 61.99 149 SER B O 1
ATOM 2548 N N . GLY B 2 153 ? 4.943 -5.261 39.716 1.00 60.84 150 GLY B N 1
ATOM 2549 C CA . GLY B 2 153 ? 5.926 -4.172 39.796 1.00 61.33 150 GLY B CA 1
ATOM 2550 C C . GLY B 2 153 ? 7.344 -4.653 39.520 1.00 62.22 150 GLY B C 1
ATOM 2551 O O . GLY B 2 153 ? 8.100 -4.015 38.803 1.00 62.95 150 GLY B O 1
ATOM 2560 N N . VAL B 2 155 ? 8.275 -7.076 37.673 1.00 61.93 152 VAL B N 1
ATOM 2561 C CA . VAL B 2 155 ? 8.360 -7.438 36.268 1.00 61.07 152 VAL B CA 1
ATOM 2562 C C . VAL B 2 155 ? 8.470 -6.166 35.443 1.00 61.29 152 VAL B C 1
ATOM 2563 O O . VAL B 2 155 ? 9.317 -6.061 34.544 1.00 61.35 152 VAL B O 1
ATOM 2578 N N . THR B 2 157 ? 9.608 -3.357 36.396 1.00 57.64 154 THR B N 1
ATOM 2579 C CA . THR B 2 157 ? 10.937 -2.808 36.630 1.00 57.57 154 THR B CA 1
ATOM 2580 C C . THR B 2 157 ? 12.008 -3.476 35.782 1.00 58.36 154 THR B C 1
ATOM 2581 O O . THR B 2 157 ? 12.912 -2.798 35.265 1.00 59.11 154 THR B O 1
ATOM 2585 N N . ALA B 2 158 ? 11.897 -4.796 35.654 1.00 58.20 155 ALA B N 1
ATOM 2586 C CA . ALA B 2 158 ? 12.829 -5.585 34.883 1.00 58.85 155 ALA B CA 1
ATOM 2587 C C . ALA B 2 158 ? 12.651 -5.335 33.383 1.00 59.20 155 ALA B C 1
ATOM 2588 O O . ALA B 2 158 ? 13.629 -5.298 32.621 1.00 59.75 155 ALA B O 1
ATOM 2590 N N . LEU B 2 159 ? 11.396 -5.192 32.963 1.00 59.16 156 LEU B N 1
ATOM 2591 C CA . LEU B 2 159 ? 11.076 -4.920 31.578 1.00 58.10 156 LEU B CA 1
ATOM 2592 C C . LEU B 2 159 ? 11.620 -3.549 31.266 1.00 58.40 156 LEU B C 1
ATOM 2593 O O . LEU B 2 159 ? 12.137 -3.328 30.171 1.00 57.71 156 LEU B O 1
ATOM 2598 N N . THR B 2 160 ? 11.557 -2.650 32.257 1.00 58.46 157 THR B N 1
ATOM 2599 C CA . THR B 2 160 ? 12.070 -1.304 32.072 1.00 58.59 157 THR B CA 1
ATOM 2600 C C . THR B 2 160 ? 13.584 -1.330 31.998 1.00 59.80 157 THR B C 1
ATOM 2601 O O . THR B 2 160 ? 14.171 -0.793 31.054 1.00 60.16 157 THR B O 1
ATOM 2605 N N . LEU B 2 161 ? 14.220 -1.991 32.955 1.00 60.97 158 LEU B N 1
ATOM 2606 C CA . LEU B 2 161 ? 15.676 -2.209 32.874 1.00 61.13 158 LEU B CA 1
ATOM 2607 C C . LEU B 2 161 ? 16.081 -2.723 31.488 1.00 60.92 158 LEU B C 1
ATOM 2608 O O . LEU B 2 161 ? 17.068 -2.245 30.907 1.00 60.63 158 LEU B O 1
ATOM 2613 N N . ALA B 2 162 ? 15.303 -3.661 30.943 1.00 61.02 159 ALA B N 1
ATOM 2614 C CA . ALA B 2 162 ? 15.654 -4.288 29.651 1.00 61.52 159 ALA B CA 1
ATOM 2615 C C . ALA B 2 162 ? 15.619 -3.323 28.457 1.00 61.47 159 ALA B C 1
ATOM 2616 O O . ALA B 2 162 ? 16.489 -3.394 27.587 1.00 61.41 159 ALA B O 1
ATOM 2618 N N . VAL B 2 163 ? 14.628 -2.433 28.395 1.00 61.00 160 VAL B N 1
ATOM 2619 C CA . VAL B 2 163 ? 14.617 -1.544 27.246 1.00 61.43 160 VAL B CA 1
ATOM 2620 C C . VAL B 2 163 ? 15.713 -0.498 27.417 1.00 61.93 160 VAL B C 1
ATOM 2621 O O . VAL B 2 163 ? 16.456 -0.177 26.484 1.00 62.29 160 VAL B O 1
ATOM 2625 N N . THR B 2 164 ? 15.825 -0.021 28.641 1.00 62.46 161 THR B N 1
ATOM 2626 C CA . THR B 2 164 ? 16.770 0.992 29.026 1.00 63.34 161 THR B CA 1
ATOM 2627 C C . THR B 2 164 ? 18.221 0.546 28.744 1.00 64.05 161 THR B C 1
ATOM 2628 O O . THR B 2 164 ? 19.044 1.365 28.319 1.00 63.84 161 THR B O 1
ATOM 2632 N N . THR B 2 165 ? 18.515 -0.748 28.940 1.00 64.44 162 THR B N 1
ATOM 2633 C CA . THR B 2 165 ? 19.865 -1.266 28.693 1.00 65.16 162 THR B CA 1
ATOM 2634 C C . THR B 2 165 ? 20.093 -1.580 27.206 1.00 64.84 162 THR B C 1
ATOM 2635 O O . THR B 2 165 ? 21.220 -1.512 26.714 1.00 64.33 162 THR B O 1
ATOM 2639 N N . THR B 2 166 ? 19.014 -1.894 26.500 1.00 65.57 163 THR B N 1
ATOM 2640 C CA . THR B 2 166 ? 19.048 -2.038 25.039 1.00 66.49 163 THR B CA 1
ATOM 2641 C C . THR B 2 166 ? 19.372 -0.701 24.342 1.00 67.23 163 THR B C 1
ATOM 2642 O O . THR B 2 166 ? 20.306 -0.618 23.545 1.00 67.80 163 THR B O 1
ATOM 2646 N N . LEU B 2 167 ? 18.625 0.345 24.678 1.00 68.02 164 LEU B N 1
ATOM 2647 C CA . LEU B 2 167 ? 18.889 1.687 24.197 1.00 68.85 164 LEU B CA 1
ATOM 2648 C C . LEU B 2 167 ? 20.334 2.142 24.390 1.00 69.73 164 LEU B C 1
ATOM 2649 O O . LEU B 2 167 ? 20.981 2.519 23.430 1.00 69.44 164 LEU B O 1
ATOM 2665 N N . GLU B 2 169 ? 22.832 0.412 24.687 1.00 73.57 166 GLU B N 1
ATOM 2666 C CA . GLU B 2 169 ? 23.677 -0.479 23.938 1.00 74.08 166 GLU B CA 1
ATOM 2667 C C . GLU B 2 169 ? 23.745 -0.038 22.503 1.00 74.39 166 GLU B C 1
ATOM 2668 O O . GLU B 2 169 ? 24.688 -0.361 21.795 1.00 74.48 166 GLU B O 1
ATOM 2674 N N . LEU B 2 170 ? 22.731 0.702 22.073 1.00 74.96 167 LEU B N 1
ATOM 2675 C CA . LEU B 2 170 ? 22.715 1.289 20.735 1.00 75.20 167 LEU B CA 1
ATOM 2676 C C . LEU B 2 170 ? 23.477 2.602 20.733 1.00 75.90 167 LEU B C 1
ATOM 2677 O O . LEU B 2 170 ? 23.440 3.341 19.754 1.00 76.12 167 LEU B O 1
ATOM 2682 N N . THR B 2 171 ? 24.176 2.880 21.835 1.00 76.60 168 THR B N 1
ATOM 2683 C CA . THR B 2 171 ? 25.043 4.047 21.936 1.00 77.29 168 THR B CA 1
ATOM 2684 C C . THR B 2 171 ? 26.419 3.595 22.397 1.00 77.29 168 THR B C 1
ATOM 2685 O O . THR B 2 171 ? 27.205 3.113 21.589 1.00 77.47 168 THR B O 1
ATOM 2689 N N . ALA C 1 3 ? 12.867 -14.490 -9.443 1.00 106.82 0 ALA C N 1
ATOM 2690 C CA . ALA C 1 3 ? 14.111 -15.284 -9.202 1.00 107.11 0 ALA C CA 1
ATOM 2691 C C . ALA C 1 3 ? 14.597 -15.938 -10.494 1.00 107.26 0 ALA C C 1
ATOM 2692 O O . ALA C 1 3 ? 13.791 -16.398 -11.302 1.00 107.49 0 ALA C O 1
ATOM 2702 N N . ALA C 1 5 ? 18.258 -18.264 -12.300 1.00 104.97 2 ALA C N 1
ATOM 2703 C CA . ALA C 1 5 ? 19.532 -18.938 -12.052 1.00 103.72 2 ALA C CA 1
ATOM 2704 C C . ALA C 1 5 ? 20.646 -17.904 -12.250 1.00 102.68 2 ALA C C 1
ATOM 2705 O O . ALA C 1 5 ? 20.471 -16.947 -13.018 1.00 102.75 2 ALA C O 1
ATOM 2707 N N . THR C 1 6 ? 21.774 -18.087 -11.559 1.00 101.08 3 THR C N 1
ATOM 2708 C CA . THR C 1 6 ? 22.858 -17.087 -11.559 1.00 99.44 3 THR C CA 1
ATOM 2709 C C . THR C 1 6 ? 23.414 -16.827 -12.981 1.00 98.37 3 THR C C 1
ATOM 2710 O O . THR C 1 6 ? 24.332 -17.498 -13.439 1.00 98.16 3 THR C O 1
ATOM 2714 N N . LEU C 1 7 ? 22.829 -15.834 -13.654 1.00 97.05 4 LEU C N 1
ATOM 2715 C CA . LEU C 1 7 ? 22.984 -15.602 -15.103 1.00 95.57 4 LEU C CA 1
ATOM 2716 C C . LEU C 1 7 ? 24.416 -15.456 -15.619 1.00 94.69 4 LEU C C 1
ATOM 2717 O O . LEU C 1 7 ? 25.261 -14.859 -14.959 1.00 94.64 4 LEU C O 1
ATOM 2722 N N . THR C 1 8 ? 24.660 -15.994 -16.814 1.00 93.34 5 THR C N 1
ATOM 2723 C CA . THR C 1 8 ? 25.945 -15.890 -17.499 1.00 91.98 5 THR C CA 1
ATOM 2724 C C . THR C 1 8 ? 25.923 -14.738 -18.497 1.00 91.32 5 THR C C 1
ATOM 2725 O O . THR C 1 8 ? 24.844 -14.292 -18.912 1.00 91.25 5 THR C O 1
ATOM 2729 N N . GLU C 1 9 ? 27.113 -14.280 -18.898 1.00 90.16 6 GLU C N 1
ATOM 2730 C CA . GLU C 1 9 ? 27.261 -13.152 -19.838 1.00 88.97 6 GLU C CA 1
ATOM 2731 C C . GLU C 1 9 ? 26.797 -13.463 -21.271 1.00 88.16 6 GLU C C 1
ATOM 2732 O O . GLU C 1 9 ? 26.564 -12.535 -22.069 1.00 88.04 6 GLU C O 1
ATOM 2738 N N . ASP C 1 10 ? 26.676 -14.755 -21.596 1.00 86.91 7 ASP C N 1
ATOM 2739 C CA . ASP C 1 10 ? 26.303 -15.186 -22.953 1.00 85.52 7 ASP C CA 1
ATOM 2740 C C . ASP C 1 10 ? 24.788 -15.391 -23.124 1.00 84.23 7 ASP C C 1
ATOM 2741 O O . ASP C 1 10 ? 24.265 -15.203 -24.222 1.00 83.71 7 ASP C O 1
ATOM 2746 N N . ASP C 1 11 ? 24.096 -15.769 -22.046 1.00 82.78 8 ASP C N 1
ATOM 2747 C CA . ASP C 1 11 ? 22.630 -15.825 -22.066 1.00 81.56 8 ASP C CA 1
ATOM 2748 C C . ASP C 1 11 ? 22.038 -14.410 -22.020 1.00 80.33 8 ASP C C 1
ATOM 2749 O O . ASP C 1 11 ? 21.011 -14.143 -22.658 1.00 79.86 8 ASP C O 1
ATOM 2754 N N . VAL C 1 12 ? 22.687 -13.508 -21.283 1.00 78.89 9 VAL C N 1
ATOM 2755 C CA . VAL C 1 12 ? 22.227 -12.118 -21.225 1.00 77.70 9 VAL C CA 1
ATOM 2756 C C . VAL C 1 12 ? 22.281 -11.513 -22.625 1.00 77.35 9 VAL C C 1
ATOM 2757 O O . VAL C 1 12 ? 21.351 -10.829 -23.048 1.00 77.13 9 VAL C O 1
ATOM 2761 N N . LEU C 1 13 ? 23.362 -11.810 -23.345 1.00 76.93 10 LEU C N 1
ATOM 2762 C CA . LEU C 1 13 ? 23.512 -11.421 -24.747 1.00 76.28 10 LEU C CA 1
ATOM 2763 C C . LEU C 1 13 ? 22.347 -11.895 -25.606 1.00 75.75 10 LEU C C 1
ATOM 2764 O O . LEU C 1 13 ? 21.865 -11.150 -26.468 1.00 75.85 10 LEU C O 1
ATOM 2769 N N . GLU C 1 14 ? 21.904 -13.129 -25.353 1.00 75.04 11 GLU C N 1
ATOM 2770 C CA . GLU C 1 14 ? 20.762 -13.746 -26.040 1.00 74.56 11 GLU C CA 1
ATOM 2771 C C . GLU C 1 14 ? 19.420 -13.136 -25.675 1.00 73.47 11 GLU C C 1
ATOM 2772 O O . GLU C 1 14 ? 18.658 -12.752 -26.565 1.00 72.95 11 GLU C O 1
ATOM 2778 N N . GLN C 1 15 ? 19.131 -13.063 -24.373 1.00 72.30 12 GLN C N 1
ATOM 2779 C CA . GLN C 1 15 ? 17.869 -12.504 -23.897 1.00 71.52 12 GLN C CA 1
ATOM 2780 C C . GLN C 1 15 ? 17.668 -11.122 -24.504 1.00 70.43 12 GLN C C 1
ATOM 2781 O O . GLN C 1 15 ? 16.563 -10.752 -24.909 1.00 69.99 12 GLN C O 1
ATOM 2787 N N . LEU C 1 16 ? 18.763 -10.382 -24.595 1.00 69.31 13 LEU C N 1
ATOM 2788 C CA . LEU C 1 16 ? 18.706 -9.023 -25.072 1.00 68.53 13 LEU C CA 1
ATOM 2789 C C . LEU C 1 16 ? 18.614 -8.935 -26.576 1.00 68.32 13 LEU C C 1
ATOM 2790 O O . LEU C 1 16 ? 17.869 -8.114 -27.084 1.00 68.52 13 LEU C O 1
ATOM 2795 N N . ASP C 1 17 ? 19.342 -9.781 -27.295 1.00 68.01 14 ASP C N 1
ATOM 2796 C CA . ASP C 1 17 ? 19.276 -9.726 -28.740 1.00 67.76 14 ASP C CA 1
ATOM 2797 C C . ASP C 1 17 ? 17.925 -10.214 -29.270 1.00 67.36 14 ASP C C 1
ATOM 2798 O O . ASP C 1 17 ? 17.455 -9.783 -30.316 1.00 67.50 14 ASP C O 1
ATOM 2803 N N . ALA C 1 18 ? 17.281 -11.092 -28.518 1.00 67.08 15 ALA C N 1
ATOM 2804 C CA . ALA C 1 18 ? 15.921 -11.523 -28.836 1.00 66.52 15 ALA C CA 1
ATOM 2805 C C . ALA C 1 18 ? 14.856 -10.398 -28.760 1.00 66.13 15 ALA C C 1
ATOM 2806 O O . ALA C 1 18 ? 13.715 -10.621 -29.134 1.00 66.31 15 ALA C O 1
ATOM 2808 N N . GLN C 1 19 ? 15.209 -9.209 -28.278 1.00 65.46 16 GLN C N 1
ATOM 2809 C CA . GLN C 1 19 ? 14.223 -8.123 -28.162 1.00 65.11 16 GLN C CA 1
ATOM 2810 C C . GLN C 1 19 ? 14.300 -7.154 -29.354 1.00 64.83 16 GLN C C 1
ATOM 2811 O O . GLN C 1 19 ? 15.360 -6.588 -29.626 1.00 64.87 16 GLN C O 1
ATOM 2817 N N . ASP C 1 20 ? 13.183 -6.945 -30.051 1.00 64.03 17 ASP C N 1
ATOM 2818 C CA . ASP C 1 20 ? 13.194 -6.097 -31.248 1.00 63.85 17 ASP C CA 1
ATOM 2819 C C . ASP C 1 20 ? 12.481 -4.751 -31.117 1.00 62.67 17 ASP C C 1
ATOM 2820 O O . ASP C 1 20 ? 12.134 -4.129 -32.111 1.00 62.57 17 ASP C O 1
ATOM 2825 N N . ASN C 1 21 ? 12.237 -4.326 -29.889 1.00 61.71 18 ASN C N 1
ATOM 2826 C CA . ASN C 1 21 ? 11.724 -2.988 -29.601 1.00 60.62 18 ASN C CA 1
ATOM 2827 C C . ASN C 1 21 ? 12.207 -2.533 -28.242 1.00 59.63 18 ASN C C 1
ATOM 2828 O O . ASN C 1 21 ? 12.407 -3.350 -27.336 1.00 59.65 18 ASN C O 1
ATOM 2833 N N . LEU C 1 22 ? 12.395 -1.226 -28.113 1.00 58.84 19 LEU C N 1
ATOM 2834 C CA . LEU C 1 22 ? 12.832 -0.594 -26.861 1.00 57.70 19 LEU C CA 1
ATOM 2835 C C . LEU C 1 22 ? 12.055 -1.110 -25.642 1.00 57.17 19 LEU C C 1
ATOM 2836 O O . LEU C 1 22 ? 12.652 -1.463 -24.612 1.00 57.55 19 LEU C O 1
ATOM 2841 N N . PHE C 1 23 ? 10.733 -1.197 -25.770 1.00 55.64 20 PHE C N 1
ATOM 2842 C CA . PHE C 1 23 ? 9.901 -1.510 -24.629 1.00 54.52 20 PHE C CA 1
ATOM 2843 C C . PHE C 1 23 ? 10.327 -2.861 -24.122 1.00 54.82 20 PHE C C 1
ATOM 2844 O O . PHE C 1 23 ? 10.703 -2.993 -22.953 1.00 54.22 20 PHE C O 1
ATOM 2852 N N . SER C 1 24 ? 10.317 -3.854 -25.017 1.00 55.40 21 SER C N 1
ATOM 2853 C CA . SER C 1 24 ? 10.713 -5.216 -24.645 1.00 55.47 21 SER C CA 1
ATOM 2854 C C . SER C 1 24 ? 12.167 -5.262 -24.213 1.00 55.61 21 SER C C 1
ATOM 2855 O O . SER C 1 24 ? 12.523 -6.034 -23.333 1.00 56.13 21 SER C O 1
ATOM 2858 N N . PHE C 1 25 ? 13.001 -4.428 -24.818 1.00 55.78 22 PHE C N 1
ATOM 2859 C CA . PHE C 1 25 ? 14.391 -4.419 -24.448 1.00 56.19 22 PHE C CA 1
ATOM 2860 C C . PHE C 1 25 ? 14.574 -4.064 -22.971 1.00 56.79 22 PHE C C 1
ATOM 2861 O O . PHE C 1 25 ? 15.297 -4.757 -22.237 1.00 57.43 22 PHE C O 1
ATOM 2888 N N . THR C 1 28 ? 13.231 -6.489 -20.393 1.00 56.31 25 THR C N 1
ATOM 2889 C CA . THR C 1 28 ? 14.264 -7.482 -20.204 1.00 57.45 25 THR C CA 1
ATOM 2890 C C . THR C 1 28 ? 15.469 -6.923 -19.405 1.00 57.83 25 THR C C 1
ATOM 2891 O O . THR C 1 28 ? 15.870 -7.527 -18.411 1.00 57.90 25 THR C O 1
ATOM 2895 N N . ALA C 1 29 ? 16.006 -5.772 -19.808 1.00 58.09 26 ALA C N 1
ATOM 2896 C CA . ALA C 1 29 ? 17.165 -5.204 -19.129 1.00 59.40 26 ALA C CA 1
ATOM 2897 C C . ALA C 1 29 ? 16.846 -4.911 -17.680 1.00 60.26 26 ALA C C 1
ATOM 2898 O O . ALA C 1 29 ? 17.694 -5.108 -16.819 1.00 60.57 26 ALA C O 1
ATOM 2900 N N . HIS C 1 30 ? 15.627 -4.446 -17.403 1.00 60.92 27 HIS C N 1
ATOM 2901 C CA . HIS C 1 30 ? 15.257 -4.168 -16.030 1.00 62.01 27 HIS C CA 1
ATOM 2902 C C . HIS C 1 30 ? 15.293 -5.478 -15.245 1.00 62.06 27 HIS C C 1
ATOM 2903 O O . HIS C 1 30 ? 15.937 -5.584 -14.204 1.00 63.02 27 HIS C O 1
ATOM 2910 N N . SER C 1 31 ? 14.614 -6.477 -15.773 1.00 61.70 28 SER C N 1
ATOM 2911 C CA . SER C 1 31 ? 14.623 -7.799 -15.209 1.00 61.27 28 SER C CA 1
ATOM 2912 C C . SER C 1 31 ? 16.029 -8.391 -14.973 1.00 61.07 28 SER C C 1
ATOM 2913 O O . SER C 1 31 ? 16.251 -9.075 -13.971 1.00 60.77 28 SER C O 1
ATOM 2916 N N . ILE C 1 32 ? 16.973 -8.144 -15.885 1.00 60.66 29 ILE C N 1
ATOM 2917 C CA . ILE C 1 32 ? 18.359 -8.646 -15.710 1.00 60.00 29 ILE C CA 1
ATOM 2918 C C . ILE C 1 32 ? 19.168 -7.858 -14.639 1.00 59.43 29 ILE C C 1
ATOM 2919 O O . ILE C 1 32 ? 19.707 -8.457 -13.704 1.00 59.50 29 ILE C O 1
ATOM 2924 N N . LEU C 1 33 ? 19.219 -6.529 -14.756 1.00 58.43 30 LEU C N 1
ATOM 2925 C CA . LEU C 1 33 ? 19.877 -5.676 -13.753 1.00 58.02 30 LEU C CA 1
ATOM 2926 C C . LEU C 1 33 ? 19.379 -5.935 -12.331 1.00 57.93 30 LEU C C 1
ATOM 2927 O O . LEU C 1 33 ? 20.151 -5.832 -11.378 1.00 57.23 30 LEU C O 1
ATOM 2932 N N . LEU C 1 34 ? 18.083 -6.240 -12.200 1.00 58.05 31 LEU C N 1
ATOM 2933 C CA . LEU C 1 34 ? 17.506 -6.562 -10.912 1.00 58.54 31 LEU C CA 1
ATOM 2934 C C . LEU C 1 34 ? 18.166 -7.809 -10.360 1.00 58.71 31 LEU C C 1
ATOM 2935 O O . LEU C 1 34 ? 18.613 -7.794 -9.219 1.00 58.92 31 LEU C O 1
ATOM 2940 N N . GLN C 1 35 ? 18.254 -8.869 -11.169 1.00 59.18 32 GLN C N 1
ATOM 2941 C CA . GLN C 1 35 ? 18.805 -10.133 -10.679 1.00 60.03 32 GLN C CA 1
ATOM 2942 C C . GLN C 1 35 ? 20.295 -9.993 -10.388 1.00 60.47 32 GLN C C 1
ATOM 2943 O O . GLN C 1 35 ? 20.772 -10.441 -9.331 1.00 60.85 32 GLN C O 1
ATOM 2949 N N . GLY C 1 36 ? 21.011 -9.323 -11.288 1.00 60.52 33 GLY C N 1
ATOM 2950 C CA . GLY C 1 36 ? 22.436 -9.102 -11.093 1.00 60.81 33 GLY C CA 1
ATOM 2951 C C . GLY C 1 36 ? 22.670 -8.387 -9.776 1.00 60.88 33 GLY C C 1
ATOM 2952 O O . GLY C 1 36 ? 23.597 -8.694 -9.027 1.00 60.42 33 GLY C O 1
ATOM 2953 N N . ILE C 1 37 ? 21.806 -7.428 -9.496 1.00 61.63 34 ILE C N 1
ATOM 2954 C CA . ILE C 1 37 ? 21.894 -6.710 -8.248 1.00 63.17 34 ILE C CA 1
ATOM 2955 C C . ILE C 1 37 ? 21.618 -7.629 -7.047 1.00 63.36 34 ILE C C 1
ATOM 2956 O O . ILE C 1 37 ? 22.405 -7.653 -6.096 1.00 63.63 34 ILE C O 1
ATOM 2961 N N . ARG C 1 38 ? 20.562 -8.438 -7.143 1.00 63.68 35 ARG C N 1
ATOM 2962 C CA . ARG C 1 38 ? 20.207 -9.423 -6.106 1.00 63.73 35 ARG C CA 1
ATOM 2963 C C . ARG C 1 38 ? 21.236 -10.528 -5.898 1.00 63.48 35 ARG C C 1
ATOM 2964 O O . ARG C 1 38 ? 21.305 -11.114 -4.815 1.00 63.53 35 ARG C O 1
ATOM 2972 N N . GLN C 1 39 ? 22.014 -10.822 -6.931 1.00 63.21 36 GLN C N 1
ATOM 2973 C CA . GLN C 1 39 ? 23.126 -11.772 -6.806 1.00 63.54 36 GLN C CA 1
ATOM 2974 C C . GLN C 1 39 ? 24.358 -11.160 -6.163 1.00 63.04 36 GLN C C 1
ATOM 2975 O O . GLN C 1 39 ? 25.215 -11.871 -5.650 1.00 62.80 36 GLN C O 1
ATOM 2981 N N . PHE C 1 40 ? 24.450 -9.838 -6.234 1.00 62.71 37 PHE C N 1
ATOM 2982 C CA . PHE C 1 40 ? 25.557 -9.100 -5.643 1.00 62.00 37 PHE C CA 1
ATOM 2983 C C . PHE C 1 40 ? 25.289 -8.926 -4.178 1.00 60.95 37 PHE C C 1
ATOM 2984 O O . PHE C 1 40 ? 26.210 -8.767 -3.387 1.00 60.89 37 PHE C O 1
ATOM 2992 N N . LEU C 1 41 ? 24.006 -8.947 -3.844 1.00 59.86 38 LEU C N 1
ATOM 2993 C CA . LEU C 1 41 ? 23.506 -8.528 -2.544 1.00 58.98 38 LEU C CA 1
ATOM 2994 C C . LEU C 1 41 ? 24.097 -9.215 -1.311 1.00 58.14 38 LEU C C 1
ATOM 2995 O O . LEU C 1 41 ? 24.442 -8.524 -0.352 1.00 58.65 38 LEU C O 1
ATOM 3000 N N . PRO C 1 42 ? 24.232 -10.564 -1.323 1.00 57.15 39 PRO C N 1
ATOM 3001 C CA . PRO C 1 42 ? 24.749 -11.221 -0.106 1.00 56.63 39 PRO C CA 1
ATOM 3002 C C . PRO C 1 42 ? 26.165 -10.791 0.261 1.00 56.08 39 PRO C C 1
ATOM 3003 O O . PRO C 1 42 ? 26.569 -10.903 1.423 1.00 55.89 39 PRO C O 1
ATOM 3007 N N . SER C 1 43 ? 26.916 -10.305 -0.717 1.00 55.26 40 SER C N 1
ATOM 3008 C CA . SER C 1 43 ? 28.284 -9.895 -0.462 1.00 54.87 40 SER C CA 1
ATOM 3009 C C . SER C 1 43 ? 28.370 -8.615 0.387 1.00 54.21 40 SER C C 1
ATOM 3010 O O . SER C 1 43 ? 29.463 -8.213 0.781 1.00 54.61 40 SER C O 1
ATOM 3013 N N . LEU C 1 44 ? 27.231 -7.976 0.643 1.00 53.14 41 LEU C N 1
ATOM 3014 C CA . LEU C 1 44 ? 27.148 -6.869 1.600 1.00 52.43 41 LEU C CA 1
ATOM 3015 C C . LEU C 1 44 ? 27.198 -7.303 3.076 1.00 52.01 41 LEU C C 1
ATOM 3016 O O . LEU C 1 44 ? 27.501 -6.498 3.958 1.00 51.86 41 LEU C O 1
ATO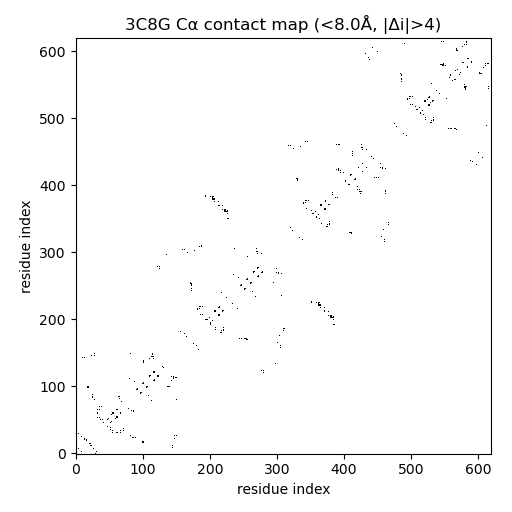M 3021 N N . PHE C 1 45 ? 26.912 -8.577 3.321 1.00 51.79 42 PHE C N 1
ATOM 3022 C CA . PHE C 1 45 ? 26.547 -9.087 4.633 1.00 51.78 42 PHE C CA 1
ATOM 3023 C C . PHE C 1 45 ? 27.440 -10.228 5.111 1.00 52.61 42 PHE C C 1
ATOM 3024 O O . PHE C 1 45 ? 28.074 -10.900 4.304 1.00 52.96 42 PHE C O 1
ATOM 3032 N N . VAL C 1 46 ? 27.473 -10.459 6.425 1.00 53.05 43 VAL C N 1
ATOM 3033 C CA . VAL C 1 46 ? 28.112 -11.652 6.990 1.00 53.43 43 VAL C CA 1
ATOM 3034 C C . VAL C 1 46 ? 27.648 -12.929 6.233 1.00 54.04 43 VAL C C 1
ATOM 3035 O O . VAL C 1 46 ? 26.471 -13.057 5.884 1.00 54.26 43 VAL C O 1
ATOM 3039 N N . ASP C 1 47 ? 28.575 -13.856 5.983 1.00 54.57 44 ASP C N 1
ATOM 3040 C CA . ASP C 1 47 ? 28.273 -15.123 5.287 1.00 55.20 44 ASP C CA 1
ATOM 3041 C C . ASP C 1 47 ? 28.749 -16.356 6.058 1.00 55.20 44 ASP C C 1
ATOM 3042 O O . ASP C 1 47 ? 28.337 -17.487 5.768 1.00 55.60 44 ASP C O 1
ATOM 3047 N N . ASN C 1 48 ? 29.634 -16.125 7.022 1.00 54.83 45 ASN C N 1
ATOM 3048 C CA . ASN C 1 48 ? 30.278 -17.184 7.792 1.00 54.57 45 ASN C CA 1
ATOM 3049 C C . ASN C 1 48 ? 29.658 -17.357 9.186 1.00 54.56 45 ASN C C 1
ATOM 3050 O O . ASN C 1 48 ? 30.232 -18.023 10.061 1.00 54.38 45 ASN C O 1
ATOM 3055 N N . ASP C 1 49 ? 28.497 -16.745 9.406 1.00 54.24 46 ASP C N 1
ATOM 3056 C CA . ASP C 1 49 ? 27.793 -16.939 10.667 1.00 53.71 46 ASP C CA 1
ATOM 3057 C C . ASP C 1 49 ? 26.455 -17.626 10.376 1.00 53.43 46 ASP C C 1
ATOM 3058 O O . ASP C 1 49 ? 25.527 -17.013 9.855 1.00 52.89 46 ASP C O 1
ATOM 3063 N N . GLU C 1 50 ? 26.389 -18.916 10.696 1.00 53.01 47 GLU C N 1
ATOM 3064 C CA . GLU C 1 50 ? 25.212 -19.744 10.442 1.00 53.16 47 GLU C CA 1
ATOM 3065 C C . GLU C 1 50 ? 23.887 -19.029 10.787 1.00 52.96 47 GLU C C 1
ATOM 3066 O O . GLU C 1 50 ? 22.919 -19.082 10.013 1.00 52.60 47 GLU C O 1
ATOM 3072 N N . GLU C 1 51 ? 23.869 -18.342 11.933 1.00 52.98 48 GLU C N 1
ATOM 3073 C CA . GLU C 1 51 ? 22.636 -17.742 12.493 1.00 52.98 48 GLU C CA 1
ATOM 3074 C C . GLU C 1 51 ? 22.305 -16.384 11.902 1.00 52.26 48 GLU C C 1
ATOM 3075 O O . GLU C 1 51 ? 21.142 -16.090 11.669 1.00 52.48 48 GLU C O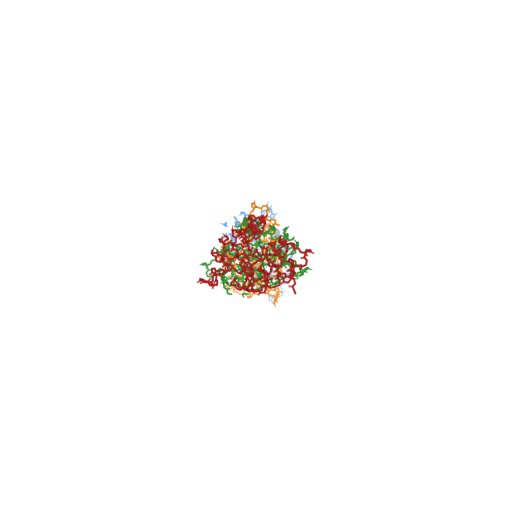 1
ATOM 3081 N N . ILE C 1 52 ? 23.321 -15.555 11.675 1.00 51.81 49 ILE C N 1
ATOM 3082 C CA . ILE C 1 52 ? 23.129 -14.275 10.976 1.00 51.14 49 ILE C CA 1
ATOM 3083 C C . ILE C 1 52 ? 22.596 -14.462 9.554 1.00 51.14 49 ILE C C 1
ATOM 3084 O O . ILE C 1 52 ? 21.744 -13.700 9.109 1.00 51.54 49 ILE C O 1
ATOM 3089 N N . VAL C 1 53 ? 23.108 -15.471 8.846 1.00 50.97 50 VAL C N 1
ATOM 3090 C CA . VAL C 1 53 ? 22.620 -15.835 7.521 1.00 50.68 50 VAL C CA 1
ATOM 3091 C C . VAL C 1 53 ? 21.151 -16.221 7.576 1.00 50.71 50 VAL C C 1
ATOM 3092 O O . VAL C 1 53 ? 20.352 -15.701 6.804 1.00 50.48 50 VAL C O 1
ATOM 3096 N N . GLU C 1 54 ? 20.806 -17.100 8.513 1.00 50.98 51 GLU C N 1
ATOM 3097 C CA . GLU C 1 54 ? 19.473 -17.664 8.589 1.00 51.76 51 GLU C CA 1
ATOM 3098 C C . GLU C 1 54 ? 18.425 -16.699 9.115 1.00 51.92 51 GLU C C 1
ATOM 3099 O O . GLU C 1 54 ? 17.314 -16.634 8.578 1.00 52.35 51 GLU C O 1
ATOM 3105 N N . TYR C 1 55 ? 18.764 -15.940 10.150 1.00 51.75 52 TYR C N 1
ATOM 3106 C CA . TYR C 1 55 ? 17.783 -15.038 10.747 1.00 51.71 52 TYR C CA 1
ATOM 3107 C C . TYR C 1 55 ? 17.678 -13.643 10.117 1.00 50.90 52 TYR C C 1
ATOM 3108 O O . TYR C 1 55 ? 16.631 -13.041 10.195 1.00 50.35 52 TYR C O 1
ATOM 3117 N N . ALA C 1 56 ? 18.749 -13.143 9.496 1.00 50.79 53 ALA C N 1
ATOM 3118 C CA . ALA C 1 56 ? 18.789 -11.769 8.975 1.00 50.67 53 ALA C CA 1
ATOM 3119 C C . ALA C 1 56 ? 18.880 -11.701 7.458 1.00 51.38 53 ALA C C 1
ATOM 3120 O O . ALA C 1 56 ? 18.055 -11.051 6.782 1.00 51.68 53 ALA C O 1
ATOM 3122 N N . VAL C 1 57 ? 19.904 -12.361 6.929 1.00 51.81 54 VAL C N 1
ATOM 3123 C CA . VAL C 1 57 ? 20.259 -12.268 5.525 1.00 51.65 54 VAL C CA 1
ATOM 3124 C C . VAL C 1 57 ? 19.195 -12.908 4.643 1.00 51.95 54 VAL C C 1
ATOM 3125 O O . VAL C 1 57 ? 18.679 -12.250 3.741 1.00 51.44 54 VAL C O 1
ATOM 3140 N N . PRO C 1 59 ? 15.836 -13.774 5.275 1.00 54.07 56 PRO C N 1
ATOM 3141 C CA . PRO C 1 59 ? 14.624 -12.952 5.289 1.00 54.35 56 PRO C CA 1
ATOM 3142 C C . PRO C 1 59 ? 14.774 -11.591 4.605 1.00 55.11 56 PRO C C 1
ATOM 3143 O O . PRO C 1 59 ? 13.843 -11.124 3.946 1.00 55.97 56 PRO C O 1
ATOM 3147 N N . LEU C 1 60 ? 15.928 -10.950 4.750 1.00 55.65 57 LEU C N 1
ATOM 3148 C CA . LEU C 1 60 ? 16.159 -9.645 4.118 1.00 55.71 57 LEU C CA 1
ATOM 3149 C C . LEU C 1 60 ? 16.096 -9.720 2.589 1.00 56.57 57 LEU C C 1
ATOM 3150 O O . LEU C 1 60 ? 15.780 -8.730 1.927 1.00 57.72 57 LEU C O 1
ATOM 3155 N N . LEU C 1 61 ? 16.393 -10.896 2.040 1.00 57.31 58 LEU C N 1
ATOM 3156 C CA . LEU C 1 61 ? 16.571 -11.100 0.601 1.00 58.04 58 LEU C CA 1
ATOM 3157 C C . LEU C 1 61 ? 15.620 -12.145 0.003 1.00 59.17 58 LEU C C 1
ATOM 3158 O O . LEU C 1 61 ? 15.866 -12.659 -1.087 1.00 59.26 58 LEU C O 1
ATOM 3163 N N . ALA C 1 62 ? 14.544 -12.474 0.705 1.00 60.51 59 ALA C N 1
ATOM 3164 C CA . ALA C 1 62 ? 13.532 -13.351 0.130 1.00 61.80 59 ALA C CA 1
ATOM 3165 C C . ALA C 1 62 ? 12.789 -12.624 -0.982 1.00 62.96 59 ALA C C 1
ATOM 3166 O O . ALA C 1 62 ? 12.887 -11.396 -1.131 1.00 63.15 59 ALA C O 1
ATOM 3168 N N . GLN C 1 63 ? 12.080 -13.412 -1.779 1.00 64.69 60 GLN C N 1
ATOM 3169 C CA . GLN C 1 63 ? 11.040 -12.939 -2.684 1.00 66.30 60 GLN C CA 1
ATOM 3170 C C . GLN C 1 63 ? 10.135 -11.926 -1.988 1.00 66.47 60 GLN C C 1
ATOM 3171 O O . GLN C 1 63 ? 9.702 -12.145 -0.846 1.00 66.62 60 GLN C O 1
ATOM 3177 N N . SER C 1 64 ? 9.841 -10.824 -2.674 1.00 67.00 61 SER C N 1
ATOM 3178 C CA . SER C 1 64 ? 8.963 -9.771 -2.124 1.00 67.34 61 SER C CA 1
ATOM 3179 C C . SER C 1 64 ? 9.379 -9.293 -0.714 1.00 67.55 61 SER C C 1
ATOM 3180 O O . SER C 1 64 ? 8.571 -8.708 0.015 1.00 67.91 61 SER C O 1
ATOM 3183 N N . GLY C 1 65 ? 10.633 -9.541 -0.337 1.00 67.28 62 GLY C N 1
ATOM 3184 C CA . GLY C 1 65 ? 11.193 -8.938 0.860 1.00 67.43 62 GLY C CA 1
ATOM 3185 C C . GLY C 1 65 ? 11.522 -7.469 0.636 1.00 67.47 62 GLY C C 1
ATOM 3186 O O . GLY C 1 65 ? 11.288 -6.946 -0.457 1.00 67.79 62 GLY C O 1
ATOM 3187 N N . PRO C 1 66 ? 12.073 -6.791 1.667 1.00 67.39 63 PRO C N 1
ATOM 3188 C CA . PRO C 1 66 ? 12.489 -5.381 1.619 1.00 67.11 63 PRO C CA 1
ATOM 3189 C C . PRO C 1 66 ? 13.364 -5.006 0.416 1.00 66.93 63 PRO C C 1
ATOM 3190 O O . PRO C 1 66 ? 13.352 -3.842 0.009 1.00 67.12 63 PRO C O 1
ATOM 3194 N N . LEU C 1 67 ? 14.114 -5.963 -0.137 1.00 66.16 64 LEU C N 1
ATOM 3195 C CA . LEU C 1 67 ? 15.090 -5.642 -1.162 1.00 65.72 64 LEU C CA 1
ATOM 3196 C C . LEU C 1 67 ? 14.821 -6.335 -2.510 1.00 66.19 64 LEU C C 1
ATOM 3197 O O . LEU C 1 67 ? 15.739 -6.504 -3.336 1.00 66.35 64 LEU C O 1
ATOM 3202 N N . ASP C 1 68 ? 13.577 -6.728 -2.755 1.00 66.03 65 ASP C N 1
ATOM 3203 C CA . ASP C 1 68 ? 13.221 -7.245 -4.075 1.00 66.50 65 ASP C CA 1
ATOM 3204 C C . ASP C 1 68 ? 12.707 -6.102 -4.949 1.00 66.30 65 ASP C C 1
ATOM 3205 O O . ASP C 1 68 ? 11.703 -6.246 -5.630 1.00 66.38 65 ASP C O 1
ATOM 3210 N N . ASP C 1 69 ? 13.396 -4.969 -4.878 1.00 66.23 66 ASP C N 1
ATOM 3211 C CA . ASP C 1 69 ? 13.093 -3.756 -5.601 1.00 66.49 66 ASP C CA 1
ATOM 3212 C C . ASP C 1 69 ? 14.441 -3.098 -5.896 1.00 66.53 66 ASP C C 1
ATOM 3213 O O . ASP C 1 69 ? 15.275 -2.942 -5.002 1.00 65.92 66 ASP C O 1
ATOM 3218 N N . ILE C 1 70 ? 14.623 -2.689 -7.150 1.00 66.69 67 ILE C N 1
ATOM 3219 C CA . ILE C 1 70 ? 15.912 -2.266 -7.668 1.00 66.78 67 ILE C CA 1
ATOM 3220 C C . ILE C 1 70 ? 16.333 -0.895 -7.139 1.00 66.64 67 ILE C C 1
ATOM 3221 O O . ILE C 1 70 ? 17.486 -0.690 -6.810 1.00 66.70 67 ILE C O 1
ATOM 3226 N N . ASP C 1 71 ? 15.390 0.025 -6.999 1.00 66.41 68 ASP C N 1
ATOM 3227 C CA . ASP C 1 71 ? 15.712 1.336 -6.440 1.00 66.47 68 ASP C CA 1
ATOM 3228 C C . ASP C 1 71 ? 16.182 1.290 -4.975 1.00 65.77 68 ASP C C 1
ATOM 3229 O O . ASP C 1 71 ? 17.154 1.956 -4.610 1.00 65.43 68 ASP C O 1
ATOM 3234 N N . VAL C 1 72 ? 15.502 0.506 -4.138 1.00 65.19 69 VAL C N 1
ATOM 3235 C CA . VAL C 1 72 ? 15.917 0.381 -2.746 1.00 64.91 69 VAL C CA 1
ATOM 3236 C C . VAL C 1 72 ? 17.247 -0.384 -2.595 1.00 65.07 69 VAL C C 1
ATOM 3237 O O . VAL C 1 72 ? 18.165 0.100 -1.915 1.00 65.73 69 VAL C O 1
ATOM 3241 N N . ALA C 1 73 ? 17.375 -1.532 -3.258 1.00 64.31 70 ALA C N 1
ATOM 3242 C CA . ALA C 1 73 ? 18.641 -2.250 -3.309 1.00 63.83 70 ALA C CA 1
ATOM 3243 C C . ALA C 1 73 ? 19.788 -1.342 -3.784 1.00 64.14 70 ALA C C 1
ATOM 3244 O O . ALA C 1 73 ? 20.880 -1.338 -3.183 1.00 64.47 70 ALA C O 1
ATOM 3246 N N . LEU C 1 74 ? 19.547 -0.546 -4.828 1.00 63.92 71 LEU C N 1
ATOM 3247 C CA . LEU C 1 74 ? 20.583 0.372 -5.308 1.00 63.82 71 LEU C CA 1
ATOM 3248 C C . LEU C 1 74 ? 20.919 1.344 -4.212 1.00 63.30 71 LEU C C 1
ATOM 3249 O O . LEU C 1 74 ? 22.111 1.558 -3.912 1.00 63.97 71 LEU C O 1
ATOM 3254 N N . ARG C 1 75 ? 19.880 1.908 -3.596 1.00 62.13 72 ARG C N 1
ATOM 3255 C CA . ARG C 1 75 ? 20.084 2.878 -2.537 1.00 61.37 72 ARG C CA 1
ATOM 3256 C C . ARG C 1 75 ? 20.938 2.297 -1.434 1.00 60.65 72 ARG C C 1
ATOM 3257 O O . ARG C 1 75 ? 21.919 2.925 -1.030 1.00 60.70 72 ARG C O 1
ATOM 3265 N N . LEU C 1 76 ? 20.618 1.075 -0.998 1.00 59.58 73 LEU C N 1
ATOM 3266 C CA . LEU C 1 76 ? 21.447 0.376 -0.012 1.00 58.52 73 LEU C CA 1
ATOM 3267 C C . LEU C 1 76 ? 22.884 0.276 -0.488 1.00 58.11 73 LEU C C 1
ATOM 3268 O O . LEU C 1 76 ? 23.786 0.704 0.214 1.00 58.34 73 LEU C O 1
ATOM 3273 N N . ILE C 1 77 ? 23.115 -0.272 -1.679 1.00 57.49 74 ILE C N 1
ATOM 3274 C CA . ILE C 1 77 ? 24.498 -0.562 -2.057 1.00 56.93 74 ILE C CA 1
ATOM 3275 C C . ILE C 1 77 ? 25.355 0.712 -2.094 1.00 56.83 74 ILE C C 1
ATOM 3276 O O . ILE C 1 77 ? 26.501 0.722 -1.647 1.00 56.87 74 ILE C O 1
ATOM 3281 N N . TYR C 1 78 ? 24.772 1.784 -2.606 1.00 56.78 75 TYR C N 1
ATOM 3282 C CA . TYR C 1 78 ? 25.432 3.073 -2.682 1.00 56.51 75 TYR C CA 1
ATOM 3283 C C . TYR C 1 78 ? 25.585 3.627 -1.270 1.00 56.86 75 TYR C C 1
ATOM 3284 O O . TYR C 1 78 ? 26.652 4.146 -0.912 1.00 56.72 75 TYR C O 1
ATOM 3293 N N . ALA C 1 79 ? 24.536 3.502 -0.451 1.00 56.69 76 ALA C N 1
ATOM 3294 C CA . ALA C 1 79 ? 24.594 4.068 0.899 1.00 56.81 76 ALA C CA 1
ATOM 3295 C C . ALA C 1 79 ? 25.665 3.409 1.756 1.00 57.05 76 ALA C C 1
ATOM 3296 O O . ALA C 1 79 ? 26.182 4.027 2.685 1.00 57.49 76 ALA C O 1
ATOM 3298 N N . LEU C 1 80 ? 26.019 2.171 1.439 1.00 57.05 77 LEU C N 1
ATOM 3299 C CA . LEU C 1 80 ? 27.072 1.493 2.182 1.00 57.53 77 LEU C CA 1
ATOM 3300 C C . LEU C 1 80 ? 28.445 1.795 1.607 1.00 58.07 77 LEU C C 1
ATOM 3301 O O . LEU C 1 80 ? 29.421 1.221 2.021 1.00 57.78 77 LEU C O 1
ATOM 3306 N N . GLY C 1 81 ? 28.492 2.689 0.624 1.00 59.67 78 GLY C N 1
ATOM 3307 C CA . GLY C 1 81 ? 29.721 3.073 -0.061 1.00 60.62 78 GLY C CA 1
ATOM 3308 C C . GLY C 1 81 ? 30.281 1.950 -0.902 1.00 61.48 78 GLY C C 1
ATOM 3309 O O . GLY C 1 81 ? 31.480 1.876 -1.083 1.00 60.71 78 GLY C O 1
ATOM 3329 N N . ASP C 1 84 ? 30.573 2.977 -7.026 1.00 65.91 81 ASP C N 1
ATOM 3330 C CA . ASP C 1 84 ? 30.863 4.389 -7.309 1.00 66.04 81 ASP C CA 1
ATOM 3331 C C . ASP C 1 84 ? 29.842 5.144 -8.179 1.00 65.65 81 ASP C C 1
ATOM 3332 O O . ASP C 1 84 ? 29.076 4.543 -8.933 1.00 65.39 81 ASP C O 1
ATOM 3348 N N . TRP C 1 86 ? 29.418 6.657 -10.958 1.00 64.16 83 TRP C N 1
ATOM 3349 C CA . TRP C 1 86 ? 29.125 6.402 -12.366 1.00 64.15 83 TRP C CA 1
ATOM 3350 C C . TRP C 1 86 ? 28.190 5.211 -12.546 1.00 63.89 83 TRP C C 1
ATOM 3351 O O . TRP C 1 86 ? 27.200 5.287 -13.298 1.00 63.53 83 TRP C O 1
ATOM 3362 N N . LEU C 1 87 ? 28.504 4.126 -11.841 1.00 63.15 84 LEU C N 1
ATOM 3363 C CA . LEU C 1 87 ? 27.699 2.909 -11.886 1.00 62.29 84 LEU C CA 1
ATOM 3364 C C . LEU C 1 87 ? 26.308 3.199 -11.357 1.00 61.74 84 LEU C C 1
ATOM 3365 O O . LEU C 1 87 ? 25.315 2.888 -12.004 1.00 62.23 84 LEU C O 1
ATOM 3370 N N . TYR C 1 88 ? 26.238 3.834 -10.200 1.00 60.95 85 TYR C N 1
ATOM 3371 C CA . TYR C 1 88 ? 24.958 4.205 -9.638 1.00 60.52 85 TYR C CA 1
ATOM 3372 C C . TYR C 1 88 ? 24.187 5.084 -10.595 1.00 60.33 85 TYR C C 1
ATOM 3373 O O . TYR C 1 88 ? 23.006 4.916 -10.746 1.00 59.95 85 TYR C O 1
ATOM 3382 N N . ALA C 1 89 ? 24.856 6.042 -11.226 1.00 61.41 86 ALA C N 1
ATOM 3383 C CA . ALA C 1 89 ? 24.184 6.901 -12.207 1.00 62.10 86 ALA C CA 1
ATOM 3384 C C . ALA C 1 89 ? 23.592 6.001 -13.295 1.00 62.60 86 ALA C C 1
ATOM 3385 O O . ALA C 1 89 ? 22.373 6.037 -13.596 1.00 62.53 86 ALA C O 1
ATOM 3387 N N . ASP C 1 90 ? 24.451 5.136 -13.833 1.00 63.06 87 ASP C N 1
ATOM 3388 C CA . ASP C 1 90 ? 24.040 4.228 -14.902 1.00 63.44 87 ASP C CA 1
ATOM 3389 C C . ASP C 1 90 ? 22.803 3.412 -14.593 1.00 63.11 87 ASP C C 1
ATOM 3390 O O . ASP C 1 90 ? 21.860 3.450 -15.356 1.00 63.37 87 ASP C O 1
ATOM 3395 N N . ILE C 1 91 ? 22.775 2.701 -13.473 1.00 63.17 88 ILE C N 1
ATOM 3396 C CA . ILE C 1 91 ? 21.626 1.821 -13.222 1.00 63.11 88 ILE C CA 1
ATOM 3397 C C . ILE C 1 91 ? 20.403 2.629 -12.776 1.00 63.60 88 ILE C C 1
ATOM 3398 O O . ILE C 1 91 ? 19.264 2.280 -13.094 1.00 62.51 88 ILE C O 1
ATOM 3403 N N . THR C 1 92 ? 20.631 3.744 -12.086 1.00 64.65 89 THR C N 1
ATOM 3404 C CA . THR C 1 92 ? 19.490 4.588 -11.739 1.00 65.85 89 THR C CA 1
ATOM 3405 C C . THR C 1 92 ? 18.798 5.035 -13.018 1.00 66.07 89 THR C C 1
ATOM 3406 O O . THR C 1 92 ? 17.577 4.938 -13.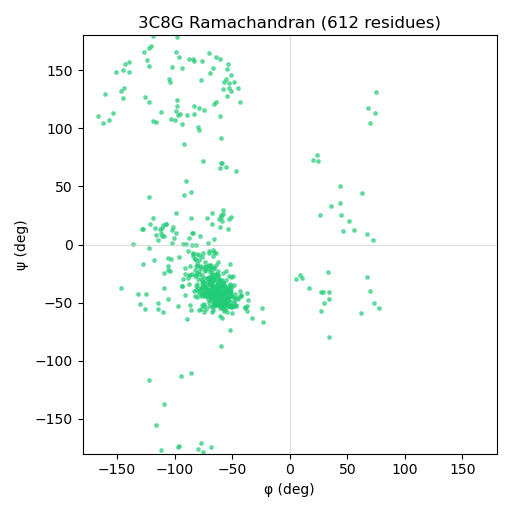116 1.00 66.63 89 THR C O 1
ATOM 3410 N N . HIS C 1 93 ? 19.586 5.431 -14.024 1.00 66.10 90 HIS C N 1
ATOM 3411 C CA . HIS C 1 93 ? 19.017 5.802 -15.330 1.00 65.80 90 HIS C CA 1
ATOM 3412 C C . HIS C 1 93 ? 18.232 4.705 -16.046 1.00 64.55 90 HIS C C 1
ATOM 3413 O O . HIS C 1 93 ? 17.187 4.993 -16.622 1.00 64.50 90 HIS C O 1
ATOM 3420 N N . PHE C 1 94 ? 18.727 3.468 -16.036 1.00 63.57 91 PHE C N 1
ATOM 3421 C CA . PHE C 1 94 ? 17.999 2.374 -16.679 1.00 62.61 91 PHE C CA 1
ATOM 3422 C C . PHE C 1 94 ? 16.661 2.266 -16.023 1.00 62.44 91 PHE C C 1
ATOM 3423 O O . PHE C 1 94 ? 15.626 2.163 -16.696 1.00 62.36 91 PHE C O 1
ATOM 3431 N N . SER C 1 95 ? 16.687 2.364 -14.694 1.00 62.39 92 SER C N 1
ATOM 3432 C CA . SER C 1 95 ? 15.513 2.152 -13.873 1.00 61.55 92 SER C CA 1
ATOM 3433 C C . SER C 1 95 ? 14.557 3.318 -14.066 1.00 61.52 92 SER C C 1
ATOM 3434 O O . SER C 1 95 ? 13.355 3.113 -14.259 1.00 61.96 92 SER C O 1
ATOM 3437 N N . GLN C 1 96 ? 15.081 4.539 -14.087 1.00 61.14 93 GLN C N 1
ATOM 3438 C CA . GLN C 1 96 ? 14.213 5.690 -14.350 1.00 61.35 93 GLN C CA 1
ATOM 3439 C C . GLN C 1 96 ? 13.462 5.549 -15.676 1.00 61.14 93 GLN C C 1
ATOM 3440 O O . GLN C 1 96 ? 12.245 5.693 -15.703 1.00 61.96 93 GLN C O 1
ATOM 3446 N N . TYR C 1 97 ? 14.189 5.249 -16.758 1.00 61.04 94 TYR C N 1
ATOM 3447 C CA . TYR C 1 97 ? 13.624 5.105 -18.094 1.00 60.33 94 TYR C CA 1
ATOM 3448 C C . TYR C 1 97 ? 12.637 3.977 -18.155 1.00 60.09 94 TYR C C 1
ATOM 3449 O O . TYR C 1 97 ? 11.571 4.115 -18.741 1.00 60.46 94 TYR C O 1
ATOM 3458 N N . TRP C 1 98 ? 12.993 2.840 -17.581 1.00 59.82 95 TRP C N 1
ATOM 3459 C CA . TRP C 1 98 ? 12.019 1.770 -17.492 1.00 59.59 95 TRP C CA 1
ATOM 3460 C C . TRP C 1 98 ? 10.721 2.185 -16.758 1.00 60.16 95 TRP C C 1
ATOM 3461 O O . TRP C 1 98 ? 9.634 1.947 -17.270 1.00 61.04 95 TRP C O 1
ATOM 3472 N N . HIS C 1 99 ? 10.809 2.817 -15.595 1.00 60.47 96 HIS C N 1
ATOM 3473 C CA . HIS C 1 99 ? 9.592 3.372 -14.983 1.00 60.90 96 HIS C CA 1
ATOM 3474 C C . HIS C 1 99 ? 8.821 4.247 -16.005 1.00 60.79 96 HIS C C 1
ATOM 3475 O O . HIS C 1 99 ? 7.593 4.180 -16.098 1.00 60.41 96 HIS C O 1
ATOM 3482 N N . TYR C 1 100 ? 9.541 5.072 -16.770 1.00 60.72 97 TYR C N 1
ATOM 3483 C CA . TYR C 1 100 ? 8.885 5.969 -17.703 1.00 60.71 97 TYR C CA 1
ATOM 3484 C C . TYR C 1 100 ? 8.158 5.162 -18.767 1.00 61.23 97 TYR C C 1
ATOM 3485 O O . TYR C 1 100 ? 7.015 5.457 -19.112 1.00 62.35 97 TYR C O 1
ATOM 3494 N N . LEU C 1 101 ? 8.806 4.122 -19.284 1.00 61.58 98 LEU C N 1
ATOM 3495 C CA . LEU C 1 101 ? 8.192 3.306 -20.354 1.00 60.91 98 LEU C CA 1
ATOM 3496 C C . LEU C 1 101 ? 7.002 2.501 -19.828 1.00 60.62 98 LEU C C 1
ATOM 3497 O O . LEU C 1 101 ? 6.012 2.272 -20.534 1.00 60.42 98 LEU C O 1
ATOM 3502 N N . ASN C 1 102 ? 7.085 2.094 -18.569 1.00 60.36 99 ASN C N 1
ATOM 3503 C CA . ASN C 1 102 ? 6.060 1.239 -18.007 1.00 59.78 99 ASN C CA 1
ATOM 3504 C C . ASN C 1 102 ? 4.911 2.014 -17.392 1.00 59.73 99 ASN C C 1
ATOM 3505 O O . ASN C 1 102 ? 3.801 1.555 -17.380 1.00 59.27 99 ASN C O 1
ATOM 3510 N N . GLU C 1 103 ? 5.182 3.214 -16.902 1.00 60.69 100 GLU C N 1
ATOM 3511 C CA . GLU C 1 103 ? 4.197 3.937 -16.114 1.00 61.32 100 GLU C CA 1
ATOM 3512 C C . GLU C 1 103 ? 3.575 5.086 -16.901 1.00 61.20 100 GLU C C 1
ATOM 3513 O O . GLU C 1 103 ? 2.463 5.517 -16.569 1.00 60.90 100 GLU C O 1
ATOM 3519 N N . GLN C 1 104 ? 4.277 5.554 -17.939 1.00 60.70 101 GLN C N 1
ATOM 3520 C CA . GLN C 1 104 ? 4.008 6.860 -18.535 1.00 61.45 101 GLN C CA 1
ATOM 3521 C C . GLN C 1 104 ? 3.747 6.830 -20.058 1.00 61.34 101 GLN C C 1
ATOM 3522 O O . GLN C 1 104 ? 2.707 7.303 -20.522 1.00 60.81 101 GLN C O 1
ATOM 3528 N N . ASP C 1 105 ? 4.699 6.271 -20.817 1.00 60.96 102 ASP C N 1
ATOM 3529 C CA . ASP C 1 105 ? 4.634 6.220 -22.286 1.00 61.19 102 ASP C CA 1
ATOM 3530 C C . ASP C 1 105 ? 5.495 5.090 -22.839 1.00 60.42 102 ASP C C 1
ATOM 3531 O O . ASP C 1 105 ? 6.707 5.179 -22.887 1.00 61.26 102 ASP C O 1
ATOM 3536 N N . GLU C 1 106 ? 4.857 4.048 -23.306 1.00 59.69 103 GLU C N 1
ATOM 3537 C CA . GLU C 1 106 ? 5.528 2.844 -23.760 1.00 59.32 103 GLU C CA 1
ATOM 3538 C C . GLU C 1 106 ? 6.017 2.921 -25.220 1.00 59.47 103 GLU C C 1
ATOM 3539 O O . GLU C 1 106 ? 6.734 2.011 -25.701 1.00 59.29 103 GLU C O 1
ATOM 3545 N N . THR C 1 107 ? 5.628 3.996 -25.913 1.00 58.75 104 THR C N 1
ATOM 3546 C CA . THR C 1 107 ? 5.815 4.095 -27.360 1.00 58.67 104 THR C CA 1
ATOM 3547 C C . THR C 1 107 ? 7.235 4.365 -27.877 1.00 58.37 104 THR C C 1
ATOM 3548 O O . THR C 1 107 ? 7.546 3.981 -28.995 1.00 58.95 104 THR C O 1
ATOM 3552 N N . PRO C 1 108 ? 8.094 5.059 -27.108 1.00 58.20 105 PRO C N 1
ATOM 3553 C CA . PRO C 1 108 ? 9.407 5.368 -27.740 1.00 57.44 105 PRO C CA 1
ATOM 3554 C C . PRO C 1 108 ? 10.137 4.139 -28.279 1.00 56.92 105 PRO C C 1
ATOM 3555 O O . PRO C 1 108 ? 9.953 3.041 -27.744 1.00 56.62 105 PRO C O 1
ATOM 3559 N N . GLY C 1 109 ? 10.951 4.348 -29.323 1.00 56.27 106 GLY C N 1
ATOM 3560 C CA . GLY C 1 109 ? 11.749 3.306 -29.974 1.00 55.69 106 GLY C CA 1
ATOM 3561 C C . GLY C 1 109 ? 13.245 3.570 -29.903 1.00 55.26 106 GLY C C 1
ATOM 3562 O O . GLY C 1 109 ? 13.656 4.574 -29.346 1.00 55.39 106 GLY C O 1
ATOM 3563 N N . PHE C 1 110 ? 14.058 2.671 -30.458 1.00 55.09 107 PHE C N 1
ATOM 3564 C CA . PHE C 1 110 ? 15.512 2.782 -30.358 1.00 55.25 107 PHE C CA 1
ATOM 3565 C C . PHE C 1 110 ? 16.056 4.006 -31.033 1.00 56.15 107 PHE C C 1
ATOM 3566 O O . PHE C 1 110 ? 17.134 4.439 -30.673 1.00 56.58 107 PHE C O 1
ATOM 3574 N N . ALA C 1 111 ? 15.344 4.538 -32.027 1.00 56.88 108 ALA C N 1
ATOM 3575 C CA . ALA C 1 111 ? 15.863 5.657 -32.812 1.00 57.74 108 ALA C CA 1
ATOM 3576 C C . ALA C 1 111 ? 15.165 6.992 -32.507 1.00 58.60 108 ALA C C 1
ATOM 3577 O O . ALA C 1 111 ? 15.275 7.926 -33.277 1.00 59.00 108 ALA C O 1
ATOM 3579 N N . ASP C 1 112 ? 14.470 7.090 -31.374 1.00 59.48 109 ASP C N 1
ATOM 3580 C CA . ASP C 1 112 ? 13.798 8.336 -30.995 1.00 60.27 109 ASP C CA 1
ATOM 3581 C C . ASP C 1 112 ? 14.698 9.295 -30.219 1.00 60.42 109 ASP C C 1
ATOM 3582 O O . ASP C 1 112 ? 15.715 8.878 -29.661 1.00 60.84 109 ASP C O 1
ATOM 3587 N N . ASP C 1 113 ? 14.318 10.580 -30.206 1.00 60.40 110 ASP C N 1
ATOM 3588 C CA . ASP C 1 113 ? 14.983 11.625 -29.428 1.00 60.50 110 ASP C CA 1
ATOM 3589 C C . ASP C 1 113 ? 15.066 11.333 -27.923 1.00 60.40 110 ASP C C 1
ATOM 3590 O O . ASP C 1 113 ? 16.100 11.587 -27.295 1.00 60.55 110 ASP C O 1
ATOM 3595 N N . ILE C 1 114 ? 13.980 10.811 -27.348 1.00 59.81 111 ILE C N 1
ATOM 3596 C CA . ILE C 1 114 ? 13.953 10.497 -25.926 1.00 59.86 111 ILE C CA 1
ATOM 3597 C C . ILE C 1 114 ? 14.963 9.409 -25.515 1.00 59.47 111 ILE C C 1
ATOM 3598 O O . ILE C 1 114 ? 15.643 9.569 -24.498 1.00 58.92 111 ILE C O 1
ATOM 3603 N N . THR C 1 115 ? 15.048 8.328 -26.309 1.00 59.65 112 THR C N 1
ATOM 3604 C CA . THR C 1 115 ? 16.060 7.268 -26.162 1.00 59.83 112 THR C CA 1
ATOM 3605 C C . THR C 1 115 ? 17.472 7.828 -26.366 1.00 61.03 112 THR C C 1
ATOM 3606 O O . THR C 1 115 ? 18.428 7.450 -25.653 1.00 61.73 112 THR C O 1
ATOM 3610 N N . TRP C 1 116 ? 17.614 8.716 -27.357 1.00 60.88 113 TRP C N 1
ATOM 3611 C CA . TRP C 1 116 ? 18.907 9.346 -27.612 1.00 60.61 113 TRP C CA 1
ATOM 3612 C C . TRP C 1 116 ? 19.379 10.109 -26.368 1.00 60.79 113 TRP C C 1
ATOM 3613 O O . TRP C 1 116 ? 20.466 9.856 -25.870 1.00 60.76 113 TRP C O 1
ATOM 3624 N N . ASP C 1 117 ? 18.546 11.009 -25.862 1.00 61.27 114 ASP C N 1
ATOM 3625 C CA . ASP C 1 117 ? 18.865 11.747 -24.652 1.00 62.63 114 ASP C CA 1
ATOM 3626 C C . ASP C 1 117 ? 19.254 10.783 -23.532 1.00 62.26 114 ASP C C 1
ATOM 3627 O O . ASP C 1 117 ? 20.114 11.086 -22.706 1.00 63.28 114 ASP C O 1
ATOM 3632 N N . PHE C 1 118 ? 18.633 9.614 -23.505 1.00 61.47 115 PHE C N 1
ATOM 3633 C CA . PHE C 1 118 ? 18.960 8.631 -22.496 1.00 60.65 115 PHE C CA 1
ATOM 3634 C C . PHE C 1 118 ? 20.380 8.046 -22.660 1.00 60.25 115 PHE C C 1
ATOM 3635 O O . PHE C 1 118 ? 21.194 8.163 -21.744 1.00 59.70 115 PHE C O 1
ATOM 3643 N N . ILE C 1 119 ? 20.685 7.436 -23.815 1.00 60.07 116 ILE C N 1
ATOM 3644 C CA . ILE C 1 119 ? 22.009 6.829 -24.008 1.00 59.94 116 ILE C CA 1
ATOM 3645 C C . ILE C 1 119 ? 23.118 7.875 -23.837 1.00 59.46 116 ILE C C 1
ATOM 3646 O O . ILE C 1 119 ? 24.144 7.599 -23.254 1.00 59.15 116 ILE C O 1
ATOM 3651 N N . SER C 1 120 ? 22.847 9.097 -24.273 1.00 59.27 117 SER C N 1
ATOM 3652 C CA . SER C 1 120 ? 23.690 10.247 -24.016 1.00 59.60 117 SER C CA 1
ATOM 3653 C C . SER C 1 120 ? 24.049 10.455 -22.550 1.00 59.73 117 SER C C 1
ATOM 3654 O O . SER C 1 120 ? 24.990 11.188 -22.233 1.00 59.71 117 SER C O 1
ATOM 3657 N N . ASN C 1 121 ? 23.312 9.817 -21.651 1.00 60.09 118 ASN C N 1
ATOM 3658 C CA . ASN C 1 121 ? 23.560 9.977 -20.212 1.00 60.35 118 ASN C CA 1
ATOM 3659 C C . ASN C 1 121 ? 23.976 8.719 -19.489 1.00 59.65 118 ASN C C 1
ATOM 3660 O O . ASN C 1 121 ? 23.969 8.670 -18.255 1.00 60.09 118 ASN C O 1
ATOM 3665 N N . VAL C 1 122 ? 24.343 7.709 -20.273 1.00 58.78 119 VAL C N 1
ATOM 3666 C CA . VAL C 1 122 ? 24.839 6.430 -19.756 1.00 57.75 119 VAL C CA 1
ATOM 3667 C C . VAL C 1 122 ? 26.370 6.376 -19.901 1.00 57.64 119 VAL C C 1
ATOM 3668 O O . VAL C 1 122 ? 26.908 6.274 -21.021 1.00 56.93 119 VAL C O 1
ATOM 3672 N N . ASN C 1 123 ? 27.052 6.473 -18.758 1.00 57.46 120 ASN C N 1
ATOM 3673 C CA . ASN C 1 123 ? 28.510 6.598 -18.730 1.00 58.16 120 ASN C CA 1
ATOM 3674 C C . ASN C 1 123 ? 29.206 5.427 -19.433 1.00 57.98 120 ASN C C 1
ATOM 3675 O O . ASN C 1 123 ? 30.173 5.634 -20.165 1.00 57.68 120 ASN C O 1
ATOM 3680 N N . SER C 1 124 ? 28.709 4.206 -19.257 1.00 58.06 121 SER C N 1
ATOM 3681 C CA . SER C 1 124 ? 29.339 3.111 -19.988 1.00 58.71 121 SER C CA 1
ATOM 3682 C C . SER C 1 124 ? 29.199 3.258 -21.519 1.00 58.29 121 SER C C 1
ATOM 3683 O O . SER C 1 124 ? 29.956 2.645 -22.244 1.00 59.04 121 SER C O 1
ATOM 3686 N N . ILE C 1 125 ? 28.268 4.086 -22.001 1.00 58.03 122 ILE C N 1
ATOM 3687 C CA . ILE C 1 125 ? 28.233 4.490 -23.415 1.00 57.49 122 ILE C CA 1
ATOM 3688 C C . ILE C 1 125 ? 29.079 5.771 -23.699 1.00 58.23 122 ILE C C 1
ATOM 3689 O O . ILE C 1 125 ? 30.037 5.698 -24.453 1.00 58.30 122 ILE C O 1
ATOM 3694 N N . THR C 1 126 ? 28.707 6.923 -23.115 1.00 58.92 123 THR C N 1
ATOM 3695 C CA . THR C 1 126 ? 29.516 8.153 -23.055 1.00 58.50 123 THR C CA 1
ATOM 3696 C C . THR C 1 126 ? 31.001 7.817 -23.199 1.00 58.99 123 THR C C 1
ATOM 3697 O O . THR C 1 126 ? 31.693 8.367 -24.057 1.00 58.37 123 THR C O 1
ATOM 3701 N N . ARG C 1 127 ? 31.473 6.920 -22.325 1.00 59.41 124 ARG C N 1
ATOM 3702 C CA . ARG C 1 127 ? 32.897 6.621 -22.150 1.00 59.91 124 ARG C CA 1
ATOM 3703 C C . ARG C 1 127 ? 33.518 5.861 -23.298 1.00 59.69 124 ARG C C 1
ATOM 3704 O O . ARG C 1 127 ? 34.709 5.982 -23.539 1.00 59.88 124 ARG C O 1
ATOM 3712 N N . ASN C 1 128 ? 32.727 5.063 -23.996 1.00 59.84 125 ASN C N 1
ATOM 3713 C CA . ASN C 1 128 ? 33.268 4.297 -25.093 1.00 59.92 125 ASN C CA 1
ATOM 3714 C C . ASN C 1 128 ? 33.419 5.208 -26.310 1.00 60.27 125 ASN C C 1
ATOM 3715 O O . ASN C 1 128 ? 32.449 5.473 -27.029 1.00 60.40 125 ASN C O 1
ATOM 3720 N N . ALA C 1 129 ? 34.648 5.684 -26.507 1.00 60.48 126 ALA C N 1
ATOM 3721 C CA . ALA C 1 129 ? 34.960 6.740 -27.456 1.00 60.80 126 ALA C CA 1
ATOM 3722 C C . ALA C 1 129 ? 34.542 6.325 -28.857 1.00 61.25 126 ALA C C 1
ATOM 3723 O O . ALA C 1 129 ? 33.641 6.934 -29.442 1.00 61.06 126 ALA C O 1
ATOM 3725 N N . THR C 1 130 ? 35.170 5.266 -29.367 1.00 61.82 127 THR C N 1
ATOM 3726 C CA . THR C 1 130 ? 34.803 4.683 -30.658 1.00 62.12 127 THR C CA 1
ATOM 3727 C C . THR C 1 130 ? 33.291 4.401 -30.761 1.00 61.95 127 THR C C 1
ATOM 3728 O O . THR C 1 130 ? 32.638 4.886 -31.684 1.00 62.65 127 THR C O 1
ATOM 3732 N N . LEU C 1 131 ? 32.738 3.672 -29.815 1.00 61.76 128 LEU C N 1
ATOM 3733 C CA . LEU C 1 131 ? 31.319 3.376 -29.858 1.00 61.30 128 LEU C CA 1
ATOM 3734 C C . LEU C 1 131 ? 30.507 4.642 -30.028 1.00 60.61 128 LEU C C 1
ATOM 3735 O O . LEU C 1 131 ? 29.975 4.925 -31.075 1.00 60.63 128 LEU C O 1
ATOM 3740 N N . TYR C 1 132 ? 30.425 5.407 -28.965 1.00 59.33 129 TYR C N 1
ATOM 3741 C CA . TYR C 1 132 ? 29.719 6.697 -28.971 1.00 57.85 129 TYR C CA 1
ATOM 3742 C C . TYR C 1 132 ? 29.964 7.602 -30.205 1.00 57.57 129 TYR C C 1
ATOM 3743 O O . TYR C 1 132 ? 29.033 8.220 -30.708 1.00 57.14 129 TYR C O 1
ATOM 3752 N N . ASP C 1 133 ? 31.196 7.673 -30.692 1.00 57.64 130 ASP C N 1
ATOM 3753 C CA . ASP C 1 133 ? 31.484 8.434 -31.916 1.00 57.95 130 ASP C CA 1
ATOM 3754 C C . ASP C 1 133 ? 30.837 7.848 -33.169 1.00 58.33 130 ASP C C 1
ATOM 3755 O O . ASP C 1 133 ? 30.327 8.581 -34.009 1.00 58.22 130 ASP C O 1
ATOM 3760 N N . ALA C 1 134 ? 30.883 6.525 -33.294 1.00 58.95 131 ALA C N 1
ATOM 3761 C CA . ALA C 1 134 ? 30.204 5.827 -34.374 1.00 59.48 131 ALA C CA 1
ATOM 3762 C C . ALA C 1 134 ? 28.738 6.201 -34.309 1.00 59.67 131 ALA C C 1
ATOM 3763 O O . ALA C 1 134 ? 28.147 6.600 -35.308 1.00 59.34 131 ALA C O 1
ATOM 3765 N N . LEU C 1 135 ? 28.188 6.090 -33.102 1.00 59.92 132 LEU C N 1
ATOM 3766 C CA . LEU C 1 135 ? 26.780 6.329 -32.815 1.00 60.67 132 LEU C CA 1
ATOM 3767 C C . LEU C 1 135 ? 26.321 7.735 -33.182 1.00 61.36 132 LEU C C 1
ATOM 3768 O O . LEU C 1 135 ? 25.289 7.894 -33.836 1.00 61.46 132 LEU C O 1
ATOM 3784 N N . ALA C 1 137 ? 27.729 9.863 -35.286 1.00 64.93 134 ALA C N 1
ATOM 3785 C CA . ALA C 1 137 ? 27.818 10.066 -36.739 1.00 65.66 134 ALA C CA 1
ATOM 3786 C C . ALA C 1 137 ? 26.648 9.415 -37.466 1.00 66.53 134 ALA C C 1
ATOM 3787 O O . ALA C 1 137 ? 25.982 10.069 -38.263 1.00 66.31 134 ALA C O 1
ATOM 3808 N N . PHE C 1 140 ? 23.554 11.694 -37.023 1.00 71.72 137 PHE C N 1
ATOM 3809 C CA . PHE C 1 140 ? 23.395 12.933 -37.801 1.00 72.78 137 PHE C CA 1
ATOM 3810 C C . PHE C 1 140 ? 23.460 12.752 -39.328 1.00 73.57 137 PHE C C 1
ATOM 3811 O O . PHE C 1 140 ? 23.543 13.735 -40.069 1.00 73.73 137 PHE C O 1
ATOM 3819 N N . ALA C 1 141 ? 23.396 11.506 -39.791 1.00 74.68 138 ALA C N 1
ATOM 3820 C CA . ALA C 1 141 ? 23.497 11.195 -41.217 1.00 75.51 138 ALA C CA 1
ATOM 3821 C C . ALA C 1 141 ? 22.207 10.660 -41.873 1.00 76.38 138 ALA C C 1
ATOM 3822 O O . ALA C 1 141 ? 21.141 10.530 -41.217 1.00 76.39 138 ALA C O 1
ATOM 3824 N N . ASP C 1 142 ? 22.358 10.320 -43.166 1.00 77.27 139 ASP C N 1
ATOM 3825 C CA . ASP C 1 142 ? 21.280 9.993 -44.133 1.00 77.62 139 ASP C CA 1
ATOM 3826 C C . ASP C 1 142 ? 20.510 11.247 -44.605 1.00 77.85 139 ASP C C 1
ATOM 3827 O O . ASP C 1 142 ? 20.985 12.019 -45.458 1.00 77.44 139 ASP C O 1
ATOM 3832 N N . VAL C 1 145 ? 22.555 7.561 -46.520 1.00 85.61 142 VAL C N 1
ATOM 3833 C CA . VAL C 1 145 ? 23.380 6.396 -46.184 1.00 85.77 142 VAL C CA 1
ATOM 3834 C C . VAL C 1 145 ? 22.710 5.415 -45.203 1.00 85.79 142 VAL C C 1
ATOM 3835 O O . VAL C 1 145 ? 22.518 4.243 -45.539 1.00 85.78 142 VAL C O 1
ATOM 3839 N N . TRP C 1 146 ? 22.352 5.896 -44.006 1.00 86.14 143 TRP C N 1
ATOM 3840 C CA . TRP C 1 146 ? 21.850 5.029 -42.913 1.00 85.94 143 TRP C CA 1
ATOM 3841 C C . TRP C 1 146 ? 20.331 4.939 -42.769 1.00 85.50 143 TRP C C 1
ATOM 3842 O O . TRP C 1 146 ? 19.671 5.906 -42.366 1.00 85.68 143 TRP C O 1
ATOM 3853 N N . SER C 1 147 ? 19.798 3.757 -43.073 1.00 84.64 144 SER C N 1
ATOM 3854 C CA . SER C 1 147 ? 18.417 3.395 -42.735 1.00 83.70 144 SER C CA 1
ATOM 3855 C C . SER C 1 147 ? 18.096 3.590 -41.236 1.00 82.74 144 SER C C 1
ATOM 3856 O O . SER C 1 147 ? 18.996 3.584 -40.400 1.00 82.30 144 SER C O 1
ATOM 3859 N N . GLU C 1 148 ? 16.813 3.777 -40.923 1.00 81.87 145 GLU C N 1
ATOM 3860 C CA . GLU C 1 148 ? 16.346 3.886 -39.541 1.00 81.46 145 GLU C CA 1
ATOM 3861 C C . GLU C 1 148 ? 16.650 2.600 -38.775 1.00 80.76 145 GLU C C 1
ATOM 3862 O O . GLU C 1 148 ? 17.140 2.645 -37.630 1.00 80.68 145 GLU C O 1
ATOM 3868 N N . ALA C 1 149 ? 16.358 1.462 -39.409 1.00 79.53 146 ALA C N 1
ATOM 3869 C CA . ALA C 1 149 ? 16.553 0.170 -38.768 1.00 78.39 146 ALA C CA 1
ATOM 3870 C C . ALA C 1 149 ? 18.027 -0.028 -38.459 1.00 77.54 146 ALA C C 1
ATOM 3871 O O . ALA C 1 149 ? 18.367 -0.573 -37.408 1.00 77.57 146 ALA C O 1
ATOM 3873 N N . ARG C 1 150 ? 18.890 0.443 -39.359 1.00 76.34 147 ARG C N 1
ATOM 3874 C CA . ARG C 1 150 ? 20.341 0.316 -39.190 1.00 75.65 147 ARG C CA 1
ATOM 3875 C C . ARG C 1 150 ? 20.902 1.156 -38.032 1.00 74.69 147 ARG C C 1
ATOM 3876 O O . ARG C 1 150 ? 21.878 0.759 -37.387 1.00 75.05 147 ARG C O 1
ATOM 3884 N N . PHE C 1 151 ? 20.287 2.307 -37.765 1.00 73.17 148 PHE C N 1
ATOM 3885 C CA . PHE C 1 151 ? 20.673 3.106 -36.616 1.00 71.44 148 PHE C CA 1
ATOM 3886 C C . PHE C 1 151 ? 20.129 2.528 -35.308 1.00 70.69 148 PHE C C 1
ATOM 3887 O O . PHE C 1 151 ? 20.825 2.557 -34.293 1.00 70.24 148 PHE C O 1
ATOM 3895 N N . SER C 1 152 ? 18.889 2.017 -35.348 1.00 69.67 149 SER C N 1
ATOM 3896 C CA . SER C 1 152 ? 18.270 1.285 -34.235 1.00 68.90 149 SER C CA 1
ATOM 3897 C C . SER C 1 152 ? 19.111 0.098 -33.786 1.00 68.08 149 SER C C 1
ATOM 3898 O O . SER C 1 152 ? 19.394 -0.037 -32.606 1.00 67.60 149 SER C O 1
ATOM 3901 N N . GLY C 1 153 ? 19.501 -0.756 -34.736 1.00 67.55 150 GLY C N 1
ATOM 3902 C CA . GLY C 1 153 ? 20.386 -1.897 -34.478 1.00 66.71 150 GLY C CA 1
ATOM 3903 C C . GLY C 1 153 ? 21.665 -1.480 -33.772 1.00 66.53 150 GLY C C 1
ATOM 3904 O O . GLY C 1 153 ? 22.112 -2.146 -32.830 1.00 66.64 150 GLY C O 1
ATOM 3913 N N . VAL C 1 155 ? 22.032 1.392 -31.915 1.00 63.16 152 VAL C N 1
ATOM 3914 C CA . VAL C 1 155 ? 21.594 1.865 -30.613 1.00 62.34 152 VAL C CA 1
ATOM 3915 C C . VAL C 1 155 ? 21.431 0.683 -29.680 1.00 62.59 152 VAL C C 1
ATOM 3916 O O . VAL C 1 155 ? 21.810 0.748 -28.512 1.00 62.63 152 VAL C O 1
ATOM 3920 N N . LYS C 1 156 ? 20.876 -0.404 -30.224 1.00 62.70 153 LYS C N 1
ATOM 3921 C CA . LYS C 1 156 ? 20.633 -1.636 -29.486 1.00 62.44 153 LYS C CA 1
ATOM 3922 C C . LYS C 1 156 ? 21.925 -2.321 -29.055 1.00 62.19 153 LYS C C 1
ATOM 3923 O O . LYS C 1 156 ? 22.002 -2.830 -27.941 1.00 61.74 153 LYS C O 1
ATOM 3929 N N . THR C 1 157 ? 22.934 -2.358 -29.931 1.00 61.79 154 THR C N 1
ATOM 3930 C CA . THR C 1 157 ? 24.250 -2.864 -29.522 1.00 61.23 154 THR C CA 1
ATOM 3931 C C . THR C 1 157 ? 24.720 -2.073 -28.282 1.00 60.43 154 THR C C 1
ATOM 3932 O O . THR C 1 157 ? 25.114 -2.657 -27.268 1.00 59.99 154 THR C O 1
ATOM 3936 N N . ALA C 1 158 ? 24.620 -0.746 -28.364 1.00 59.93 155 ALA C N 1
ATOM 3937 C CA . ALA C 1 158 ? 25.054 0.162 -27.291 1.00 59.54 155 ALA C CA 1
ATOM 3938 C C . ALA C 1 158 ? 24.292 -0.027 -25.974 1.00 59.18 155 ALA C C 1
ATOM 3939 O O . ALA C 1 158 ? 24.899 -0.015 -24.907 1.00 59.50 155 ALA C O 1
ATOM 3941 N N . LEU C 1 159 ? 22.969 -0.194 -26.044 1.00 58.98 156 LEU C N 1
ATOM 3942 C CA . LEU C 1 159 ? 22.179 -0.492 -24.862 1.00 58.63 156 LEU C CA 1
ATOM 3943 C C . LEU C 1 159 ? 22.642 -1.806 -24.239 1.00 58.33 156 LEU C C 1
ATOM 3944 O O . LEU C 1 159 ? 22.918 -1.862 -23.053 1.00 58.20 156 LEU C O 1
ATOM 3949 N N . THR C 1 160 ? 22.765 -2.837 -25.067 1.00 58.36 157 THR C N 1
ATOM 3950 C CA . THR C 1 160 ? 23.266 -4.168 -24.682 1.00 58.20 157 THR C CA 1
ATOM 3951 C C . THR C 1 160 ? 24.637 -4.075 -24.016 1.00 58.53 157 THR C C 1
ATOM 3952 O O . THR C 1 160 ? 24.891 -4.720 -22.993 1.00 57.91 157 THR C O 1
ATOM 3956 N N . LEU C 1 161 ? 25.530 -3.273 -24.594 1.00 58.86 158 LEU C N 1
ATOM 3957 C CA . LEU C 1 161 ? 26.847 -3.097 -23.991 1.00 59.29 158 LEU C CA 1
ATOM 3958 C C . LEU C 1 161 ? 26.733 -2.444 -22.609 1.00 59.13 158 LEU C C 1
ATOM 3959 O O . LEU C 1 161 ? 27.446 -2.848 -21.692 1.00 59.65 158 LEU C O 1
ATOM 3964 N N . ALA C 1 162 ? 25.854 -1.458 -22.432 1.00 58.66 159 ALA C N 1
ATOM 3965 C CA . ALA C 1 162 ? 25.690 -0.888 -21.078 1.00 58.72 159 ALA C CA 1
ATOM 3966 C C . ALA C 1 162 ? 25.265 -1.918 -20.023 1.00 58.71 159 ALA C C 1
ATOM 3967 O O . ALA C 1 162 ? 25.816 -1.938 -18.924 1.00 58.55 159 ALA C O 1
ATOM 3969 N N . VAL C 1 163 ? 24.303 -2.783 -20.349 1.00 58.88 160 VAL C N 1
ATOM 3970 C CA . VAL C 1 163 ? 23.829 -3.735 -19.344 1.00 59.34 160 VAL C CA 1
ATOM 3971 C C . VAL C 1 163 ? 24.924 -4.737 -19.020 1.00 59.51 160 VAL C C 1
ATOM 3972 O O . VAL C 1 163 ? 25.174 -5.035 -17.841 1.00 59.94 160 VAL C O 1
ATOM 3976 N N . THR C 1 164 ? 25.591 -5.189 -20.078 1.00 59.39 161 THR C N 1
ATOM 3977 C CA . THR C 1 164 ? 26.769 -6.065 -20.045 1.00 59.83 161 THR C CA 1
ATOM 3978 C C . THR C 1 164 ? 27.974 -5.519 -19.243 1.00 60.14 161 THR C C 1
ATOM 3979 O O . THR C 1 164 ? 28.709 -6.309 -18.634 1.00 60.65 161 THR C O 1
ATOM 3983 N N . THR C 1 165 ? 28.171 -4.196 -19.235 1.00 60.08 162 THR C N 1
ATOM 3984 C CA . THR C 1 165 ? 29.287 -3.589 -18.509 1.00 60.26 162 THR C CA 1
ATOM 3985 C C . THR C 1 165 ? 28.880 -3.321 -17.070 1.00 61.00 162 THR C C 1
ATOM 3986 O O . THR C 1 165 ? 29.689 -3.389 -16.145 1.00 61.26 162 THR C O 1
ATOM 3990 N N . THR C 1 166 ? 27.617 -2.997 -16.883 1.00 61.34 163 THR C N 1
ATOM 3991 C CA . THR C 1 166 ? 27.087 -2.850 -15.561 1.00 61.85 163 THR C CA 1
ATOM 3992 C C . THR C 1 166 ? 27.231 -4.194 -14.845 1.00 62.51 163 THR C C 1
ATOM 3993 O O . THR C 1 166 ? 27.655 -4.261 -13.694 1.00 61.77 163 THR C O 1
ATOM 3997 N N . LEU C 1 167 ? 26.853 -5.263 -15.539 1.00 63.78 164 LEU C N 1
ATOM 3998 C CA . LEU C 1 167 ? 26.897 -6.592 -14.963 1.00 64.66 164 LEU C CA 1
ATOM 3999 C C . LEU C 1 167 ? 28.306 -6.957 -14.522 1.00 65.57 164 LEU C C 1
ATOM 4000 O O . LEU C 1 167 ? 28.500 -7.409 -13.398 1.00 65.37 164 LEU C O 1
ATOM 4005 N N . LYS C 1 168 ? 29.284 -6.731 -15.398 1.00 67.22 165 LYS C N 1
ATOM 4006 C CA . LYS C 1 168 ? 30.697 -7.047 -15.105 1.00 68.82 165 LYS C CA 1
ATOM 4007 C C . LYS C 1 168 ? 31.148 -6.390 -13.809 1.00 69.66 165 LYS C C 1
ATOM 4008 O O . LYS C 1 168 ? 31.750 -7.041 -12.957 1.00 69.64 165 LYS C O 1
ATOM 4014 N N . GLU C 1 169 ? 30.823 -5.105 -13.664 1.00 71.03 166 GLU C N 1
ATOM 4015 C CA . GLU C 1 169 ? 31.156 -4.319 -12.464 1.00 72.45 166 GLU C CA 1
ATOM 4016 C C . GLU C 1 169 ? 30.440 -4.775 -11.165 1.00 72.59 166 GLU C C 1
ATOM 4017 O O . GLU C 1 169 ? 30.619 -4.156 -10.110 1.00 72.95 166 GLU C O 1
ATOM 4023 N N . LEU C 1 170 ? 29.686 -5.881 -11.238 1.00 72.89 167 LEU C N 1
ATOM 4024 C CA . LEU C 1 170 ? 28.872 -6.379 -10.111 1.00 73.14 167 LEU C CA 1
ATOM 4025 C C . LEU C 1 170 ? 29.296 -7.705 -9.428 1.00 74.09 167 LEU C C 1
ATOM 4026 O O . LEU C 1 170 ? 28.510 -8.289 -8.667 1.00 74.46 167 LEU C O 1
ATOM 4031 N N . THR C 1 171 ? 30.513 -8.186 -9.689 1.00 75.10 168 THR C N 1
ATOM 4032 C CA . THR C 1 171 ? 31.050 -9.373 -8.985 1.00 75.62 168 THR C CA 1
ATOM 4033 C C . THR C 1 171 ? 32.221 -9.041 -8.055 1.00 75.91 168 THR C C 1
ATOM 4034 O O . THR C 1 171 ? 33.388 -9.143 -8.451 1.00 76.45 168 THR C O 1
ATOM 4038 N N . ALA D 3 5 ? 13.825 -2.232 -69.760 1.00 88.85 2 ALA D N 1
ATOM 4039 C CA . ALA D 3 5 ? 14.340 -1.768 -68.434 1.00 88.99 2 ALA D CA 1
ATOM 4040 C C . ALA D 3 5 ? 15.718 -1.074 -68.479 1.00 88.91 2 ALA D C 1
ATOM 4041 O O . ALA D 3 5 ? 16.756 -1.741 -68.427 1.00 88.84 2 ALA D O 1
ATOM 4043 N N . THR D 3 6 ? 15.709 0.262 -68.592 1.00 88.85 3 THR D N 1
ATOM 4044 C CA . THR D 3 6 ? 16.845 1.104 -68.168 1.00 88.77 3 THR D CA 1
ATOM 4045 C C . THR D 3 6 ? 16.816 1.124 -66.643 1.00 88.46 3 THR D C 1
ATOM 4046 O O . THR D 3 6 ? 15.856 1.636 -66.047 1.00 88.64 3 THR D O 1
ATOM 4050 N N . LEU D 3 7 ? 17.855 0.565 -66.020 1.00 87.80 4 LEU D N 1
ATOM 4051 C CA . LEU D 3 7 ? 18.001 0.557 -64.554 1.00 86.71 4 LEU D CA 1
ATOM 4052 C C . LEU D 3 7 ? 17.651 1.889 -63.872 1.00 85.75 4 LEU D C 1
ATOM 4053 O O . LEU D 3 7 ? 18.198 2.948 -64.217 1.00 85.54 4 LEU D O 1
ATOM 4058 N N . THR D 3 8 ? 16.696 1.829 -62.945 1.00 84.43 5 THR D N 1
ATOM 4059 C CA . THR D 3 8 ? 16.399 2.964 -62.087 1.00 83.45 5 THR D CA 1
ATOM 4060 C C . THR D 3 8 ? 17.017 2.702 -60.743 1.00 82.61 5 THR D C 1
ATOM 4061 O O . THR D 3 8 ? 17.189 1.546 -60.338 1.00 82.38 5 THR D O 1
ATOM 4065 N N . GLU D 3 9 ? 17.347 3.780 -60.043 1.00 81.33 6 GLU D N 1
ATOM 4066 C CA . GLU D 3 9 ? 18.100 3.637 -58.826 1.00 79.94 6 GLU D CA 1
ATOM 4067 C C . GLU D 3 9 ? 17.305 2.829 -57.817 1.00 79.37 6 GLU D C 1
ATOM 4068 O O . GLU D 3 9 ? 17.873 2.054 -57.049 1.00 79.42 6 GLU D O 1
ATOM 4074 N N . ASP D 3 10 ? 15.987 2.987 -57.831 1.00 78.45 7 ASP D N 1
ATOM 4075 C CA . ASP D 3 10 ? 15.169 2.307 -56.839 1.00 77.51 7 ASP D CA 1
ATOM 4076 C C . ASP D 3 10 ? 15.135 0.776 -56.980 1.00 76.72 7 ASP D C 1
ATOM 4077 O O . ASP D 3 10 ? 14.996 0.063 -55.985 1.00 76.22 7 ASP D O 1
ATOM 4082 N N . ASP D 3 11 ? 15.296 0.271 -58.201 1.00 75.87 8 ASP D N 1
ATOM 4083 C CA . ASP D 3 11 ? 15.357 -1.177 -58.413 1.00 75.00 8 ASP D CA 1
ATOM 4084 C C . ASP D 3 11 ? 16.784 -1.766 -58.482 1.00 74.06 8 ASP D C 1
ATOM 4085 O O . ASP D 3 11 ? 16.962 -2.985 -58.465 1.00 73.86 8 ASP D O 1
ATOM 4090 N N . VAL D 3 12 ? 17.793 -0.905 -58.558 1.00 73.05 9 VAL D N 1
ATOM 4091 C CA . VAL D 3 12 ? 19.180 -1.351 -58.428 1.00 72.11 9 VAL D CA 1
ATOM 4092 C C . VAL D 3 12 ? 19.430 -1.596 -56.955 1.00 71.60 9 VAL D C 1
ATOM 4093 O O . VAL D 3 12 ? 20.113 -2.542 -56.579 1.00 71.51 9 VAL D O 1
ATOM 4097 N N . LEU D 3 13 ? 18.842 -0.726 -56.139 1.00 70.92 10 LEU D N 1
ATOM 4098 C CA . LEU D 3 13 ? 18.888 -0.800 -54.696 1.00 70.29 10 LEU D CA 1
ATOM 4099 C C . LEU D 3 13 ? 18.190 -2.082 -54.272 1.00 70.07 10 LEU D C 1
ATOM 4100 O O . LEU D 3 13 ? 18.520 -2.693 -53.246 1.00 69.70 10 LEU D O 1
ATOM 4105 N N . GLU D 3 14 ? 17.224 -2.471 -55.099 1.00 69.70 11 GLU D N 1
ATOM 4106 C CA . GLU D 3 14 ? 16.324 -3.579 -54.828 1.00 69.32 11 GLU D CA 1
ATOM 4107 C C . GLU D 3 14 ? 17.060 -4.896 -54.981 1.00 68.43 11 GLU D C 1
ATOM 4108 O O . GLU D 3 14 ? 17.093 -5.720 -54.064 1.00 68.14 11 GLU D O 1
ATOM 4114 N N . GLN D 3 15 ? 17.656 -5.073 -56.152 1.00 67.50 12 GLN D N 1
ATOM 4115 C CA . GLN D 3 15 ? 18.400 -6.267 -56.457 1.00 66.87 12 GLN D CA 1
ATOM 4116 C C . GLN D 3 15 ? 19.553 -6.465 -55.468 1.00 66.40 12 GLN D C 1
ATOM 4117 O O . GLN D 3 15 ? 19.782 -7.583 -54.985 1.00 66.61 12 GLN D O 1
ATOM 4123 N N . LEU D 3 16 ? 20.256 -5.386 -55.139 1.00 65.21 13 LEU D N 1
ATOM 4124 C CA . LEU D 3 16 ? 21.349 -5.477 -54.182 1.00 64.24 13 LEU D CA 1
ATOM 4125 C C . LEU D 3 16 ? 20.863 -5.809 -52.765 1.00 64.45 13 LEU D C 1
ATOM 4126 O O . LEU D 3 16 ? 21.373 -6.746 -52.129 1.00 64.34 13 LEU D O 1
ATOM 4131 N N . ASP D 3 17 ? 19.863 -5.059 -52.299 1.00 64.28 14 ASP D N 1
ATOM 4132 C CA . ASP D 3 17 ? 19.156 -5.317 -51.038 1.00 64.20 14 ASP D CA 1
ATOM 4133 C C . ASP D 3 17 ? 18.965 -6.820 -50.753 1.00 63.42 14 ASP D C 1
ATOM 4134 O O . ASP D 3 17 ? 19.343 -7.310 -49.695 1.00 62.69 14 ASP D O 1
ATOM 4139 N N . ALA D 3 18 ? 18.399 -7.530 -51.723 1.00 62.75 15 ALA D N 1
ATOM 4140 C CA . ALA D 3 18 ? 17.980 -8.917 -51.555 1.00 62.37 15 ALA D CA 1
ATOM 4141 C C . ALA D 3 18 ? 19.125 -9.931 -51.471 1.00 62.25 15 ALA D C 1
ATOM 4142 O O . ALA D 3 18 ? 18.971 -10.985 -50.840 1.00 62.65 15 ALA D O 1
ATOM 4144 N N . GLN D 3 19 ? 20.249 -9.616 -52.115 1.00 61.36 16 GLN D N 1
ATOM 4145 C CA . GLN D 3 19 ? 21.444 -10.463 -52.099 1.00 60.70 16 GLN D CA 1
ATOM 4146 C C . GLN D 3 19 ? 21.992 -10.651 -50.684 1.00 60.19 16 GLN D C 1
ATOM 4147 O O . GLN D 3 19 ? 22.522 -9.730 -50.075 1.00 59.27 16 GLN D O 1
ATOM 4153 N N . ASP D 3 20 ? 21.862 -11.864 -50.166 1.00 60.12 17 ASP D N 1
ATOM 4154 C CA . ASP D 3 20 ? 22.181 -12.121 -48.775 1.00 59.82 17 ASP D CA 1
ATOM 4155 C C . ASP D 3 20 ? 23.651 -12.478 -48.530 1.00 59.35 17 ASP D C 1
ATOM 4156 O O . ASP D 3 20 ? 24.055 -12.621 -47.383 1.00 59.67 17 ASP D O 1
ATOM 4161 N N . ASN D 3 21 ? 24.448 -12.632 -49.590 1.00 58.24 18 ASN D N 1
ATOM 4162 C CA . ASN D 3 21 ? 25.863 -12.998 -49.448 1.00 56.85 18 ASN D CA 1
ATOM 4163 C C . ASN D 3 21 ? 26.774 -12.293 -50.485 1.00 56.62 18 ASN D C 1
ATOM 4164 O O . ASN D 3 21 ? 26.305 -11.912 -51.578 1.00 56.93 18 ASN D O 1
ATOM 4169 N N . LEU D 3 22 ? 28.061 -12.155 -50.142 1.00 55.34 19 LEU D N 1
ATOM 4170 C CA . LEU D 3 22 ? 29.028 -11.458 -50.971 1.00 55.45 19 LEU D CA 1
ATOM 4171 C C . LEU D 3 22 ? 29.052 -11.952 -52.419 1.00 55.47 19 LEU D C 1
ATOM 4172 O O . LEU D 3 22 ? 28.914 -11.139 -53.353 1.00 56.45 19 LEU D O 1
ATOM 4177 N N . PHE D 3 23 ? 29.212 -13.262 -52.617 1.00 54.55 20 PHE D N 1
ATOM 4178 C CA . PHE D 3 23 ? 29.235 -13.825 -53.966 1.00 54.11 20 PHE D CA 1
ATOM 4179 C C . PHE D 3 23 ? 28.016 -13.322 -54.745 1.00 54.11 20 PHE D C 1
ATOM 4180 O O . PHE D 3 23 ? 28.153 -12.612 -55.744 1.00 54.46 20 PHE D O 1
ATOM 4188 N N . SER D 3 24 ? 26.830 -13.615 -54.233 1.00 53.95 21 SER D N 1
ATOM 4189 C CA . SER D 3 24 ? 25.617 -13.176 -54.867 1.00 53.89 21 SER D CA 1
ATOM 4190 C C . SER D 3 24 ? 25.612 -11.668 -55.109 1.00 54.58 21 SER D C 1
ATOM 4191 O O . SER D 3 24 ? 25.283 -11.212 -56.211 1.00 54.31 21 SER D O 1
ATOM 4194 N N . PHE D 3 25 ? 25.995 -10.894 -54.101 1.00 54.70 22 PHE D N 1
ATOM 4195 C CA . PHE D 3 25 ? 25.924 -9.476 -54.245 1.00 55.53 22 PHE D CA 1
ATOM 4196 C C . PHE D 3 25 ? 26.806 -9.056 -55.442 1.00 56.94 22 PHE D C 1
ATOM 4197 O O . PHE D 3 25 ? 26.347 -8.349 -56.339 1.00 57.19 22 PHE D O 1
ATOM 4224 N N . THR D 3 28 ? 25.512 -10.061 -58.958 1.00 61.11 25 THR D N 1
ATOM 4225 C CA . THR D 3 28 ? 24.468 -9.092 -59.264 1.00 61.60 25 THR D CA 1
ATOM 4226 C C . THR D 3 28 ? 25.019 -7.664 -59.450 1.00 61.99 25 THR D C 1
ATOM 4227 O O . THR D 3 28 ? 24.422 -6.853 -60.167 1.00 62.21 25 THR D O 1
ATOM 4231 N N . ALA D 3 29 ? 26.133 -7.345 -58.804 1.00 62.28 26 ALA D N 1
ATOM 4232 C CA . ALA D 3 29 ? 26.732 -6.017 -58.973 1.00 63.08 26 ALA D CA 1
ATOM 4233 C C . ALA D 3 29 ? 27.438 -5.957 -60.306 1.00 63.38 26 ALA D C 1
ATOM 4234 O O . ALA D 3 29 ? 27.412 -4.923 -60.978 1.00 63.77 26 ALA D O 1
ATOM 4236 N N . HIS D 3 30 ? 28.065 -7.065 -60.691 1.00 63.52 27 HIS D N 1
ATOM 4237 C CA . HIS D 3 30 ? 28.693 -7.163 -62.010 1.00 64.07 27 HIS D CA 1
ATOM 4238 C C . HIS D 3 30 ? 27.626 -7.022 -63.089 1.00 63.59 27 HIS D C 1
ATOM 4239 O O . HIS D 3 30 ? 27.836 -6.362 -64.101 1.00 64.69 27 HIS D O 1
ATOM 4246 N N . SER D 3 31 ? 26.472 -7.615 -62.853 1.00 62.16 28 SER D N 1
ATOM 4247 C CA . SER D 3 31 ? 25.421 -7.591 -63.831 1.00 61.27 28 SER D CA 1
ATOM 4248 C C . SER D 3 31 ? 24.898 -6.152 -64.052 1.00 60.82 28 SER D C 1
ATOM 4249 O O . SER D 3 31 ? 24.807 -5.676 -65.184 1.00 60.72 28 SER D O 1
ATOM 4252 N N . ILE D 3 32 ? 24.559 -5.476 -62.964 1.00 60.05 29 ILE D N 1
ATOM 4253 C CA . ILE D 3 32 ? 24.097 -4.107 -63.025 1.00 59.34 29 ILE D CA 1
ATOM 4254 C C . ILE D 3 32 ? 25.134 -3.186 -63.666 1.00 59.86 29 ILE D C 1
ATOM 4255 O O . ILE D 3 32 ? 24.798 -2.503 -64.613 1.00 60.82 29 ILE D O 1
ATOM 4260 N N . LEU D 3 33 ? 26.388 -3.213 -63.214 1.00 59.81 30 LEU D N 1
ATOM 4261 C CA . LEU D 3 33 ? 27.464 -2.419 -63.840 1.00 59.95 30 LEU D CA 1
ATOM 4262 C C . LEU D 3 33 ? 27.654 -2.626 -65.336 1.00 60.46 30 LEU D C 1
ATOM 4263 O O . LEU D 3 33 ? 27.873 -1.648 -66.074 1.00 61.03 30 LEU D O 1
ATOM 4268 N N . LEU D 3 34 ? 27.625 -3.882 -65.783 1.00 60.68 31 LEU D N 1
ATOM 4269 C CA . LEU D 3 34 ? 27.816 -4.180 -67.184 1.00 61.34 31 LEU D CA 1
ATOM 4270 C C . LEU D 3 34 ? 26.719 -3.500 -67.985 1.00 62.61 31 LEU D C 1
ATOM 4271 O O . LEU D 3 34 ? 26.992 -2.787 -68.945 1.00 62.93 31 LEU D O 1
ATOM 4276 N N . GLN D 3 35 ? 25.477 -3.690 -67.568 1.00 63.73 32 GLN D N 1
ATOM 4277 C CA . GLN D 3 35 ? 24.364 -3.085 -68.259 1.00 65.22 32 GLN D CA 1
ATOM 4278 C C . GLN D 3 35 ? 24.586 -1.593 -68.249 1.00 65.19 32 GLN D C 1
ATOM 4279 O O . GLN D 3 35 ? 24.613 -0.956 -69.309 1.00 65.78 32 GLN D O 1
ATOM 4285 N N . GLY D 3 36 ? 24.804 -1.049 -67.057 1.00 65.05 33 GLY D N 1
ATOM 4286 C CA . GLY D 3 36 ? 25.004 0.383 -66.877 1.00 65.36 33 GLY D CA 1
ATOM 4287 C C . GLY D 3 36 ? 26.066 0.970 -67.780 1.00 65.74 33 GLY D C 1
ATOM 4288 O O . GLY D 3 36 ? 25.881 2.031 -68.356 1.00 65.52 33 GLY D O 1
ATOM 4289 N N . ILE D 3 37 ? 27.183 0.273 -67.899 1.00 66.64 34 ILE D N 1
ATOM 4290 C CA . ILE D 3 37 ? 28.224 0.699 -68.800 1.00 68.11 34 ILE D CA 1
ATOM 4291 C C . ILE D 3 37 ? 27.747 0.664 -70.252 1.00 68.61 34 ILE D C 1
ATOM 4292 O O . ILE D 3 37 ? 28.000 1.603 -71.011 1.00 69.33 34 ILE D O 1
ATOM 4297 N N . ARG D 3 38 ? 27.059 -0.402 -70.646 1.00 68.45 35 ARG D N 1
ATOM 4298 C CA . ARG D 3 38 ? 26.716 -0.514 -72.038 1.00 68.75 35 ARG D CA 1
ATOM 4299 C C . ARG D 3 38 ? 25.521 0.348 -72.441 1.00 68.52 35 ARG D C 1
ATOM 4300 O O . ARG D 3 38 ? 25.240 0.501 -73.618 1.00 69.06 35 ARG D O 1
ATOM 4308 N N . GLN D 3 39 ? 24.847 0.930 -71.461 1.00 67.87 36 GLN D N 1
ATOM 4309 C CA . GLN D 3 39 ? 23.854 1.949 -71.723 1.00 67.34 36 GLN D CA 1
ATOM 4310 C C . GLN D 3 39 ? 24.540 3.285 -71.917 1.00 66.14 36 GLN D C 1
ATOM 4311 O O . GLN D 3 39 ? 23.909 4.256 -72.357 1.00 66.26 36 GLN D O 1
ATOM 4317 N N . PHE D 3 40 ? 25.824 3.344 -71.568 1.00 64.23 37 PHE D N 1
ATOM 4318 C CA . PHE D 3 40 ? 26.608 4.574 -71.661 1.00 62.04 37 PHE D CA 1
ATOM 4319 C C . PHE D 3 40 ? 27.267 4.629 -73.019 1.00 61.58 37 PHE D C 1
ATOM 4320 O O . PHE D 3 40 ? 27.308 5.678 -73.679 1.00 61.58 37 PHE D O 1
ATOM 4328 N N . LEU D 3 41 ? 27.795 3.476 -73.417 1.00 60.46 38 LEU D N 1
ATOM 4329 C CA . LEU D 3 41 ? 28.508 3.290 -74.672 1.00 59.50 38 LEU D CA 1
ATOM 4330 C C . LEU D 3 41 ? 27.986 4.080 -75.913 1.00 58.68 38 LEU D C 1
ATOM 4331 O O . LEU D 3 41 ? 28.793 4.680 -76.626 1.00 59.08 38 LEU D O 1
ATOM 4336 N N . PRO D 3 42 ? 26.661 4.063 -76.201 1.00 57.22 39 PRO D N 1
ATOM 4337 C CA . PRO D 3 42 ? 26.220 4.841 -77.379 1.00 55.74 39 PRO D CA 1
ATOM 4338 C C . PRO D 3 42 ? 26.562 6.331 -77.333 1.00 54.50 39 PRO D C 1
ATOM 4339 O O . PRO D 3 42 ? 26.685 6.967 -78.382 1.00 53.94 39 PRO D O 1
ATOM 4343 N N . SER D 3 43 ? 26.743 6.880 -76.138 1.00 53.13 40 SER D N 1
ATOM 4344 C CA . SER D 3 43 ? 27.153 8.282 -76.010 1.00 51.96 40 SER D CA 1
ATOM 4345 C C . SER D 3 43 ? 28.601 8.536 -76.462 1.00 51.83 40 SER D C 1
ATOM 4346 O O . SER D 3 43 ? 29.055 9.680 -76.525 1.00 52.19 40 SER D O 1
ATOM 4349 N N . LEU D 3 44 ? 29.325 7.480 -76.791 1.00 51.97 41 LEU D N 1
ATOM 4350 C CA . LEU D 3 44 ? 30.705 7.614 -77.253 1.00 52.42 41 LEU D CA 1
ATOM 4351 C C . LEU D 3 44 ? 30.821 7.981 -78.737 1.00 52.39 41 LEU D C 1
ATOM 4352 O O . LEU D 3 44 ? 31.870 8.438 -79.166 1.00 52.64 41 LEU D O 1
ATOM 4357 N N . PHE D 3 45 ? 29.754 7.759 -79.505 1.00 52.02 42 PHE D N 1
ATOM 4358 C CA . PHE D 3 45 ? 29.841 7.663 -80.956 1.00 52.26 42 PHE D CA 1
ATOM 4359 C C . PHE D 3 45 ? 28.862 8.628 -81.596 1.00 52.63 42 PHE D C 1
ATOM 4360 O O . PHE D 3 45 ? 27.965 9.114 -80.935 1.00 52.43 42 PHE D O 1
ATOM 4368 N N . VAL D 3 46 ? 29.027 8.880 -82.889 1.00 53.20 43 VAL D N 1
ATOM 4369 C CA . VAL D 3 46 ? 28.029 9.587 -83.681 1.00 54.03 43 VAL D CA 1
ATOM 4370 C C . VAL D 3 46 ? 26.655 8.930 -83.529 1.00 54.69 43 VAL D C 1
ATOM 4371 O O . VAL D 3 46 ? 26.538 7.698 -83.501 1.00 54.29 43 VAL D O 1
ATOM 4375 N N . ASP D 3 47 ? 25.623 9.761 -83.424 1.00 55.68 44 ASP D N 1
ATOM 4376 C CA . ASP D 3 47 ? 24.245 9.285 -83.249 1.00 57.01 44 ASP D CA 1
ATOM 4377 C C . ASP D 3 47 ? 23.206 10.009 -84.110 1.00 57.50 44 ASP D C 1
ATOM 4378 O O . ASP D 3 47 ? 22.018 9.705 -84.017 1.00 57.78 44 ASP D O 1
ATOM 4383 N N . ASN D 3 48 ? 23.647 10.974 -84.914 1.00 58.09 45 ASN D N 1
ATOM 4384 C CA . ASN D 3 48 ? 22.747 11.717 -85.801 1.00 59.03 45 ASN D CA 1
ATOM 4385 C C . ASN D 3 48 ? 22.832 11.311 -87.287 1.00 59.58 45 ASN D C 1
ATOM 4386 O O . ASN D 3 48 ? 21.900 11.559 -88.053 1.00 60.04 45 ASN D O 1
ATOM 4391 N N . ASP D 3 49 ? 23.963 10.724 -87.678 1.00 59.92 46 ASP D N 1
ATOM 4392 C CA . ASP D 3 49 ? 24.185 10.124 -88.995 1.00 60.42 46 ASP D CA 1
ATOM 4393 C C . ASP D 3 49 ? 23.593 8.714 -88.906 1.00 61.13 46 ASP D C 1
ATOM 4394 O O . AS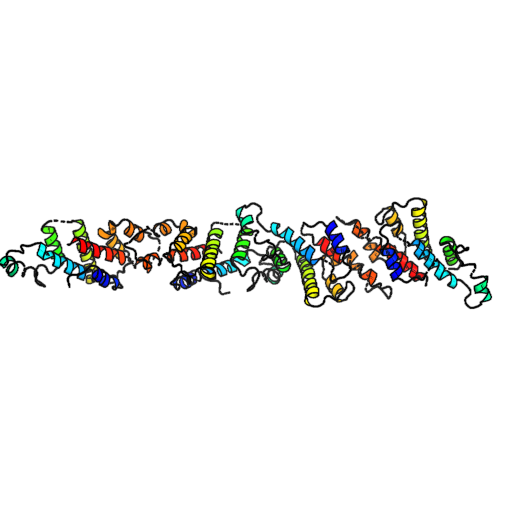P D 3 49 ? 24.112 7.855 -88.173 1.00 61.67 46 ASP D O 1
ATOM 4399 N N . GLU D 3 50 ? 22.505 8.466 -89.629 1.00 61.73 47 GLU D N 1
ATOM 4400 C CA . GLU D 3 50 ? 21.814 7.166 -89.529 1.00 62.10 47 GLU D CA 1
ATOM 4401 C C . GLU D 3 50 ? 22.586 5.976 -90.077 1.00 61.91 47 GLU D C 1
ATOM 4402 O O . GLU D 3 50 ? 22.450 4.858 -89.561 1.00 62.66 47 GLU D O 1
ATOM 4408 N N . GLU D 3 51 ? 23.379 6.199 -91.123 1.00 61.26 48 GLU D N 1
ATOM 4409 C CA . GLU D 3 51 ? 24.214 5.130 -91.682 1.00 60.42 48 GLU D CA 1
ATOM 4410 C C . GLU D 3 51 ? 25.272 4.703 -90.684 1.00 59.46 48 GLU D C 1
ATOM 4411 O O . GLU D 3 51 ? 25.511 3.514 -90.499 1.00 59.41 48 GLU D O 1
ATOM 4417 N N . ILE D 3 52 ? 25.907 5.686 -90.042 1.00 58.48 49 ILE D N 1
ATOM 4418 C CA . ILE D 3 52 ? 26.942 5.425 -89.033 1.00 57.11 49 ILE D CA 1
ATOM 4419 C C . ILE D 3 52 ? 26.363 4.622 -87.882 1.00 56.28 49 ILE D C 1
ATOM 4420 O O . ILE D 3 52 ? 27.051 3.815 -87.287 1.00 56.46 49 ILE D O 1
ATOM 4425 N N . VAL D 3 53 ? 25.087 4.823 -87.586 1.00 55.79 50 VAL D N 1
ATOM 4426 C CA . VAL D 3 53 ? 24.449 4.126 -86.487 1.00 55.81 50 VAL D CA 1
ATOM 4427 C C . VAL D 3 53 ? 24.124 2.694 -86.852 1.00 55.98 50 VAL D C 1
ATOM 4428 O O . VAL D 3 53 ? 24.534 1.760 -86.180 1.00 56.19 50 VAL D O 1
ATOM 4432 N N . GLU D 3 54 ? 23.382 2.542 -87.928 1.00 57.40 51 GLU D N 1
ATOM 4433 C CA . GLU D 3 54 ? 22.993 1.260 -88.471 1.00 58.37 51 GLU D CA 1
ATOM 4434 C C . GLU D 3 54 ? 24.221 0.401 -88.788 1.00 58.52 51 GLU D C 1
ATOM 4435 O O . GLU D 3 54 ? 24.280 -0.760 -88.382 1.00 59.19 51 GLU D O 1
ATOM 4441 N N . TYR D 3 55 ? 25.224 0.966 -89.461 1.00 58.32 52 TYR D N 1
ATOM 4442 C CA . TYR D 3 55 ? 26.382 0.159 -89.888 1.00 58.03 52 TYR D CA 1
ATOM 4443 C C . TYR D 3 55 ? 27.610 0.105 -88.963 1.00 57.55 52 TYR D C 1
ATOM 4444 O O . TYR D 3 55 ? 28.263 -0.938 -88.872 1.00 57.87 52 TYR D O 1
ATOM 4453 N N . ALA D 3 56 ? 27.948 1.192 -88.280 1.00 55.98 53 ALA D N 1
ATOM 4454 C CA . ALA D 3 56 ? 29.055 1.090 -87.361 1.00 55.18 53 ALA D CA 1
ATOM 4455 C C . ALA D 3 56 ? 28.563 0.858 -85.938 1.00 54.80 53 ALA D C 1
ATOM 4456 O O . ALA D 3 56 ? 28.966 -0.128 -85.317 1.00 56.05 53 ALA D O 1
ATOM 4458 N N . VAL D 3 57 ? 27.661 1.689 -85.433 1.00 53.48 54 VAL D N 1
ATOM 4459 C CA . VAL D 3 57 ? 27.242 1.571 -84.025 1.00 52.82 54 VAL D CA 1
ATOM 4460 C C . VAL D 3 57 ? 26.441 0.291 -83.641 1.00 53.72 54 VAL D C 1
ATOM 4461 O O . VAL D 3 57 ? 26.722 -0.333 -82.616 1.00 53.11 54 VAL D O 1
ATOM 4476 N N . PRO D 3 59 ? 26.382 -2.935 -84.955 1.00 56.90 56 PRO D N 1
ATOM 4477 C CA . PRO D 3 59 ? 27.209 -4.141 -84.784 1.00 57.37 56 PRO D CA 1
ATOM 4478 C C . PRO D 3 59 ? 28.266 -3.959 -83.724 1.00 58.35 56 PRO D C 1
ATOM 4479 O O . PRO D 3 59 ? 28.668 -4.912 -83.046 1.00 59.02 56 PRO D O 1
ATOM 4483 N N . LEU D 3 60 ? 28.720 -2.728 -83.560 1.00 59.14 57 LEU D N 1
ATOM 4484 C CA . LEU D 3 60 ? 29.694 -2.462 -82.521 1.00 59.79 57 LEU D CA 1
ATOM 4485 C C . LEU D 3 60 ? 29.145 -2.769 -81.112 1.00 60.49 57 LEU D C 1
ATOM 4486 O O . LEU D 3 60 ? 29.881 -3.228 -80.245 1.00 60.38 57 LEU D O 1
ATOM 4491 N N . LEU D 3 61 ? 27.841 -2.554 -80.908 1.00 61.43 58 LEU D N 1
ATOM 4492 C CA . LEU D 3 61 ? 27.232 -2.662 -79.571 1.00 61.72 58 LEU D CA 1
ATOM 4493 C C . LEU D 3 61 ? 26.439 -3.929 -79.323 1.00 62.09 58 LEU D C 1
ATOM 4494 O O . LEU D 3 61 ? 26.123 -4.219 -78.181 1.00 62.46 58 LEU D O 1
ATOM 4499 N N . ALA D 3 62 ? 26.152 -4.696 -80.369 1.00 62.14 59 ALA D N 1
ATOM 4500 C CA . ALA D 3 62 ? 25.399 -5.934 -80.243 1.00 62.80 59 ALA D CA 1
ATOM 4501 C C . ALA D 3 62 ? 26.074 -6.985 -79.335 1.00 63.84 59 ALA D C 1
ATOM 4502 O O . ALA D 3 62 ? 27.293 -6.930 -79.090 1.00 63.95 59 ALA D O 1
ATOM 4504 N N . GLN D 3 63 ? 25.283 -7.941 -78.833 1.00 64.71 60 GLN D N 1
ATOM 4505 C CA . GLN D 3 63 ? 25.763 -8.886 -77.809 1.00 65.27 60 GLN D CA 1
ATOM 4506 C C . GLN D 3 63 ? 26.790 -9.862 -78.363 1.00 65.65 60 GLN D C 1
ATOM 4507 O O . GLN D 3 63 ? 26.737 -10.224 -79.542 1.00 65.63 60 GLN D O 1
ATOM 4513 N N . SER D 3 64 ? 27.726 -10.263 -77.494 1.00 66.04 61 SER D N 1
ATOM 4514 C CA . SER D 3 64 ? 28.995 -10.883 -77.893 1.00 66.47 61 SER D CA 1
ATOM 4515 C C . SER D 3 64 ? 29.535 -10.279 -79.197 1.00 67.13 61 SER D C 1
ATOM 4516 O O . SER D 3 64 ? 30.136 -10.957 -80.033 1.00 67.95 61 SER D O 1
ATOM 4519 N N . GLY D 3 65 ? 29.278 -8.993 -79.379 1.00 67.47 62 GLY D N 1
ATOM 4520 C CA . GLY D 3 65 ? 30.094 -8.187 -80.270 1.00 67.54 62 GLY D CA 1
ATOM 4521 C C . GLY D 3 65 ? 31.373 -7.887 -79.508 1.00 67.56 62 GLY D C 1
ATOM 4522 O O . GLY D 3 65 ? 31.597 -8.432 -78.420 1.00 67.41 62 GLY D O 1
ATOM 4523 N N . PRO D 3 66 ? 32.201 -6.993 -80.046 1.00 67.77 63 PRO D N 1
ATOM 4524 C CA . PRO D 3 66 ? 33.487 -6.650 -79.448 1.00 68.29 63 PRO D CA 1
ATOM 4525 C C . PRO D 3 66 ? 33.401 -5.941 -78.101 1.00 68.99 63 PRO D C 1
ATOM 4526 O O . PRO D 3 66 ? 34.319 -6.073 -77.296 1.00 69.38 63 PRO D O 1
ATOM 4530 N N . LEU D 3 67 ? 32.332 -5.182 -77.852 1.00 69.31 64 LEU D N 1
ATOM 4531 C CA . LEU D 3 67 ? 32.243 -4.393 -76.620 1.00 69.19 64 LEU D CA 1
ATOM 4532 C C . LEU D 3 67 ? 31.362 -4.965 -75.506 1.00 69.94 64 LEU D C 1
ATOM 4533 O O . LEU D 3 67 ? 31.033 -4.248 -74.562 1.00 70.48 64 LEU D O 1
ATOM 4538 N N . ASP D 3 68 ? 30.993 -6.244 -75.587 1.00 70.99 65 ASP D N 1
ATOM 4539 C CA . ASP D 3 68 ? 30.096 -6.863 -74.578 1.00 71.36 65 ASP D CA 1
ATOM 4540 C C . ASP D 3 68 ? 30.854 -7.396 -73.350 1.00 71.40 65 ASP D C 1
ATOM 4541 O O . ASP D 3 68 ? 30.376 -8.278 -72.642 1.00 72.99 65 ASP D O 1
ATOM 4546 N N . ASP D 3 69 ? 32.037 -6.854 -73.106 1.00 71.00 66 ASP D N 1
ATOM 4547 C CA . ASP D 3 69 ? 32.884 -7.264 -72.020 1.00 70.70 66 ASP D CA 1
ATOM 4548 C C . ASP D 3 69 ? 33.192 -5.999 -71.261 1.00 70.80 66 ASP D C 1
ATOM 4549 O O . ASP D 3 69 ? 33.654 -5.000 -71.846 1.00 70.83 66 ASP D O 1
ATOM 4554 N N . I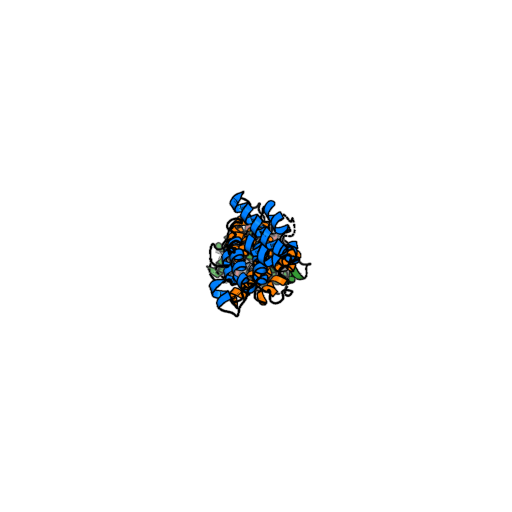LE D 3 70 ? 32.943 -6.032 -69.953 1.00 70.96 67 ILE D N 1
ATOM 4555 C CA . ILE D 3 70 ? 33.080 -4.841 -69.112 1.00 71.10 67 ILE D CA 1
ATOM 4556 C C . ILE D 3 70 ? 34.507 -4.300 -69.076 1.00 70.68 67 ILE D C 1
ATOM 4557 O O . ILE D 3 70 ? 34.701 -3.093 -68.952 1.00 70.91 67 ILE D O 1
ATOM 4562 N N . ASP D 3 71 ? 35.493 -5.195 -69.161 1.00 70.02 68 ASP D N 1
ATOM 4563 C CA . ASP D 3 71 ? 36.888 -4.786 -69.116 1.00 69.32 68 ASP D CA 1
ATOM 4564 C C . ASP D 3 71 ? 37.240 -4.122 -70.424 1.00 68.18 68 ASP D C 1
ATOM 4565 O O . ASP D 3 71 ? 37.882 -3.077 -70.411 1.00 67.33 68 ASP D O 1
ATOM 4570 N N . VAL D 3 72 ? 36.795 -4.685 -71.553 1.00 67.24 69 VAL D N 1
ATOM 4571 C CA . VAL D 3 72 ? 37.088 -4.000 -72.829 1.00 66.01 69 VAL D CA 1
ATOM 4572 C C . VAL D 3 72 ? 36.284 -2.717 -73.055 1.00 65.67 69 VAL D C 1
ATOM 4573 O O . VAL D 3 72 ? 36.803 -1.755 -73.638 1.00 65.48 69 VAL D O 1
ATOM 4577 N N . ALA D 3 73 ? 35.054 -2.689 -72.540 1.00 65.14 70 ALA D N 1
ATOM 4578 C CA . ALA D 3 73 ? 34.243 -1.471 -72.593 1.00 64.16 70 ALA D CA 1
ATOM 4579 C C . ALA D 3 73 ? 34.845 -0.401 -71.682 1.00 63.90 70 ALA D C 1
ATOM 4580 O O . ALA D 3 73 ? 34.996 0.765 -72.062 1.00 63.59 70 ALA D O 1
ATOM 4582 N N . LEU D 3 74 ? 35.202 -0.803 -70.475 1.00 63.18 71 LEU D N 1
ATOM 4583 C CA . LEU D 3 74 ? 35.757 0.141 -69.538 1.00 62.85 71 LEU D CA 1
ATOM 4584 C C . LEU D 3 74 ? 37.025 0.695 -70.127 1.00 61.98 71 LEU D C 1
ATOM 4585 O O . LEU D 3 74 ? 37.315 1.875 -69.968 1.00 62.41 71 LEU D O 1
ATOM 4590 N N . ARG D 3 75 ? 37.762 -0.141 -70.852 1.00 60.89 72 ARG D N 1
ATOM 4591 C CA . ARG D 3 75 ? 39.038 0.285 -71.416 1.00 60.48 72 ARG D CA 1
ATOM 4592 C C . ARG D 3 75 ? 38.844 1.302 -72.533 1.00 59.83 72 ARG D C 1
ATOM 4593 O O . ARG D 3 75 ? 39.581 2.296 -72.586 1.00 59.79 72 ARG D O 1
ATOM 4601 N N . LEU D 3 76 ? 37.828 1.074 -73.378 1.00 59.06 73 LEU D N 1
ATOM 4602 C CA . LEU D 3 76 ? 37.444 2.009 -74.457 1.00 57.78 73 LEU D CA 1
ATOM 4603 C C . LEU D 3 76 ? 37.073 3.379 -73.910 1.00 57.38 73 LEU D C 1
ATOM 4604 O O . LEU D 3 76 ? 37.608 4.407 -74.354 1.00 57.92 73 LEU D O 1
ATOM 4609 N N . ILE D 3 77 ? 36.155 3.402 -72.943 1.00 56.63 74 ILE D N 1
ATOM 4610 C CA . ILE D 3 77 ? 35.656 4.671 -72.362 1.00 55.88 74 ILE D CA 1
ATOM 4611 C C . ILE D 3 77 ? 36.814 5.530 -71.804 1.00 55.21 74 ILE D C 1
ATOM 4612 O O . ILE D 3 77 ? 36.793 6.740 -71.903 1.00 54.28 74 ILE D O 1
ATOM 4617 N N . TYR D 3 78 ? 37.817 4.867 -71.226 1.00 55.29 75 TYR D N 1
ATOM 4618 C CA . TYR D 3 78 ? 38.975 5.507 -70.584 1.00 54.83 75 TYR D CA 1
ATOM 4619 C C . TYR D 3 78 ? 40.008 5.897 -71.629 1.00 54.76 75 TYR D C 1
ATOM 4620 O O . TYR D 3 78 ? 40.617 6.985 -71.543 1.00 55.18 75 TYR D O 1
ATOM 4629 N N . ALA D 3 79 ? 40.189 5.024 -72.625 1.00 54.28 76 ALA D N 1
ATOM 4630 C CA . ALA D 3 79 ? 41.123 5.280 -73.730 1.00 54.23 76 ALA D CA 1
ATOM 4631 C C . ALA D 3 79 ? 40.691 6.500 -74.531 1.00 54.29 76 ALA D C 1
ATOM 4632 O O . ALA D 3 79 ? 41.526 7.280 -74.982 1.00 55.08 76 ALA D O 1
ATOM 4634 N N . LEU D 3 80 ? 39.379 6.691 -74.649 1.00 54.40 77 LEU D N 1
ATOM 4635 C CA . LEU D 3 80 ? 38.801 7.854 -75.327 1.00 53.88 77 LEU D CA 1
ATOM 4636 C C . LEU D 3 80 ? 38.789 9.166 -74.547 1.00 54.24 77 LEU D C 1
ATOM 4637 O O . LEU D 3 80 ? 38.192 10.134 -74.992 1.00 53.99 77 LEU D O 1
ATOM 4642 N N . GLY D 3 81 ? 39.433 9.201 -73.385 1.00 55.33 78 GLY D N 1
ATOM 4643 C CA . GLY D 3 81 ? 39.425 10.396 -72.530 1.00 55.64 78 GLY D CA 1
ATOM 4644 C C . GLY D 3 81 ? 38.080 10.695 -71.895 1.00 56.34 78 GLY D C 1
ATOM 4645 O O . GLY D 3 81 ? 37.872 11.780 -71.396 1.00 55.35 78 GLY D O 1
ATOM 4665 N N . ASP D 3 84 ? 36.994 9.504 -65.683 1.00 60.84 81 ASP D N 1
ATOM 4666 C CA . ASP D 3 84 ? 37.957 9.851 -64.641 1.00 60.55 81 ASP D CA 1
ATOM 4667 C C . ASP D 3 84 ? 38.736 8.652 -64.075 1.00 60.26 81 ASP D C 1
ATOM 4668 O O . ASP D 3 84 ? 38.167 7.564 -63.867 1.00 59.98 81 ASP D O 1
ATOM 4673 N N . LYS D 3 85 ? 40.018 8.862 -63.781 1.00 59.53 82 LYS D N 1
ATOM 4674 C CA . LYS D 3 85 ? 40.828 7.843 -63.111 1.00 59.50 82 LYS D CA 1
ATOM 4675 C C . LYS D 3 85 ? 40.117 7.140 -61.941 1.00 59.39 82 LYS D C 1
ATOM 4676 O O . LYS D 3 85 ? 40.180 5.903 -61.805 1.00 59.02 82 LYS D O 1
ATOM 4682 N N . TRP D 3 86 ? 39.444 7.921 -61.105 1.00 59.11 83 TRP D N 1
ATOM 4683 C CA . TRP D 3 86 ? 38.918 7.377 -59.862 1.00 59.45 83 TRP D CA 1
ATOM 4684 C C . TRP D 3 86 ? 37.695 6.498 -60.133 1.00 59.64 83 TRP D C 1
ATOM 4685 O O . TRP D 3 86 ? 37.452 5.514 -59.423 1.00 59.44 83 TRP D O 1
ATOM 4696 N N . LEU D 3 87 ? 36.934 6.845 -61.169 1.00 59.45 84 LEU D N 1
ATOM 4697 C CA . LEU D 3 87 ? 35.752 6.075 -61.514 1.00 58.69 84 LEU D CA 1
ATOM 4698 C C . LEU D 3 87 ? 36.222 4.811 -62.169 1.00 58.91 84 LEU D C 1
ATOM 4699 O O . LEU D 3 87 ? 35.581 3.762 -62.041 1.00 58.21 84 LEU D O 1
ATOM 4704 N N . TYR D 3 88 ? 37.345 4.939 -62.880 1.00 59.15 85 TYR D N 1
ATOM 4705 C CA . TYR D 3 88 ? 37.876 3.865 -63.703 1.00 59.22 85 TYR D CA 1
ATOM 4706 C C . TYR D 3 88 ? 38.445 2.843 -62.748 1.00 59.07 85 TYR D C 1
ATOM 4707 O O . TYR D 3 88 ? 38.223 1.643 -62.901 1.00 58.97 85 TYR D O 1
ATOM 4716 N N . ALA D 3 89 ? 39.170 3.336 -61.748 1.00 58.54 86 ALA D N 1
ATOM 4717 C CA . ALA D 3 89 ? 39.687 2.479 -60.695 1.00 58.23 86 ALA D CA 1
ATOM 4718 C C . ALA D 3 89 ? 38.534 1.701 -59.993 1.00 58.80 86 ALA D C 1
ATOM 4719 O O . ALA D 3 89 ? 38.630 0.474 -59.843 1.00 59.09 86 ALA D O 1
ATOM 4721 N N . ASP D 3 90 ? 37.439 2.393 -59.631 1.00 58.65 87 ASP D N 1
ATOM 4722 C CA . ASP D 3 90 ? 36.328 1.775 -58.907 1.00 58.87 87 ASP D CA 1
ATOM 4723 C C . ASP D 3 90 ? 35.672 0.667 -59.728 1.00 59.51 87 ASP D C 1
ATOM 4724 O O . ASP D 3 90 ? 35.467 -0.451 -59.221 1.00 59.18 87 ASP D O 1
ATOM 4729 N N . ILE D 3 91 ? 35.359 0.942 -60.990 1.00 59.45 88 ILE D N 1
ATOM 4730 C CA . ILE D 3 91 ? 34.725 -0.100 -61.779 1.00 59.92 88 ILE D CA 1
ATOM 4731 C C . ILE D 3 91 ? 35.663 -1.275 -62.064 1.00 60.60 88 ILE D C 1
ATOM 4732 O O . ILE D 3 91 ? 35.232 -2.414 -61.967 1.00 61.17 88 ILE D O 1
ATOM 4737 N N . THR D 3 92 ? 36.942 -1.017 -62.352 1.00 61.14 89 THR D N 1
ATOM 4738 C CA . THR D 3 92 ? 37.885 -2.131 -62.584 1.00 62.35 89 THR D CA 1
ATOM 4739 C C . THR D 3 92 ? 38.132 -2.982 -61.331 1.00 62.98 89 THR D C 1
ATOM 4740 O O . THR D 3 92 ? 38.115 -4.215 -61.432 1.00 64.14 89 THR D O 1
ATOM 4744 N N . HIS D 3 93 ? 38.339 -2.350 -60.169 1.00 62.93 90 HIS D N 1
ATOM 4745 C CA . HIS D 3 93 ? 38.414 -3.104 -58.916 1.00 63.35 90 HIS D CA 1
ATOM 4746 C C . HIS D 3 93 ? 37.130 -3.919 -58.651 1.00 63.89 90 HIS D C 1
ATOM 4747 O O . HIS D 3 93 ? 37.225 -5.076 -58.264 1.00 64.88 90 HIS D O 1
ATOM 4754 N N . PHE D 3 94 ? 35.945 -3.374 -58.912 1.00 63.76 91 PHE D N 1
ATOM 4755 C CA . PHE D 3 94 ? 34.742 -4.217 -58.883 1.00 64.16 91 PHE D CA 1
ATOM 4756 C C . PHE D 3 94 ? 34.834 -5.407 -59.850 1.00 65.02 91 PHE D C 1
ATOM 4757 O O . PHE D 3 94 ? 34.335 -6.477 -59.559 1.00 65.07 91 PHE D O 1
ATOM 4765 N N . SER D 3 95 ? 35.488 -5.239 -60.995 1.00 65.73 92 SER D N 1
ATOM 4766 C CA . SER D 3 95 ? 35.590 -6.353 -61.932 1.00 66.29 92 SER D CA 1
ATOM 4767 C C . SER D 3 95 ? 36.596 -7.446 -61.469 1.00 66.60 92 SER D C 1
ATOM 4768 O O . SER D 3 95 ? 36.303 -8.643 -61.540 1.00 66.43 92 SER D O 1
ATOM 4771 N N . GLN D 3 96 ? 37.770 -7.035 -60.993 1.00 66.52 93 GLN D N 1
ATOM 4772 C CA . GLN D 3 96 ? 38.784 -7.994 -60.563 1.00 67.24 93 GLN D CA 1
ATOM 4773 C C . GLN D 3 96 ? 38.223 -8.865 -59.464 1.00 65.64 93 GLN D C 1
ATOM 4774 O O . GLN D 3 96 ? 38.388 -10.097 -59.462 1.00 66.59 93 GLN D O 1
ATOM 4780 N N . TYR D 3 97 ? 37.556 -8.216 -58.523 1.00 63.68 94 TYR D N 1
ATOM 4781 C CA . TYR D 3 97 ? 37.036 -8.920 -57.381 1.00 62.14 94 TYR D CA 1
ATOM 4782 C C . TYR D 3 97 ? 35.915 -9.859 -57.783 1.00 62.17 94 TYR D C 1
ATOM 4783 O O . TYR D 3 97 ? 35.768 -10.938 -57.191 1.00 62.39 94 TYR D O 1
ATOM 4792 N N . TRP D 3 98 ? 35.104 -9.452 -58.761 1.00 61.37 95 TRP D N 1
ATOM 4793 C CA . TRP D 3 98 ? 34.110 -10.393 -59.281 1.00 60.28 95 TRP D CA 1
ATOM 4794 C C . TRP D 3 98 ? 34.809 -11.601 -59.914 1.00 59.40 95 TRP D C 1
ATOM 4795 O O . TRP D 3 98 ? 34.404 -12.734 -59.670 1.00 59.38 95 TRP D O 1
ATOM 4806 N N . HIS D 3 99 ? 35.864 -11.344 -60.694 1.00 58.70 96 HIS D N 1
ATOM 4807 C CA . HIS D 3 99 ? 36.656 -12.391 -61.366 1.00 58.62 96 HIS D CA 1
ATOM 4808 C C . HIS D 3 99 ? 37.253 -13.339 -60.340 1.00 57.52 96 HIS D C 1
ATOM 4809 O O . HIS D 3 99 ? 37.146 -14.550 -60.470 1.00 57.64 96 HIS D O 1
ATOM 4816 N N . TYR D 3 100 ? 37.863 -12.772 -59.304 1.00 55.97 97 TYR D N 1
ATOM 4817 C CA . TYR D 3 100 ? 38.444 -13.568 -58.235 1.00 54.85 97 TYR D CA 1
ATOM 4818 C C . TYR D 3 100 ? 37.402 -14.446 -57.552 1.00 54.68 97 TYR D C 1
ATOM 4819 O O . TYR D 3 100 ? 37.651 -15.610 -57.237 1.00 55.63 97 TYR D O 1
ATOM 4828 N N . LEU D 3 101 ? 36.225 -13.901 -57.309 1.00 54.21 98 LEU D N 1
ATOM 4829 C CA . LEU D 3 101 ? 35.238 -14.642 -56.586 1.00 54.49 98 LEU D CA 1
ATOM 4830 C C . LEU D 3 101 ? 34.759 -15.736 -57.485 1.00 55.40 98 LEU D C 1
ATOM 4831 O O . LEU D 3 101 ? 34.536 -16.863 -57.045 1.00 55.67 98 LEU D O 1
ATOM 4836 N N . ASN D 3 102 ? 34.593 -15.410 -58.755 1.00 56.42 99 ASN D N 1
ATOM 4837 C CA . ASN D 3 102 ? 33.977 -16.376 -59.651 1.00 57.54 99 ASN D CA 1
ATOM 4838 C C . ASN D 3 102 ? 34.946 -17.370 -60.281 1.00 58.30 99 ASN D C 1
ATOM 4839 O O . ASN D 3 102 ? 34.514 -18.392 -60.757 1.00 58.12 99 ASN D O 1
ATOM 4844 N N . GLU D 3 103 ? 36.249 -17.058 -60.276 1.00 59.20 100 GLU D N 1
ATOM 4845 C CA . GLU D 3 103 ? 37.262 -17.913 -60.889 1.00 59.27 100 GLU D CA 1
ATOM 4846 C C . GLU D 3 103 ? 38.186 -18.622 -59.883 1.00 59.76 100 GLU D C 1
ATOM 4847 O O . GLU D 3 103 ? 38.732 -19.675 -60.203 1.00 59.68 100 GLU D O 1
ATOM 4853 N N . GLN D 3 104 ? 38.348 -18.063 -58.680 1.00 60.38 101 GLN D N 1
ATOM 4854 C CA . GLN D 3 104 ? 39.263 -18.610 -57.664 1.00 61.03 101 GLN D CA 1
ATOM 4855 C C . GLN D 3 104 ? 38.595 -19.124 -56.434 1.00 61.30 101 GLN D C 1
ATOM 4856 O O . GLN D 3 104 ? 38.924 -20.214 -55.996 1.00 61.53 101 GLN D O 1
ATOM 4862 N N . ASP D 3 105 ? 37.708 -18.314 -55.843 1.00 61.98 102 ASP D N 1
ATOM 4863 C CA . ASP D 3 105 ? 37.189 -18.550 -54.485 1.00 61.84 102 ASP D CA 1
ATOM 4864 C C . ASP D 3 105 ? 35.898 -17.763 -54.213 1.00 62.11 102 ASP D C 1
ATOM 4865 O O . ASP D 3 105 ? 35.953 -16.544 -53.996 1.00 62.77 102 ASP D O 1
ATOM 4870 N N . GLU D 3 106 ? 34.751 -18.445 -54.223 1.00 61.91 103 GLU D N 1
ATOM 4871 C CA . GLU D 3 106 ? 33.442 -17.834 -53.878 1.00 61.77 103 GLU D CA 1
ATOM 4872 C C . GLU D 3 106 ? 33.200 -17.610 -52.379 1.00 61.27 103 GLU D C 1
ATOM 4873 O O . GLU D 3 106 ? 32.198 -16.988 -51.990 1.00 61.26 103 GLU D O 1
ATOM 4879 N N . THR D 3 107 ? 34.062 -18.167 -51.537 1.00 60.03 104 THR D N 1
ATOM 4880 C CA . THR D 3 107 ? 33.768 -18.219 -50.120 1.00 58.85 104 THR D CA 1
ATOM 4881 C C . THR D 3 107 ? 33.946 -16.941 -49.278 1.00 57.24 104 THR D C 1
ATOM 4882 O O . THR D 3 107 ? 33.360 -16.856 -48.209 1.00 57.28 104 THR D O 1
ATOM 4886 N N . PRO D 3 108 ? 34.736 -15.941 -49.726 1.00 56.33 105 PRO D N 1
ATOM 4887 C CA . PRO D 3 108 ? 34.803 -14.740 -48.859 1.00 55.46 105 PRO D CA 1
ATOM 4888 C C . PRO D 3 108 ? 33.445 -14.088 -48.555 1.00 55.08 105 PRO D C 1
ATOM 4889 O O . PRO D 3 108 ? 32.584 -14.009 -49.434 1.00 55.26 105 PRO D O 1
ATOM 4893 N N . GLY D 3 109 ? 33.260 -13.638 -47.315 1.00 54.13 106 GLY D N 1
ATOM 4894 C CA . GLY D 3 109 ? 32.022 -12.996 -46.910 1.00 53.95 106 GLY D CA 1
ATOM 4895 C C . GLY D 3 109 ? 32.089 -11.483 -46.944 1.00 54.09 106 GLY D C 1
ATOM 4896 O O . GLY D 3 109 ? 33.070 -10.914 -47.388 1.00 54.51 106 GLY D O 1
ATOM 4897 N N . PHE D 3 110 ? 31.038 -10.821 -46.479 1.00 53.78 107 PHE D N 1
ATOM 4898 C CA . PHE D 3 110 ? 31.059 -9.378 -46.418 1.00 52.98 107 PHE D CA 1
ATOM 4899 C C . PHE D 3 110 ? 32.072 -8.935 -45.373 1.00 53.15 107 PHE D C 1
ATOM 4900 O O . PHE D 3 110 ? 32.626 -7.834 -45.470 1.00 52.64 107 PHE D O 1
ATOM 4908 N N . ALA D 3 111 ? 32.314 -9.810 -44.392 1.00 52.99 108 ALA D N 1
ATOM 4909 C CA . ALA D 3 111 ? 33.094 -9.478 -43.208 1.00 53.57 108 ALA D CA 1
ATOM 4910 C C . ALA D 3 111 ? 34.559 -9.943 -43.195 1.00 54.09 108 ALA D C 1
ATOM 4911 O O . ALA D 3 111 ? 35.258 -9.764 -42.189 1.00 53.94 108 ALA D O 1
ATOM 4913 N N . ASP D 3 112 ? 35.040 -10.507 -44.293 1.00 54.71 109 ASP D N 1
ATOM 4914 C CA . ASP D 3 112 ? 36.388 -11.068 -44.302 1.00 55.94 109 ASP D CA 1
ATOM 4915 C C . ASP D 3 112 ? 37.466 -10.016 -44.577 1.00 55.77 109 ASP D C 1
ATOM 4916 O O . ASP D 3 112 ? 37.173 -8.955 -45.102 1.00 55.85 109 ASP D O 1
ATOM 4921 N N . ASP D 3 113 ? 38.708 -10.298 -44.214 1.00 56.16 110 ASP D N 1
ATOM 4922 C CA . ASP D 3 113 ? 39.770 -9.317 -44.372 1.00 56.97 110 ASP D CA 1
ATOM 4923 C C . ASP D 3 113 ? 39.970 -8.963 -45.839 1.00 56.57 110 ASP D C 1
ATOM 4924 O O . ASP D 3 113 ? 40.258 -7.826 -46.205 1.00 56.91 110 ASP D O 1
ATOM 4929 N N . ILE D 3 114 ? 39.795 -9.960 -46.684 1.00 55.99 111 ILE D N 1
ATOM 4930 C CA . ILE D 3 114 ? 39.937 -9.772 -48.094 1.00 54.53 111 ILE D CA 1
ATOM 4931 C C . ILE D 3 114 ? 38.897 -8.757 -48.610 1.00 54.53 111 ILE D C 1
ATOM 4932 O O . ILE D 3 114 ? 39.234 -7.851 -49.343 1.00 54.46 111 ILE D O 1
ATOM 4937 N N . THR D 3 115 ? 37.643 -8.835 -48.188 1.00 54.66 112 THR D N 1
ATOM 4938 C CA . THR D 3 115 ? 36.721 -7.827 -48.708 1.00 54.44 112 THR D CA 1
ATOM 4939 C C . THR D 3 115 ? 36.839 -6.453 -48.017 1.00 54.81 112 THR D C 1
ATOM 4940 O O . THR D 3 115 ? 36.323 -5.461 -48.541 1.00 55.15 112 THR D O 1
ATOM 4944 N N . TRP D 3 116 ? 37.546 -6.406 -46.881 1.00 54.56 113 TRP D N 1
ATOM 4945 C CA . TRP D 3 116 ? 37.923 -5.155 -46.220 1.00 54.94 113 TRP D CA 1
ATOM 4946 C C . TRP D 3 116 ? 39.003 -4.367 -46.992 1.00 55.53 113 TRP D C 1
ATOM 4947 O O . TRP D 3 116 ? 38.912 -3.138 -47.172 1.00 54.82 113 TRP D O 1
ATOM 4958 N N . ASP D 3 117 ? 40.035 -5.099 -47.405 1.00 56.25 114 ASP D N 1
ATOM 4959 C CA . ASP D 3 117 ? 41.092 -4.574 -48.251 1.00 57.23 114 ASP D CA 1
ATOM 4960 C C . ASP D 3 117 ? 40.521 -4.125 -49.594 1.00 56.35 114 ASP D C 1
ATOM 4961 O O . ASP D 3 117 ? 41.068 -3.223 -50.240 1.00 57.37 114 ASP D O 1
ATOM 4966 N N . PHE D 3 118 ? 39.418 -4.745 -50.007 1.00 55.97 115 PHE D N 1
ATOM 4967 C CA . PHE D 3 118 ? 38.719 -4.355 -51.234 1.00 55.69 115 PHE D CA 1
ATOM 4968 C C . PHE D 3 118 ? 37.957 -3.064 -51.009 1.00 55.89 115 PHE D C 1
ATOM 4969 O O . PHE D 3 118 ? 38.226 -2.091 -51.675 1.00 55.92 115 PHE D O 1
ATOM 4977 N N . ILE D 3 119 ? 37.044 -3.010 -50.046 1.00 56.45 116 ILE D N 1
ATOM 4978 C CA . ILE D 3 119 ? 36.248 -1.795 -49.965 1.00 56.78 116 ILE D CA 1
ATOM 4979 C C . ILE D 3 119 ? 37.111 -0.629 -49.572 1.00 57.45 116 ILE D C 1
ATOM 4980 O O . ILE D 3 119 ? 36.830 0.495 -49.972 1.00 57.94 116 ILE D O 1
ATOM 4985 N N . SER D 3 120 ? 38.183 -0.878 -48.828 1.00 58.04 117 SER D N 1
ATOM 4986 C CA . SER D 3 120 ? 39.033 0.232 -48.366 1.00 58.53 117 SER D CA 1
ATOM 4987 C C . SER D 3 120 ? 39.814 0.847 -49.521 1.00 58.78 117 SER D C 1
ATOM 4988 O O . SER D 3 120 ? 40.592 1.788 -49.345 1.00 57.91 117 SER D O 1
ATOM 4991 N N . ASN D 3 121 ? 39.586 0.305 -50.711 1.00 58.92 118 ASN D N 1
ATOM 4992 C CA . ASN D 3 121 ? 40.327 0.704 -51.881 1.00 58.93 118 ASN D CA 1
ATOM 4993 C C . ASN D 3 121 ? 39.340 1.210 -52.965 1.00 58.47 118 ASN D C 1
ATOM 4994 O O . ASN D 3 121 ? 39.763 1.697 -54.019 1.00 59.33 118 ASN D O 1
ATOM 4999 N N . VAL D 3 122 ? 38.032 1.132 -52.688 1.00 56.97 119 VAL D N 1
ATOM 5000 C CA . VAL D 3 122 ? 37.004 1.778 -53.517 1.00 55.74 119 VAL D CA 1
ATOM 5001 C C . VAL D 3 122 ? 36.816 3.267 -53.156 1.00 56.02 119 VAL D C 1
ATOM 5002 O O . VAL D 3 122 ? 36.420 3.583 -52.025 1.00 56.52 119 VAL D O 1
ATOM 5006 N N . ASN D 3 123 ? 37.054 4.156 -54.120 1.00 55.53 120 ASN D N 1
ATOM 5007 C CA . ASN D 3 123 ? 36.950 5.598 -53.929 1.00 56.19 120 ASN D CA 1
ATOM 5008 C C . ASN D 3 123 ? 35.585 6.119 -53.468 1.00 56.42 120 ASN D C 1
ATOM 5009 O O . ASN D 3 123 ? 35.503 6.980 -52.583 1.00 56.54 120 ASN D O 1
ATOM 5014 N N . SER D 3 124 ? 34.505 5.636 -54.060 1.00 56.58 121 SER D N 1
ATOM 5015 C CA . SER D 3 124 ? 33.220 6.191 -53.677 1.00 56.81 121 SER D CA 1
ATOM 5016 C C . SER D 3 124 ? 32.913 5.811 -52.236 1.00 57.30 121 SER D C 1
ATOM 5017 O O . SER D 3 124 ? 32.206 6.535 -51.532 1.00 58.54 121 SER D O 1
ATOM 5020 N N . ILE D 3 125 ? 33.472 4.697 -51.773 1.00 57.57 122 ILE D N 1
ATOM 5021 C CA . ILE D 3 125 ? 33.325 4.317 -50.374 1.00 57.20 122 ILE D CA 1
ATOM 5022 C C . ILE D 3 125 ? 34.290 5.135 -49.533 1.00 58.38 122 ILE D C 1
ATOM 5023 O O . ILE D 3 125 ? 33.879 5.874 -48.641 1.00 57.82 122 ILE D O 1
ATOM 5028 N N . THR D 3 126 ? 35.571 5.049 -49.868 1.00 59.67 123 THR D N 1
ATOM 5029 C CA . THR D 3 126 ? 36.615 5.848 -49.222 1.00 60.70 123 THR D CA 1
ATOM 5030 C C . THR D 3 126 ? 36.368 7.349 -49.047 1.00 61.66 123 THR D C 1
ATOM 5031 O O . THR D 3 126 ? 36.615 7.874 -47.975 1.00 61.89 123 THR D O 1
ATOM 5035 N N . ARG D 3 127 ? 35.894 8.040 -50.089 1.00 62.98 124 ARG D N 1
ATOM 5036 C CA . ARG D 3 127 ? 35.784 9.505 -50.063 1.00 63.59 124 ARG D CA 1
ATOM 5037 C C . ARG D 3 127 ? 34.607 9.986 -49.203 1.00 63.90 124 ARG D C 1
ATOM 5038 O O . ARG D 3 127 ? 34.459 11.173 -48.963 1.00 64.84 124 ARG D O 1
ATOM 5046 N N . ASN D 3 128 ? 33.779 9.063 -48.730 1.00 64.41 125 ASN D N 1
ATOM 5047 C CA . ASN D 3 128 ? 32.593 9.398 -47.953 1.00 64.69 125 ASN D CA 1
ATOM 5048 C C . ASN D 3 128 ? 32.938 9.406 -46.479 1.00 65.19 125 ASN D C 1
ATOM 5049 O O . ASN D 3 128 ? 32.776 8.397 -45.773 1.00 65.13 125 ASN D O 1
ATOM 5054 N N . ALA D 3 129 ? 33.417 10.560 -46.023 1.00 65.71 126 ALA D N 1
ATOM 5055 C CA . ALA D 3 129 ? 33.813 10.759 -44.643 1.00 65.53 126 ALA D CA 1
ATOM 5056 C C . ALA D 3 129 ? 33.121 9.776 -43.696 1.00 65.72 126 ALA D C 1
ATOM 5057 O O . ALA D 3 129 ? 33.769 8.881 -43.135 1.00 65.28 126 ALA D O 1
ATOM 5059 N N . THR D 3 130 ? 31.801 9.929 -43.569 1.00 65.91 127 THR D N 1
ATOM 5060 C CA . THR D 3 130 ? 31.035 9.378 -42.437 1.00 66.31 127 THR D CA 1
ATOM 5061 C C . THR D 3 130 ? 30.802 7.894 -42.546 1.00 65.67 127 THR D C 1
ATOM 5062 O O . THR D 3 130 ? 30.908 7.174 -41.554 1.00 65.78 127 THR D O 1
ATOM 5066 N N . LEU D 3 131 ? 30.453 7.462 -43.754 1.00 65.39 128 LEU D N 1
ATOM 5067 C CA . LEU D 3 131 ? 30.342 6.055 -44.102 1.00 65.04 128 LEU D CA 1
ATOM 5068 C C . LEU D 3 131 ? 31.566 5.284 -43.597 1.00 64.93 128 LEU D C 1
ATOM 5069 O O . LEU D 3 131 ? 31.440 4.301 -42.861 1.00 65.07 128 LEU D O 1
ATOM 5074 N N . TYR D 3 132 ? 32.751 5.766 -43.964 1.00 64.53 129 TYR D N 1
ATOM 5075 C CA . TYR D 3 132 ? 33.994 5.053 -43.695 1.00 63.99 129 TYR D CA 1
ATOM 5076 C C . TYR D 3 132 ? 34.377 4.970 -42.211 1.00 63.77 129 TYR D C 1
ATOM 5077 O O . TYR D 3 132 ? 34.779 3.903 -41.736 1.00 63.84 129 TYR D O 1
ATOM 5086 N N . ASP D 3 133 ? 34.250 6.078 -41.479 1.00 63.60 130 ASP D N 1
ATOM 5087 C CA . ASP D 3 133 ? 34.600 6.109 -40.042 1.00 63.03 130 ASP D CA 1
ATOM 5088 C C . ASP D 3 133 ? 33.748 5.104 -39.296 1.00 62.72 130 ASP D C 1
ATOM 5089 O O . ASP D 3 133 ? 34.198 4.464 -38.338 1.00 62.51 130 ASP D O 1
ATOM 5094 N N . ALA D 3 134 ? 32.502 4.999 -39.754 1.00 62.47 131 ALA D N 1
ATOM 5095 C CA . ALA D 3 134 ? 31.521 4.084 -39.205 1.00 62.29 131 ALA D CA 1
ATOM 5096 C C . ALA D 3 134 ? 31.984 2.642 -39.427 1.00 62.20 131 ALA D C 1
ATOM 5097 O O . ALA D 3 134 ? 31.997 1.821 -38.500 1.00 62.18 131 ALA D O 1
ATOM 5099 N N . LEU D 3 135 ? 32.393 2.355 -40.659 1.00 62.14 132 LEU D N 1
ATOM 5100 C CA . LEU D 3 135 ? 32.909 1.047 -41.015 1.00 61.69 132 LEU D CA 1
ATOM 5101 C C . LEU D 3 135 ? 34.130 0.701 -40.163 1.00 61.80 132 LEU D C 1
ATOM 5102 O O . LEU D 3 135 ? 34.202 -0.391 -39.582 1.00 61.14 132 LEU D O 1
ATOM 5107 N N . LYS D 3 136 ? 35.070 1.642 -40.084 1.00 62.25 133 LYS D N 1
ATOM 5108 C CA . LYS D 3 136 ? 36.269 1.472 -39.278 1.00 62.98 133 LYS D CA 1
ATOM 5109 C C . LYS D 3 136 ? 35.888 1.202 -37.840 1.00 63.67 133 LYS D C 1
ATOM 5110 O O . LYS D 3 136 ? 36.273 0.164 -37.271 1.00 64.23 133 LYS D O 1
ATOM 5116 N N . ALA D 3 137 ? 35.118 2.121 -37.252 1.00 64.05 134 ALA D N 1
ATOM 5117 C CA . ALA D 3 137 ? 34.705 1.979 -35.860 1.00 63.87 134 ALA D CA 1
ATOM 5118 C C . ALA D 3 137 ? 34.201 0.566 -35.618 1.00 63.66 134 ALA D C 1
ATOM 5119 O O . ALA D 3 137 ? 34.796 -0.170 -34.845 1.00 63.62 134 ALA D O 1
ATOM 5140 N N . PHE D 3 140 ? 37.064 -2.469 -36.107 1.00 65.28 137 PHE D N 1
ATOM 5141 C CA . PHE D 3 140 ? 38.134 -2.699 -35.147 1.00 66.13 137 PHE D CA 1
ATOM 5142 C C . PHE D 3 140 ? 37.697 -2.703 -33.674 1.00 65.96 137 PHE D C 1
ATOM 5143 O O . PHE D 3 140 ? 38.536 -2.693 -32.777 1.00 65.81 137 PHE D O 1
ATOM 5151 N N . ALA D 3 141 ? 36.381 -2.740 -33.452 1.00 65.75 138 ALA D N 1
ATOM 5152 C CA . ALA D 3 141 ? 35.783 -2.985 -32.141 1.00 65.49 138 ALA D CA 1
ATOM 5153 C C . ALA D 3 141 ? 36.209 -4.344 -31.582 1.00 65.59 138 ALA D C 1
ATOM 5154 O O . ALA D 3 141 ? 36.566 -5.256 -32.335 1.00 65.42 138 ALA D O 1
ATOM 5156 N N . GLU D 3 148 ? 29.124 -8.965 -35.881 1.00 69.01 145 GLU D N 1
ATOM 5157 C CA . GLU D 3 148 ? 29.376 -9.484 -37.227 1.00 69.00 145 GLU D CA 1
ATOM 5158 C C . GLU D 3 148 ? 28.144 -9.464 -38.129 1.00 68.60 145 GLU D C 1
ATOM 5159 O O . GLU D 3 148 ? 28.258 -9.252 -39.332 1.00 68.40 145 GLU D O 1
ATOM 5165 N N . ALA D 3 149 ? 26.977 -9.750 -37.556 1.00 68.29 146 ALA D N 1
ATOM 5166 C CA . ALA D 3 149 ? 25.726 -9.526 -38.260 1.00 67.38 146 ALA D CA 1
ATOM 5167 C C . ALA D 3 149 ? 25.725 -8.069 -38.706 1.00 66.76 146 ALA D C 1
ATOM 5168 O O . ALA D 3 149 ? 25.631 -7.779 -39.900 1.00 66.73 146 ALA D O 1
ATOM 5170 N N . ARG D 3 150 ? 25.855 -7.172 -37.725 1.00 66.05 147 ARG D N 1
ATOM 5171 C CA . ARG D 3 150 ? 25.709 -5.730 -37.922 1.00 65.03 147 ARG D CA 1
ATOM 5172 C C . ARG D 3 150 ? 26.786 -5.225 -38.864 1.00 63.88 147 ARG D C 1
ATOM 5173 O O . ARG D 3 150 ? 26.479 -4.490 -39.791 1.00 63.89 147 ARG D O 1
ATOM 5181 N N . PHE D 3 151 ? 28.027 -5.663 -38.657 1.00 62.44 148 PHE D N 1
ATOM 5182 C CA . PHE D 3 151 ? 29.131 -5.287 -39.538 1.00 61.34 148 PHE D CA 1
ATOM 5183 C C . PHE D 3 151 ? 28.941 -5.693 -41.004 1.00 61.61 148 PHE D C 1
ATOM 5184 O O . PHE D 3 151 ? 29.171 -4.879 -41.921 1.00 60.96 148 PHE D O 1
ATOM 5192 N N . SER D 3 152 ? 28.541 -6.943 -41.237 1.00 61.48 149 SER D N 1
ATOM 5193 C CA . SER D 3 152 ? 28.302 -7.376 -42.612 1.00 61.51 149 SER D CA 1
ATOM 5194 C C . SER D 3 152 ? 27.269 -6.489 -43.286 1.00 61.27 149 SER D C 1
ATOM 5195 O O . SER D 3 152 ? 27.457 -6.102 -44.424 1.00 61.55 149 SER D O 1
ATOM 5198 N N . GLY D 3 153 ? 26.211 -6.138 -42.555 1.00 61.13 150 GLY D N 1
ATOM 5199 C CA . GLY D 3 153 ? 25.167 -5.245 -43.045 1.00 60.50 150 GLY D CA 1
ATOM 5200 C C . GLY D 3 153 ? 25.699 -3.893 -43.472 1.00 60.42 150 GLY D C 1
ATOM 5201 O O . GLY D 3 153 ? 25.178 -3.310 -44.417 1.00 60.47 150 GLY D O 1
ATOM 5210 N N . VAL D 3 155 ? 28.986 -3.414 -44.553 1.00 56.60 152 VAL D N 1
ATOM 5211 C CA . VAL D 3 155 ? 29.706 -3.691 -45.784 1.00 55.57 152 VAL D CA 1
ATOM 5212 C C . VAL D 3 155 ? 28.725 -3.683 -46.960 1.00 55.10 152 VAL D C 1
ATOM 5213 O O . VAL D 3 155 ? 28.877 -2.879 -47.886 1.00 55.08 152 VAL D O 1
ATOM 5217 N N . LYS D 3 156 ? 27.694 -4.521 -46.896 1.00 54.02 153 LYS D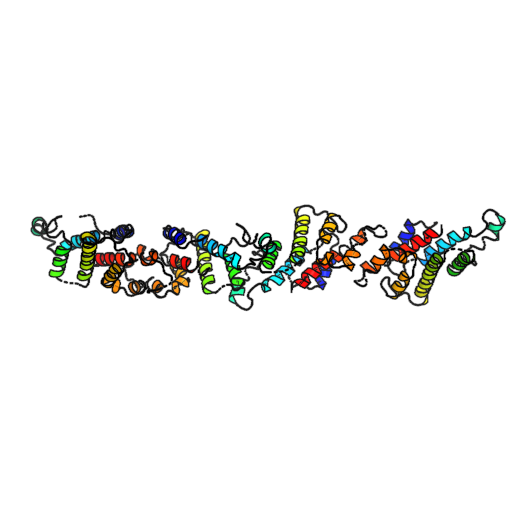 N 1
ATOM 5218 C CA . LYS D 3 156 ? 26.601 -4.460 -47.858 1.00 53.23 153 LYS D CA 1
ATOM 5219 C C . LYS D 3 156 ? 26.205 -3.027 -48.231 1.00 52.94 153 LYS D C 1
ATOM 5220 O O . LYS D 3 156 ? 26.204 -2.685 -49.409 1.00 52.11 153 LYS D O 1
ATOM 5226 N N . THR D 3 157 ? 25.885 -2.186 -47.246 1.00 52.98 154 THR D N 1
ATOM 5227 C CA . THR D 3 157 ? 25.356 -0.855 -47.547 1.00 53.92 154 THR D CA 1
ATOM 5228 C C . THR D 3 157 ? 26.400 -0.027 -48.309 1.00 54.71 154 THR D C 1
ATOM 5229 O O . THR D 3 157 ? 26.127 0.509 -49.395 1.00 54.69 154 THR D O 1
ATOM 5233 N N . ALA D 3 158 ? 27.601 0.026 -47.738 1.00 55.27 155 ALA D N 1
ATOM 5234 C CA . ALA D 3 158 ? 28.771 0.620 -48.372 1.00 55.73 155 ALA D CA 1
ATOM 5235 C C . ALA D 3 158 ? 28.979 0.149 -49.817 1.00 56.11 155 ALA D C 1
ATOM 5236 O O . ALA D 3 158 ? 29.093 0.979 -50.724 1.00 57.34 155 ALA D O 1
ATOM 5238 N N . LEU D 3 159 ? 29.019 -1.164 -50.038 1.00 56.21 156 LEU D N 1
ATOM 5239 C CA . LEU D 3 159 ? 29.096 -1.731 -51.391 1.00 56.35 156 LEU D CA 1
ATOM 5240 C C . LEU D 3 159 ? 27.960 -1.244 -52.305 1.00 56.70 156 LEU D C 1
ATOM 5241 O O . LEU D 3 159 ? 28.190 -0.933 -53.469 1.00 57.09 156 LEU D O 1
ATOM 5246 N N . THR D 3 160 ? 26.745 -1.175 -51.762 1.00 57.20 157 THR D N 1
ATOM 5247 C CA . THR D 3 160 ? 25.557 -0.737 -52.493 1.00 57.29 157 THR D CA 1
ATOM 5248 C C . THR D 3 160 ? 25.684 0.742 -52.844 1.00 58.11 157 THR D C 1
ATOM 5249 O O . THR D 3 160 ? 25.360 1.168 -53.958 1.00 57.88 157 THR D O 1
ATOM 5253 N N . LEU D 3 161 ? 26.162 1.518 -51.876 1.00 59.36 158 LEU D N 1
ATOM 5254 C CA . LEU D 3 161 ? 26.475 2.935 -52.075 1.00 59.79 158 LEU D CA 1
ATOM 5255 C C . LEU D 3 161 ? 27.493 3.116 -53.215 1.00 60.02 158 LEU D C 1
ATOM 5256 O O . LEU D 3 161 ? 27.351 4.003 -54.042 1.00 60.05 158 LEU D O 1
ATOM 5261 N N . ALA D 3 162 ? 28.513 2.264 -53.272 1.00 60.80 159 ALA D N 1
ATOM 5262 C CA . ALA D 3 162 ? 29.515 2.368 -54.352 1.00 61.62 159 ALA D CA 1
ATOM 5263 C C . ALA D 3 162 ? 28.862 2.268 -55.713 1.00 61.85 159 ALA D C 1
ATOM 5264 O O . ALA D 3 162 ? 28.992 3.175 -56.517 1.00 62.24 159 ALA D O 1
ATOM 5266 N N . VAL D 3 163 ? 28.117 1.187 -55.937 1.00 62.14 160 VAL D N 1
ATOM 5267 C CA . VAL D 3 163 ? 27.502 0.928 -57.248 1.00 62.54 160 VAL D CA 1
ATOM 5268 C C . VAL D 3 163 ? 26.429 1.966 -57.616 1.00 62.66 160 VAL D C 1
ATOM 5269 O O . VAL D 3 163 ? 26.489 2.558 -58.696 1.00 62.53 160 VAL D O 1
ATOM 5273 N N . THR D 3 164 ? 25.488 2.206 -56.710 1.00 62.95 161 THR D N 1
ATOM 5274 C CA . THR D 3 164 ? 24.581 3.353 -56.818 1.00 63.10 161 THR D CA 1
ATOM 5275 C C . THR D 3 164 ? 25.275 4.585 -57.372 1.00 63.39 161 THR D C 1
ATOM 5276 O O . THR D 3 164 ? 24.859 5.115 -58.412 1.00 63.31 161 THR D O 1
ATOM 5280 N N . THR D 3 165 ? 26.350 5.023 -56.718 1.00 63.55 162 THR D N 1
ATOM 5281 C CA . THR D 3 165 ? 26.986 6.270 -57.140 1.00 64.01 162 THR D CA 1
ATOM 5282 C C . THR D 3 165 ? 27.795 6.129 -58.442 1.00 63.92 162 THR D C 1
ATOM 5283 O O . THR D 3 165 ? 27.716 6.986 -59.305 1.00 64.53 162 THR D O 1
ATOM 5287 N N . THR D 3 166 ? 28.543 5.047 -58.587 1.00 63.82 163 THR D N 1
ATOM 5288 C CA . THR D 3 166 ? 29.196 4.701 -59.857 1.00 64.18 163 THR D CA 1
ATOM 5289 C C . THR D 3 166 ? 28.233 4.833 -61.038 1.00 64.92 163 THR D C 1
ATOM 5290 O O . THR D 3 166 ? 28.516 5.493 -62.039 1.00 64.60 163 THR D O 1
ATOM 5294 N N . LEU D 3 167 ? 27.083 4.193 -60.896 1.00 65.84 164 LEU D N 1
ATOM 5295 C CA . LEU D 3 167 ? 26.078 4.128 -61.925 1.00 66.77 164 LEU D CA 1
ATOM 5296 C C . LEU D 3 167 ? 25.566 5.521 -62.251 1.00 67.98 164 LEU D C 1
ATOM 5297 O O . LEU D 3 167 ? 25.270 5.823 -63.401 1.00 67.49 164 LEU D O 1
ATOM 5302 N N . LYS D 3 168 ? 25.439 6.337 -61.203 1.00 69.57 165 LYS D N 1
ATOM 5303 C CA . LYS D 3 168 ? 24.960 7.706 -61.269 1.00 71.01 165 LYS D CA 1
ATOM 5304 C C . LYS D 3 168 ? 25.943 8.565 -62.061 1.00 72.29 165 LYS D C 1
ATOM 5305 O O . LYS D 3 168 ? 25.537 9.382 -62.893 1.00 72.43 165 LYS D O 1
ATOM 5311 N N . GLU D 3 169 ? 27.238 8.349 -61.838 1.00 73.84 166 GLU D N 1
ATOM 5312 C CA . GLU D 3 169 ? 28.274 9.126 -62.519 1.00 75.16 166 GLU D CA 1
ATOM 5313 C C . GLU D 3 169 ? 28.384 8.815 -64.019 1.00 76.17 166 GLU D C 1
ATOM 5314 O O . GLU D 3 169 ? 28.901 9.625 -64.788 1.00 76.61 166 GLU D O 1
ATOM 5320 N N . LEU D 3 170 ? 27.845 7.699 -64.456 1.00 77.62 167 LEU D N 1
ATOM 5321 C CA . LEU D 3 170 ? 27.839 7.432 -65.875 1.00 78.70 167 LEU D CA 1
ATOM 5322 C C . LEU D 3 170 ? 26.944 8.392 -66.642 1.00 80.03 167 LEU D C 1
ATOM 5323 O O . LEU D 3 170 ? 27.402 9.039 -67.560 1.00 81.15 167 LEU D O 1
ATOM 5328 N N . THR D 3 171 ? 25.688 8.553 -66.263 1.00 80.85 168 THR D N 1
ATOM 5329 C CA . THR D 3 171 ? 24.942 9.737 -66.819 1.00 81.30 168 THR D CA 1
ATOM 5330 C C . THR D 3 171 ? 23.686 10.123 -66.027 1.00 81.12 168 THR D C 1
ATOM 5331 O O . THR D 3 171 ? 22.998 9.257 -65.477 1.00 81.20 168 THR D O 1
#

Solvent-accessible surface area: 33979 Å² total

Secondary structure (DSSP, 8-state):
-----HHHHHHHHHH--STTT--HHHHHHHHHHHHGGGGS--S-HHIIIII---SSTTSTT-SHHHHHHHHHHT---HHHHHHHHHHHHHIIIII-----TTSHHHHHHHHT-HHHHTSHHHHHH-------HHHHH--HHHHHHHHHHHHHHT-/---HHHHHHHHHT--STTT--HHHHHHHHHHHHGGGGS-SS-HHHHHHT--TTSTTSTT-SHHHHHHHHHHTT--HHHHHHHHHHHHHHHHHHHT-----TTSHHHHHHHHT-HHHHT-HHHHHH------S---HHHHH---HHHHHHHHH----/-----HHHHHHHHHT--STTT--HHHHHHHHHHHHGGGGS--S-HHHHHHT--TTSTTSTTSSHHHHHHHHHHT---HHHHHHHHHHHHHHHHHT-----TTSHHHHHHHTT-HHHHT-HHHHHH--------HHHHH--HHHHHHHHHHHHHTT-/----HHHHHHHHHH--STTT--HHHHHHHHHHTTGGGGS--SSHHIIIII---SSTTSTT-SHHHHHHHHHHT--HHHHHHHHHHHHHHHHHHHT-S---TTSHHHHHHHTT-HHHHT-HHHHHHHH----HHHH--HHHHHHHHHHHHHHH-

CATH classification: 1.20.120.330

InterPro domains:
  IPR007761 Mannitol repressor MtlR-like [PF05068] (5-167)
  IPR007761 Mannitol repressor MtlR-like [PTHR37941] (2-168)
  IPR038026 MtlR-like superfamily [SSF158668] (2-167)